Protein AF-A0A1Y5P737-F1 (afdb_monomer)

Secondary structure (DSSP, 8-state):
-------------------PPP-----PPP-----PPPPPHHHHHHHHHT-SSPPPHHHHHHHHHHHHHHHHHHHHHHHHH-TTS--GGGHHHHHHHHHHHS-HHHHHHHHHHHHHHHHHHHGGGS---SHHHHHHHHHHHHHHHHHHHHHHHHHHHHHHHHHHHHHHHHHHHHHHHHHHHHHHHIIIIIIHHHHHHHHHHHHHHHHHS-TT-HHHHHHHHHHHHHHHHHHHHHHHHHT-S--HHHHHH-HHHHHHHHHHH-SS-EEEEEE--S---HHHHHHHHHHHHHHHHHIIIII--S-EEEEEEE-SSEEEEEEEE-S-----TTS-HHHHHHHHHHHTTT-EEEEEE-TTS-EEEEEEEEPPPP-

Foldseek 3Di:
DDDDDDDDDDDDDDDDDDDDDDDDDDDDDDPPDPPDDPDPPVVVVVCVLLPLDAPDPVVLVVLLVVQLVVLLVVVVVVCVVPVPDQPLCSLLVSLLVSLSRDADVSSLVSLVSSLVSSCVSPVVPDDDDSVVSSCVSNVNSVVSNVVSNVVSVVVVVVVVVVVVVVVVVVVVVVVVVVVLVVVLCCLVVPVLVVLVVVLVVLVVVLVVDDPVPVVVNVVSVVVSVVSVVVSVVSVVVSVVDDDVCCVPPNQPVLLVVLQVVFPAHEAEAEDPPDHAPRLQRRLVSLVSNLLSVCCRVPFPFNYKYWHWDDDLWKIKIKIWTQGQFPDDPPPDPSVVVSQVSQVVQVKDWDWDTDGRRTIMIIIMGTGPNDD

Nearest PDB structures (foldseek):
  7ssj-assembly2_D  TM=4.673E-01  e=1.163E-09  Bacillus subtilis subsp. subtilis str. 168
  7ssj-assembly2_C  TM=4.622E-01  e=1.956E-09  Bacillus subtilis subsp. subtilis str. 168
  7ssj-assembly1_A-2  TM=4.708E-01  e=3.288E-09  Bacillus subtilis subsp. subtilis str. 168
  5iul-assembly1_A  TM=4.768E-01  e=5.247E-09  Bacillus subtilis subsp. subtilis str. 168
  3ehj-assembly1_A  TM=4.695E-01  e=3.463E-09  Bacillus subtilis

Organism: NCBI:txid171292

Structure (mmCIF, N/CA/C/O backbone):
data_AF-A0A1Y5P737-F1
#
_entry.id   AF-A0A1Y5P737-F1
#
loop_
_atom_site.group_PDB
_atom_site.id
_atom_site.type_symbol
_atom_site.label_atom_id
_atom_site.label_alt_id
_atom_site.label_comp_id
_atom_site.label_asym_id
_atom_site.label_entity_id
_atom_site.label_seq_id
_atom_site.pdbx_PDB_ins_code
_atom_site.Cartn_x
_atom_site.Cartn_y
_atom_site.Cartn_z
_atom_site.occupancy
_atom_site.B_iso_or_equiv
_atom_site.auth_seq_id
_atom_site.auth_comp_id
_atom_site.auth_asym_id
_atom_site.auth_atom_id
_atom_site.pdbx_PDB_model_num
ATOM 1 N N . MET A 1 1 ? 46.935 15.663 -20.132 1.00 41.62 1 MET A N 1
ATOM 2 C CA . MET A 1 1 ? 47.816 14.736 -19.391 1.00 41.62 1 MET A CA 1
ATOM 3 C C . MET A 1 1 ? 48.047 15.292 -17.988 1.00 41.62 1 MET A C 1
ATOM 5 O O . MET A 1 1 ? 49.109 15.807 -17.687 1.00 41.62 1 MET A O 1
ATOM 9 N N . ALA A 1 2 ? 46.988 15.275 -17.180 1.00 34.03 2 ALA A N 1
ATOM 10 C CA . ALA A 1 2 ? 46.934 15.628 -15.762 1.00 34.03 2 ALA A CA 1
ATOM 11 C C . ALA A 1 2 ? 45.534 15.211 -15.271 1.00 34.03 2 ALA A C 1
ATOM 13 O O . ALA A 1 2 ? 44.588 15.318 -16.048 1.00 34.03 2 ALA A O 1
ATOM 14 N N . LEU A 1 3 ? 45.431 14.748 -14.022 1.00 28.42 3 LEU A N 1
ATOM 15 C CA . LEU A 1 3 ? 44.257 14.159 -13.347 1.00 28.42 3 LEU A CA 1
ATOM 16 C C . LEU A 1 3 ? 43.964 12.678 -13.643 1.00 28.42 3 LEU A C 1
ATOM 18 O O . LEU A 1 3 ? 42.928 12.307 -14.185 1.00 28.42 3 LEU A O 1
ATOM 22 N N . LEU A 1 4 ? 44.865 11.812 -13.180 1.00 31.41 4 LEU A N 1
ATOM 23 C CA . LEU A 1 4 ? 44.533 10.425 -12.844 1.00 31.41 4 LEU A CA 1
ATOM 24 C C . LEU A 1 4 ? 45.466 9.940 -11.727 1.00 31.41 4 LEU A C 1
ATOM 26 O O . LEU A 1 4 ? 46.283 9.057 -11.937 1.00 31.41 4 LEU A O 1
ATOM 30 N N . LEU A 1 5 ? 45.416 10.587 -10.557 1.00 33.75 5 LEU A N 1
ATOM 31 C CA . LEU A 1 5 ? 46.092 10.094 -9.353 1.00 33.75 5 LEU A CA 1
ATOM 32 C C . LEU A 1 5 ? 45.532 10.781 -8.096 1.00 33.75 5 LEU A C 1
ATOM 34 O O . LEU A 1 5 ? 46.070 11.771 -7.614 1.00 33.75 5 LEU A O 1
ATOM 38 N N . ALA A 1 6 ? 44.422 10.271 -7.572 1.00 31.41 6 ALA A N 1
ATOM 39 C CA . ALA A 1 6 ? 44.030 10.515 -6.190 1.00 31.41 6 ALA A CA 1
ATOM 40 C C . ALA A 1 6 ? 43.152 9.359 -5.711 1.00 31.41 6 ALA A C 1
ATOM 42 O O . ALA A 1 6 ? 42.260 8.916 -6.426 1.00 31.41 6 ALA A O 1
ATOM 43 N N . VAL A 1 7 ? 43.394 8.945 -4.469 1.00 32.78 7 VAL A N 1
ATOM 44 C CA . VAL A 1 7 ? 42.656 7.939 -3.692 1.00 32.78 7 VAL A CA 1
ATOM 45 C C . VAL A 1 7 ? 43.139 6.497 -3.887 1.00 32.78 7 VAL A C 1
ATOM 47 O O . VAL A 1 7 ? 42.413 5.599 -4.298 1.00 32.78 7 VAL A O 1
ATOM 50 N N . ASN A 1 8 ? 44.390 6.264 -3.486 1.00 30.38 8 ASN A N 1
ATOM 51 C CA . ASN A 1 8 ? 44.770 5.010 -2.844 1.00 30.38 8 ASN A CA 1
ATOM 52 C C . ASN A 1 8 ? 45.718 5.317 -1.667 1.00 30.38 8 ASN A C 1
ATOM 54 O O . ASN A 1 8 ? 46.573 6.192 -1.785 1.00 30.38 8 ASN A O 1
ATOM 58 N N . LEU A 1 9 ? 45.546 4.581 -0.566 1.00 30.70 9 LEU A N 1
ATOM 59 C CA . LEU A 1 9 ? 46.277 4.600 0.715 1.00 30.70 9 LEU A CA 1
ATOM 60 C C . LEU A 1 9 ? 46.005 5.725 1.734 1.00 30.70 9 LEU A C 1
ATOM 62 O O . LEU A 1 9 ? 46.575 6.811 1.679 1.00 30.70 9 LEU A O 1
ATOM 66 N N . ARG A 1 10 ? 45.261 5.350 2.781 1.00 30.25 10 ARG A N 1
ATOM 67 C CA . ARG A 1 10 ? 45.612 5.371 4.225 1.00 30.25 10 ARG A CA 1
ATOM 68 C C . ARG A 1 10 ? 44.331 4.912 4.944 1.00 30.25 10 ARG A C 1
ATOM 70 O O . ARG A 1 10 ? 43.278 5.480 4.708 1.00 30.25 10 ARG A O 1
ATOM 77 N N . LEU A 1 11 ? 44.302 3.842 5.733 1.00 30.62 11 LEU A N 1
ATOM 78 C CA . LEU A 1 11 ? 45.020 3.686 6.994 1.00 30.62 11 LEU A CA 1
ATOM 79 C C . LEU A 1 11 ? 45.148 2.196 7.356 1.00 30.62 11 LEU A C 1
ATOM 81 O O . LEU A 1 11 ? 44.162 1.462 7.384 1.00 30.62 11 LEU A O 1
ATOM 85 N N . THR A 1 12 ? 46.369 1.791 7.687 1.00 33.66 12 THR A N 1
ATOM 86 C CA . THR A 1 12 ? 46.697 0.605 8.482 1.00 33.66 12 THR A CA 1
ATOM 87 C C . THR A 1 12 ? 47.042 1.058 9.899 1.00 33.66 12 THR A C 1
ATOM 89 O O . THR A 1 12 ? 47.738 2.057 10.075 1.00 33.66 12 THR A O 1
ATOM 92 N N . GLY A 1 13 ? 46.600 0.279 10.885 1.00 30.41 13 GLY A N 1
ATOM 93 C CA . GLY A 1 13 ? 46.921 0.404 12.310 1.00 30.41 13 GLY A CA 1
ATOM 94 C C . GLY A 1 13 ? 45.636 0.493 13.131 1.00 30.41 13 GLY A C 1
ATOM 95 O O . GLY A 1 13 ? 44.731 1.225 12.762 1.00 30.41 13 GLY A O 1
ATOM 96 N N . THR A 1 14 ? 45.420 -0.236 14.218 1.00 32.50 14 THR A N 1
ATOM 97 C CA . THR A 1 14 ? 46.247 -1.132 15.040 1.00 32.50 14 THR A CA 1
ATOM 98 C C . THR A 1 14 ? 45.265 -1.910 15.935 1.00 32.50 14 THR A C 1
ATOM 100 O O . THR A 1 14 ? 44.120 -1.495 16.100 1.00 32.50 14 THR A O 1
ATOM 103 N N . GLY A 1 15 ? 45.692 -3.063 16.453 1.00 35.00 15 GLY A N 1
ATOM 104 C CA . GLY A 1 15 ? 44.832 -4.084 17.058 1.00 35.00 15 GLY A CA 1
ATOM 105 C C . GLY A 1 15 ? 44.081 -3.715 18.342 1.00 35.00 15 GLY A C 1
ATOM 106 O O . GLY A 1 15 ? 44.490 -2.842 19.101 1.00 35.00 15 GLY A O 1
ATOM 107 N N . ALA A 1 16 ? 43.016 -4.477 18.602 1.00 33.59 16 ALA A N 1
ATOM 108 C CA . ALA A 1 16 ? 42.427 -4.661 19.923 1.00 33.59 16 ALA A CA 1
ATOM 109 C C . ALA A 1 16 ? 41.564 -5.939 19.972 1.00 33.59 16 ALA A C 1
ATOM 111 O O . ALA A 1 16 ? 40.724 -6.165 19.107 1.00 33.59 16 ALA A O 1
ATOM 112 N N . ALA A 1 17 ? 41.777 -6.703 21.046 1.00 35.06 17 ALA A N 1
ATOM 113 C CA . ALA A 1 17 ? 40.810 -7.532 21.770 1.00 35.06 17 ALA A CA 1
ATOM 114 C C . ALA A 1 17 ? 40.202 -8.774 21.082 1.00 35.06 17 ALA A C 1
ATOM 116 O O . ALA A 1 17 ? 39.165 -8.745 20.426 1.00 35.06 17 ALA A O 1
ATOM 117 N N . SER A 1 18 ? 40.809 -9.919 21.394 1.00 37.03 18 SER A N 1
ATOM 118 C CA . SER A 1 18 ? 40.209 -11.251 21.357 1.00 37.03 18 SER A CA 1
ATOM 119 C C . SER A 1 18 ? 39.154 -11.422 22.465 1.00 37.03 18 SER A C 1
ATOM 121 O O . SER A 1 18 ? 39.492 -11.370 23.647 1.00 37.03 18 SER A O 1
ATOM 123 N N . GLY A 1 19 ? 37.904 -11.689 22.081 1.00 33.59 19 GLY A N 1
ATOM 124 C CA . GLY A 1 19 ? 36.803 -12.131 22.948 1.00 33.59 19 GLY A CA 1
ATOM 125 C C . GLY A 1 19 ? 35.781 -12.944 22.130 1.00 33.59 19 GLY A C 1
ATOM 126 O O . GLY A 1 19 ? 35.601 -12.646 20.947 1.00 33.59 19 GLY A O 1
ATOM 127 N N . PRO A 1 20 ? 35.170 -14.010 22.682 1.00 40.16 20 PRO A N 1
ATOM 128 C CA . PRO A 1 20 ? 34.612 -15.104 21.889 1.00 40.16 20 PRO A CA 1
ATOM 129 C C . PRO A 1 20 ? 33.174 -14.809 21.444 1.00 40.16 20 PRO A C 1
ATOM 131 O O . PRO A 1 20 ? 32.269 -14.719 22.269 1.00 40.16 20 PRO A O 1
ATOM 134 N N . TYR A 1 21 ? 32.946 -14.707 20.134 1.00 38.41 21 TYR A N 1
ATOM 135 C CA . TYR A 1 21 ? 31.598 -14.636 19.571 1.00 38.41 21 TYR A CA 1
ATOM 136 C C . TYR A 1 21 ? 31.090 -16.013 19.143 1.00 38.41 21 TYR A C 1
ATOM 138 O O . TYR A 1 21 ? 31.778 -16.800 18.490 1.00 38.41 21 TYR A O 1
ATOM 146 N N . HIS A 1 22 ? 29.845 -16.260 19.540 1.00 37.84 22 HIS A N 1
ATOM 147 C CA . HIS A 1 22 ? 29.014 -17.410 19.235 1.00 37.84 22 HIS A CA 1
ATOM 148 C C . HIS A 1 22 ? 29.027 -17.807 17.751 1.00 37.84 22 HIS A C 1
ATOM 150 O O . HIS A 1 22 ? 28.825 -16.999 16.845 1.00 37.84 22 HIS A O 1
ATOM 156 N N . ARG A 1 23 ? 29.202 -19.112 17.539 1.00 35.31 23 ARG A N 1
ATOM 157 C CA . ARG A 1 23 ? 29.097 -19.837 16.274 1.00 35.31 23 ARG A CA 1
ATOM 158 C C . ARG A 1 23 ? 27.657 -19.747 15.738 1.00 35.31 23 ARG A C 1
ATOM 160 O O . ARG A 1 23 ? 26.801 -20.525 16.146 1.00 35.31 23 ARG A O 1
ATOM 167 N N . PHE A 1 24 ? 27.389 -18.810 14.829 1.00 38.69 24 PHE A N 1
ATOM 168 C CA . PHE A 1 24 ? 26.179 -18.831 14.004 1.00 38.69 24 PHE A CA 1
ATOM 169 C C . PHE A 1 24 ? 26.317 -19.921 12.936 1.00 38.69 24 PHE A C 1
ATOM 171 O O . PHE A 1 24 ? 27.240 -19.898 12.123 1.00 38.69 24 PHE A O 1
ATOM 178 N N . HIS A 1 25 ? 25.394 -20.882 12.952 1.00 38.81 25 HIS A N 1
ATOM 179 C CA . HIS A 1 25 ? 25.195 -21.826 11.861 1.00 38.81 25 HIS A CA 1
ATOM 180 C C . HIS A 1 25 ? 24.855 -21.056 10.579 1.00 38.81 25 HIS A C 1
ATOM 182 O O . HIS A 1 25 ? 23.812 -20.411 10.487 1.00 38.81 25 HIS A O 1
ATOM 188 N N . THR A 1 26 ? 25.724 -21.145 9.575 1.00 38.00 26 THR A N 1
ATOM 189 C CA . THR A 1 26 ? 25.394 -20.792 8.197 1.00 38.00 26 THR A CA 1
ATOM 190 C C . THR A 1 26 ? 24.377 -21.803 7.679 1.00 38.00 26 THR A C 1
ATOM 192 O O . THR A 1 26 ? 24.716 -22.927 7.317 1.00 38.00 26 THR A O 1
ATOM 195 N N . MET A 1 27 ? 23.106 -21.406 7.679 1.00 38.50 27 MET A N 1
ATOM 196 C CA . MET A 1 27 ? 22.050 -22.109 6.963 1.00 38.50 27 MET A CA 1
ATOM 197 C C . MET A 1 27 ? 22.341 -21.951 5.467 1.00 38.50 27 MET A C 1
ATOM 199 O O . MET A 1 27 ? 22.311 -20.847 4.924 1.00 38.50 27 MET A O 1
ATOM 203 N N . THR A 1 28 ? 22.718 -23.047 4.819 1.00 42.53 28 THR A N 1
ATOM 204 C CA . THR A 1 28 ? 22.858 -23.126 3.367 1.00 42.53 28 THR A CA 1
ATOM 205 C C . THR A 1 28 ? 21.511 -22.783 2.719 1.00 42.53 28 THR A C 1
ATOM 207 O O . THR A 1 28 ? 20.488 -23.342 3.123 1.00 42.53 28 THR A O 1
ATOM 210 N N . PRO A 1 29 ? 21.453 -21.869 1.734 1.00 41.94 29 PRO A N 1
ATOM 211 C CA . PRO A 1 29 ? 20.212 -21.619 1.020 1.00 41.94 29 PRO A CA 1
ATOM 212 C C . PRO A 1 29 ? 19.857 -22.865 0.201 1.00 41.94 29 PRO A C 1
ATOM 214 O O . PRO A 1 29 ? 20.634 -23.324 -0.635 1.00 41.94 29 PRO A O 1
ATOM 217 N N . SER A 1 30 ? 18.681 -23.425 0.484 1.00 41.75 30 SER A N 1
ATOM 218 C CA . SER A 1 30 ? 18.059 -24.497 -0.294 1.00 41.75 30 SER A CA 1
ATOM 219 C C . SER A 1 30 ? 17.845 -24.034 -1.746 1.00 41.75 30 SER A C 1
ATOM 221 O O . SER A 1 30 ? 17.353 -22.918 -1.944 1.00 41.75 30 SER A O 1
ATOM 223 N N . PRO A 1 31 ? 18.186 -24.838 -2.773 1.00 44.78 31 PRO A N 1
ATOM 224 C CA . PRO A 1 31 ? 18.017 -24.468 -4.171 1.00 44.78 31 PRO A CA 1
ATOM 225 C C . PRO A 1 31 ? 16.554 -24.680 -4.583 1.00 44.78 31 PRO A C 1
ATOM 227 O O . PRO A 1 31 ? 16.226 -25.600 -5.328 1.00 44.78 31 PRO A O 1
ATOM 230 N N . ALA A 1 32 ? 15.648 -23.839 -4.085 1.00 42.06 32 ALA A N 1
ATOM 231 C CA . ALA A 1 32 ? 14.312 -23.735 -4.653 1.00 42.06 32 ALA A CA 1
ATOM 232 C C . ALA A 1 32 ? 14.412 -22.898 -5.935 1.00 42.06 32 ALA A C 1
ATOM 234 O O . ALA A 1 32 ? 14.660 -21.694 -5.896 1.00 42.06 32 ALA A O 1
ATOM 235 N N . ALA A 1 33 ? 14.290 -23.577 -7.073 1.00 44.97 33 ALA A N 1
ATOM 236 C CA . ALA A 1 33 ? 14.306 -23.004 -8.407 1.00 44.97 33 ALA A CA 1
ATOM 237 C C . ALA A 1 33 ? 13.268 -21.874 -8.548 1.00 44.97 33 ALA A C 1
ATOM 239 O O . ALA A 1 33 ? 12.065 -22.125 -8.633 1.00 44.97 33 ALA A O 1
ATOM 240 N N . ASP A 1 34 ? 13.750 -20.630 -8.612 1.00 40.72 34 ASP A N 1
ATOM 241 C CA . ASP A 1 34 ? 12.986 -19.464 -9.064 1.00 40.72 34 ASP A CA 1
ATOM 242 C C . ASP A 1 34 ? 12.695 -19.659 -10.562 1.00 40.72 34 ASP A C 1
ATOM 244 O O . ASP A 1 34 ? 13.468 -19.286 -11.442 1.00 40.72 34 ASP A O 1
ATOM 248 N N . SER A 1 35 ? 11.596 -20.350 -10.855 1.00 46.31 35 SER A N 1
ATOM 249 C CA . SER A 1 35 ? 11.109 -20.670 -12.199 1.00 46.31 35 SER A CA 1
ATOM 250 C C . SER A 1 35 ? 10.329 -19.490 -12.779 1.00 46.31 35 SER A C 1
ATOM 252 O O . SER A 1 35 ? 9.206 -19.621 -13.259 1.00 46.31 35 SER A O 1
ATOM 254 N N . ARG A 1 36 ? 10.926 -18.294 -12.739 1.00 58.28 36 ARG A N 1
ATOM 255 C CA . ARG A 1 36 ? 10.372 -17.149 -13.462 1.00 58.28 36 ARG A CA 1
ATOM 256 C C . ARG A 1 36 ? 10.733 -17.291 -14.937 1.00 58.28 36 ARG A C 1
ATOM 258 O O . ARG A 1 36 ? 11.915 -17.472 -15.246 1.00 58.28 36 ARG A O 1
ATOM 265 N N . PRO A 1 37 ? 9.760 -17.195 -15.861 1.00 56.06 37 PRO A N 1
ATOM 266 C CA . PRO A 1 37 ? 10.079 -17.102 -17.274 1.00 56.06 37 PRO A CA 1
ATOM 267 C C . PRO A 1 37 ? 11.027 -15.917 -17.463 1.00 56.06 37 PRO A C 1
ATOM 269 O O . PRO A 1 37 ? 10.791 -14.821 -16.949 1.00 56.06 37 PRO A O 1
ATOM 272 N N . GLY A 1 38 ? 12.152 -16.168 -18.137 1.00 56.00 38 GLY A N 1
ATOM 273 C CA . GLY A 1 38 ? 13.115 -15.120 -18.446 1.00 56.00 38 GLY A CA 1
ATOM 274 C C . GLY A 1 38 ? 12.430 -13.959 -19.177 1.00 56.00 38 GLY A C 1
ATOM 275 O O . GLY A 1 38 ? 11.394 -14.169 -19.810 1.00 56.00 38 GLY A O 1
ATOM 276 N N . PRO A 1 39 ? 12.997 -12.744 -19.111 1.00 65.19 39 PRO A N 1
ATOM 277 C CA . PRO A 1 39 ? 12.400 -11.586 -19.762 1.00 65.19 39 PRO A CA 1
ATOM 278 C C . PRO A 1 39 ? 12.158 -11.876 -21.257 1.00 65.19 39 PRO A C 1
ATOM 280 O O . PRO A 1 39 ? 12.942 -12.626 -21.860 1.00 65.19 39 PRO A O 1
ATOM 283 N N . PRO A 1 40 ? 11.078 -11.332 -21.848 1.00 71.56 40 PRO A N 1
ATOM 284 C CA . PRO A 1 40 ? 10.706 -11.598 -23.235 1.00 71.56 40 PRO A CA 1
ATOM 285 C C . PRO A 1 40 ? 11.872 -11.297 -24.197 1.00 71.56 40 PRO A C 1
ATOM 287 O O . PRO A 1 40 ? 12.730 -10.462 -23.921 1.00 71.56 40 PRO A O 1
ATOM 290 N N . LEU A 1 41 ? 11.930 -11.997 -25.339 1.00 61.22 41 LEU A N 1
ATOM 291 C CA . LEU A 1 41 ? 13.010 -11.890 -26.341 1.00 61.22 41 LEU A CA 1
ATOM 292 C C . LEU A 1 41 ? 13.486 -10.450 -26.664 1.00 61.22 41 LEU A C 1
ATOM 294 O O . LEU A 1 41 ? 14.704 -10.254 -26.706 1.00 61.22 41 LEU A O 1
ATOM 298 N N . PRO A 1 42 ? 12.609 -9.439 -26.846 1.00 59.12 42 PRO A N 1
ATOM 299 C CA . PRO A 1 42 ? 13.048 -8.054 -27.050 1.00 59.12 42 PRO A CA 1
ATOM 300 C C . PRO A 1 42 ? 13.845 -7.480 -25.867 1.00 59.12 42 PRO A C 1
ATOM 302 O O . PRO A 1 42 ? 14.872 -6.839 -26.082 1.00 59.12 42 PRO A O 1
ATOM 305 N N . ASP A 1 43 ? 13.462 -7.779 -24.627 1.00 57.41 43 ASP A N 1
ATOM 306 C CA . ASP A 1 43 ? 14.156 -7.296 -23.427 1.00 57.41 43 ASP A CA 1
ATOM 307 C C . ASP A 1 43 ? 15.539 -7.935 -23.274 1.00 57.41 43 ASP A C 1
ATOM 309 O O . ASP A 1 43 ? 16.485 -7.290 -22.823 1.00 57.41 43 ASP A O 1
ATOM 313 N N . ARG A 1 44 ? 15.698 -9.194 -23.706 1.00 62.19 44 ARG A N 1
ATOM 314 C CA . ARG A 1 44 ? 17.010 -9.862 -23.745 1.00 62.19 44 ARG A CA 1
ATOM 315 C C . ARG A 1 44 ? 17.953 -9.213 -24.751 1.00 62.19 44 ARG A C 1
ATOM 317 O O . ARG A 1 44 ? 19.131 -9.037 -24.444 1.00 62.19 44 ARG A O 1
ATOM 324 N N . LEU A 1 45 ? 17.447 -8.852 -25.929 1.00 53.66 45 LEU A N 1
ATOM 325 C CA . LEU A 1 45 ? 18.226 -8.159 -26.956 1.00 53.66 45 LEU A CA 1
ATOM 326 C C . LEU A 1 45 ? 18.619 -6.751 -26.493 1.00 53.66 45 LEU A C 1
ATOM 328 O O . LEU A 1 45 ? 19.784 -6.372 -26.612 1.00 53.66 45 LEU A O 1
ATOM 332 N N . LEU A 1 46 ? 17.691 -6.017 -25.874 1.00 57.09 46 LEU A N 1
ATOM 333 C CA . LEU A 1 46 ? 17.966 -4.705 -25.284 1.00 57.09 46 LEU A CA 1
ATOM 334 C C . LEU A 1 46 ? 18.973 -4.789 -24.126 1.00 57.09 46 LEU A C 1
ATOM 336 O O . LEU A 1 46 ? 19.886 -3.969 -24.053 1.00 57.09 46 LEU A O 1
ATOM 340 N N . ALA A 1 47 ? 18.886 -5.810 -23.271 1.00 60.25 47 ALA A N 1
ATOM 341 C CA . ALA A 1 47 ? 19.843 -6.034 -22.186 1.00 60.25 47 ALA A CA 1
ATOM 342 C C . ALA A 1 47 ? 21.249 -6.421 -22.687 1.00 60.25 47 ALA A C 1
ATOM 344 O O . ALA A 1 47 ? 22.254 -6.080 -22.062 1.00 60.25 47 ALA A O 1
ATOM 345 N N . LEU A 1 48 ? 21.344 -7.121 -23.823 1.00 60.12 48 LEU A N 1
ATOM 346 C CA . LEU A 1 48 ? 22.615 -7.432 -24.485 1.00 60.12 48 LEU A CA 1
ATOM 347 C C . LEU A 1 48 ? 23.255 -6.196 -25.128 1.00 60.12 48 LEU A C 1
ATOM 349 O O . LEU A 1 48 ? 24.475 -6.049 -25.062 1.00 60.12 48 LEU A O 1
ATOM 353 N N . LEU A 1 49 ? 22.445 -5.307 -25.707 1.00 56.88 49 LEU A N 1
ATOM 354 C CA . LEU A 1 49 ? 22.905 -4.049 -26.301 1.00 56.88 49 LEU A CA 1
ATOM 355 C C . LEU A 1 49 ? 23.320 -3.025 -25.230 1.00 56.88 49 LEU A C 1
ATOM 357 O O . LEU A 1 49 ? 24.332 -2.335 -25.375 1.00 56.88 49 LEU A O 1
ATOM 361 N N . ILE A 1 50 ? 22.590 -2.971 -24.114 1.00 60.03 50 ILE A N 1
ATOM 362 C CA . ILE A 1 50 ? 22.816 -2.038 -23.002 1.00 60.03 50 ILE A CA 1
ATOM 363 C C . ILE A 1 50 ? 23.508 -2.773 -21.848 1.00 60.03 50 ILE A C 1
ATOM 365 O O . ILE A 1 50 ? 23.074 -2.753 -20.697 1.00 60.03 50 ILE A O 1
ATOM 369 N N . ARG A 1 51 ? 24.624 -3.447 -22.145 1.00 63.78 51 ARG A N 1
ATOM 370 C CA . ARG A 1 51 ? 25.493 -3.941 -21.072 1.00 63.78 51 ARG A CA 1
ATOM 371 C C . ARG A 1 51 ? 26.118 -2.751 -20.332 1.00 63.78 51 ARG A C 1
ATOM 373 O O . ARG A 1 51 ? 26.622 -1.838 -20.989 1.00 63.78 51 ARG A O 1
ATOM 380 N N . PRO A 1 52 ? 26.111 -2.746 -18.986 1.00 60.28 52 PRO A N 1
ATOM 381 C CA . PRO A 1 52 ? 26.592 -1.614 -18.193 1.00 60.28 52 PRO A CA 1
ATOM 382 C C . PRO A 1 52 ? 28.111 -1.415 -18.279 1.00 60.28 52 PRO A C 1
ATOM 384 O O . PRO A 1 52 ? 28.596 -0.320 -18.009 1.00 60.28 52 PRO A O 1
ATOM 387 N N . THR A 1 53 ? 28.868 -2.437 -18.692 1.00 66.12 53 THR A N 1
ATOM 388 C CA . THR A 1 53 ? 30.321 -2.362 -18.878 1.00 66.12 53 THR A CA 1
ATOM 389 C C . THR A 1 53 ? 30.728 -2.794 -20.289 1.00 66.12 53 THR A C 1
ATOM 391 O O . THR A 1 53 ? 30.155 -3.747 -20.831 1.00 66.12 53 THR A O 1
ATOM 394 N N . PRO A 1 54 ? 31.706 -2.107 -20.912 1.00 67.69 54 PRO A N 1
ATOM 395 C CA . PRO A 1 54 ? 32.225 -2.522 -22.205 1.00 67.69 54 PRO A CA 1
ATOM 396 C C . PRO A 1 54 ? 32.944 -3.879 -22.074 1.00 67.69 54 PRO A C 1
ATOM 398 O O . PRO A 1 54 ? 33.629 -4.119 -21.075 1.00 67.69 54 PRO A O 1
ATOM 401 N N . PRO A 1 55 ? 32.806 -4.778 -23.064 1.00 75.19 55 PRO A N 1
ATOM 402 C CA . PRO A 1 55 ? 33.534 -6.041 -23.094 1.00 75.19 55 PRO A CA 1
ATOM 403 C C . PRO A 1 55 ? 35.057 -5.826 -23.208 1.00 75.19 55 PRO A C 1
ATOM 405 O O . PRO A 1 55 ? 35.512 -4.726 -23.537 1.00 75.19 55 PRO A O 1
ATOM 408 N N . PRO A 1 56 ? 35.875 -6.868 -22.954 1.00 85.50 56 PRO A N 1
ATOM 409 C CA . PRO A 1 56 ? 37.328 -6.738 -22.965 1.00 85.50 56 PRO A CA 1
ATOM 410 C C . PRO A 1 56 ? 37.847 -6.223 -24.314 1.00 85.50 56 PRO A C 1
ATOM 412 O O . PRO A 1 56 ? 37.353 -6.612 -25.375 1.00 85.50 56 PRO A O 1
ATOM 415 N N . LEU A 1 57 ? 38.888 -5.388 -24.269 1.00 86.06 57 LEU A N 1
ATOM 416 C CA . LEU A 1 57 ? 39.528 -4.796 -25.447 1.00 86.06 57 LEU A CA 1
ATOM 417 C C . LEU A 1 57 ? 39.932 -5.807 -26.546 1.00 86.06 57 LEU A C 1
ATOM 419 O O . LEU A 1 57 ? 39.636 -5.521 -27.707 1.00 86.06 57 LEU A O 1
ATOM 423 N N . PRO A 1 58 ? 40.549 -6.977 -26.255 1.00 87.94 58 PRO A N 1
ATOM 424 C CA . PRO A 1 58 ? 40.969 -7.906 -27.313 1.00 87.94 58 PRO A CA 1
ATOM 425 C C . PRO A 1 58 ? 39.794 -8.442 -28.139 1.00 87.94 58 PRO A C 1
ATOM 427 O O . PRO A 1 58 ? 39.917 -8.592 -29.353 1.00 87.94 58 PRO A O 1
ATOM 430 N N . TRP A 1 59 ? 38.629 -8.645 -27.518 1.00 88.88 59 TRP A N 1
ATOM 431 C CA . TRP A 1 59 ? 37.418 -9.044 -28.238 1.00 88.88 59 TRP A CA 1
ATOM 432 C C . TRP A 1 59 ? 36.921 -7.948 -29.175 1.00 88.88 59 TRP A C 1
ATOM 434 O O . TRP A 1 59 ? 36.410 -8.251 -30.250 1.00 88.88 59 TRP A O 1
ATOM 444 N N . GLY A 1 60 ? 37.108 -6.683 -28.803 1.00 87.12 60 GLY A N 1
ATOM 445 C CA . GLY A 1 60 ? 36.763 -5.550 -29.656 1.00 87.12 60 GLY A CA 1
ATOM 446 C C . GLY A 1 60 ? 37.643 -5.460 -30.883 1.00 87.12 60 GLY A C 1
ATOM 447 O O . GLY A 1 60 ? 37.128 -5.305 -31.983 1.00 87.12 60 GLY A O 1
ATOM 448 N N . VAL A 1 61 ? 38.956 -5.617 -30.710 1.00 89.88 61 VAL A N 1
ATOM 449 C CA . VAL A 1 61 ? 39.899 -5.632 -31.837 1.00 89.88 61 VAL A CA 1
ATOM 450 C C . VAL A 1 61 ? 39.584 -6.792 -32.781 1.00 89.88 61 VAL A C 1
ATOM 452 O O . VAL A 1 61 ? 39.507 -6.589 -33.989 1.00 89.88 61 VAL A O 1
ATOM 455 N N . LEU A 1 62 ? 39.325 -7.988 -32.243 1.00 92.69 62 LEU A N 1
ATOM 456 C CA . LEU A 1 62 ? 38.951 -9.154 -33.044 1.00 92.69 62 LEU A CA 1
ATOM 457 C C . LEU A 1 62 ? 37.634 -8.933 -33.805 1.00 92.69 62 LEU A C 1
ATOM 459 O O . LEU A 1 62 ? 37.545 -9.253 -34.987 1.00 92.69 62 LEU A O 1
ATOM 463 N N . THR A 1 63 ? 36.641 -8.328 -33.151 1.00 90.81 63 THR A N 1
ATOM 464 C CA . THR A 1 63 ? 35.362 -7.968 -33.779 1.00 90.81 63 THR A CA 1
ATOM 465 C C . THR A 1 63 ? 35.576 -6.950 -34.899 1.00 90.81 63 THR A C 1
ATOM 467 O O . THR A 1 63 ? 35.103 -7.166 -36.011 1.00 90.81 63 THR A O 1
ATOM 470 N N . ALA A 1 64 ? 36.347 -5.887 -34.650 1.00 91.12 64 ALA A N 1
ATOM 471 C CA . ALA A 1 64 ? 36.664 -4.862 -35.642 1.00 91.12 64 ALA A CA 1
ATOM 472 C C . ALA A 1 64 ? 37.359 -5.457 -36.876 1.00 91.12 64 ALA A C 1
ATOM 474 O O . ALA A 1 64 ? 36.932 -5.211 -38.001 1.00 91.12 64 ALA A O 1
ATOM 475 N N . LEU A 1 65 ? 38.384 -6.290 -36.673 1.00 93.56 65 LEU A N 1
ATOM 476 C CA . LEU A 1 65 ? 39.094 -6.964 -37.762 1.00 93.56 65 LEU A CA 1
ATOM 477 C C . LEU A 1 65 ? 38.175 -7.906 -38.547 1.00 93.56 65 LEU A C 1
ATOM 479 O O . LEU A 1 65 ? 38.223 -7.918 -39.775 1.00 93.56 65 LEU A O 1
ATOM 483 N N . SER A 1 66 ? 37.318 -8.661 -37.854 1.00 93.06 66 SER A N 1
ATOM 484 C CA . SER A 1 66 ? 36.353 -9.559 -38.492 1.00 93.06 66 SER A CA 1
ATOM 485 C C . SER A 1 66 ? 35.357 -8.798 -39.364 1.00 93.06 66 SER A C 1
ATOM 487 O O . SER A 1 66 ? 35.079 -9.242 -40.476 1.00 93.06 66 SER A O 1
ATOM 489 N N . PHE A 1 67 ? 34.829 -7.668 -38.885 1.00 93.31 67 PHE A N 1
ATOM 490 C CA . PHE A 1 67 ? 33.920 -6.832 -39.670 1.00 93.31 67 PHE A CA 1
ATOM 491 C C . PHE A 1 67 ? 34.627 -6.237 -40.882 1.00 93.31 67 PHE A C 1
ATOM 493 O O . PHE A 1 67 ? 34.155 -6.437 -41.994 1.00 93.31 67 PHE A O 1
ATOM 500 N N . ILE A 1 68 ? 35.797 -5.619 -40.701 1.00 91.06 68 ILE A N 1
ATOM 501 C CA . ILE A 1 68 ? 36.553 -5.024 -41.811 1.00 91.06 68 ILE A CA 1
ATOM 502 C C . ILE A 1 68 ? 36.861 -6.075 -42.887 1.00 91.06 68 ILE A C 1
ATOM 504 O O . ILE A 1 68 ? 36.679 -5.811 -44.076 1.00 91.06 68 ILE A O 1
ATOM 508 N N . ALA A 1 69 ? 37.295 -7.277 -42.492 1.00 92.00 69 ALA A N 1
ATOM 509 C CA . ALA A 1 69 ? 37.571 -8.366 -43.426 1.00 92.00 69 ALA A CA 1
ATOM 510 C C . ALA A 1 69 ? 36.300 -8.835 -44.154 1.00 92.00 69 ALA A C 1
ATOM 512 O O . ALA A 1 69 ? 36.303 -8.952 -45.380 1.00 92.00 69 ALA A O 1
ATOM 513 N N . ALA A 1 70 ? 35.206 -9.064 -43.422 1.00 92.25 70 ALA A N 1
ATOM 514 C CA . ALA A 1 70 ? 33.941 -9.514 -43.996 1.00 92.25 70 ALA A CA 1
ATOM 515 C C . ALA A 1 70 ? 33.339 -8.473 -44.953 1.00 92.25 70 ALA A C 1
ATOM 517 O O . ALA A 1 70 ? 32.986 -8.805 -46.083 1.00 92.25 70 ALA A O 1
ATOM 518 N N . GLU A 1 71 ? 33.277 -7.209 -44.539 1.00 92.12 71 GLU A N 1
ATOM 519 C CA . GLU A 1 71 ? 32.784 -6.087 -45.343 1.00 92.12 71 GLU A CA 1
ATOM 520 C C . GLU A 1 71 ? 33.619 -5.910 -46.613 1.00 92.12 71 GLU A C 1
ATOM 522 O O . GLU A 1 71 ? 33.066 -5.740 -47.697 1.00 92.12 71 GLU A O 1
ATOM 527 N N . THR A 1 72 ? 34.944 -6.050 -46.506 1.00 89.25 72 THR A N 1
ATOM 528 C CA . THR A 1 72 ? 35.860 -6.020 -47.654 1.00 89.25 72 THR A CA 1
ATOM 529 C C . THR A 1 72 ? 35.553 -7.131 -48.660 1.00 89.25 72 THR A C 1
ATOM 531 O O . THR A 1 72 ? 35.460 -6.868 -49.861 1.00 89.25 72 THR A O 1
ATOM 534 N N . VAL A 1 73 ? 35.356 -8.369 -48.192 1.00 90.69 73 VAL A N 1
ATOM 535 C CA . VAL A 1 73 ? 34.995 -9.506 -49.057 1.00 90.69 73 VAL A CA 1
ATOM 536 C C . VAL A 1 73 ? 33.640 -9.271 -49.726 1.00 90.69 73 VAL A C 1
ATOM 538 O O . VAL A 1 73 ? 33.511 -9.479 -50.932 1.00 90.69 73 VAL A O 1
ATOM 541 N N . ILE A 1 74 ? 32.648 -8.793 -48.972 1.00 88.50 74 ILE A N 1
ATOM 542 C CA . ILE A 1 74 ? 31.306 -8.492 -49.485 1.00 88.50 74 ILE A CA 1
ATOM 543 C C . ILE A 1 74 ? 31.377 -7.427 -50.581 1.00 88.50 74 ILE A C 1
ATOM 545 O O . ILE A 1 74 ? 30.853 -7.639 -51.673 1.00 88.50 74 ILE A O 1
ATOM 549 N N . VAL A 1 75 ? 32.059 -6.307 -50.329 1.00 86.69 75 VAL A N 1
ATOM 550 C CA . VAL A 1 75 ? 32.204 -5.218 -51.306 1.00 86.69 75 VAL A CA 1
ATOM 551 C C . VAL A 1 75 ? 32.942 -5.697 -52.556 1.00 86.69 75 VAL A C 1
ATOM 553 O O . VAL A 1 75 ? 32.539 -5.358 -53.669 1.00 86.69 75 VAL A O 1
ATOM 556 N N . HIS A 1 76 ? 33.974 -6.530 -52.402 1.00 86.38 76 HIS A N 1
ATOM 557 C CA . HIS A 1 76 ? 34.701 -7.114 -53.531 1.00 86.38 76 HIS A CA 1
ATOM 558 C C . HIS A 1 76 ? 33.813 -8.005 -54.407 1.00 86.38 76 HIS A C 1
ATOM 560 O O . HIS A 1 76 ? 33.870 -7.918 -55.633 1.00 86.38 76 HIS A O 1
ATOM 566 N N . VAL A 1 77 ? 32.965 -8.838 -53.799 1.00 87.06 77 VAL A N 1
ATOM 567 C CA . VAL A 1 77 ? 32.002 -9.677 -54.529 1.00 87.06 77 VAL A CA 1
ATOM 568 C C . VAL A 1 77 ? 30.933 -8.818 -55.206 1.00 87.06 77 VAL A C 1
ATOM 570 O O . VAL A 1 77 ? 30.660 -9.016 -56.388 1.00 87.06 77 VAL A O 1
ATOM 573 N N . LEU A 1 78 ? 30.370 -7.832 -54.504 1.00 85.25 78 LEU A N 1
ATOM 574 C CA . LEU A 1 78 ? 29.328 -6.954 -55.044 1.00 85.25 78 LEU A CA 1
ATOM 575 C C . LEU A 1 78 ? 29.819 -6.126 -56.234 1.00 85.25 78 LEU A C 1
ATOM 577 O O . LEU A 1 78 ? 29.096 -5.993 -57.220 1.00 85.25 78 LEU A O 1
ATOM 581 N N . LYS A 1 79 ? 31.068 -5.647 -56.203 1.00 81.62 79 LYS A N 1
ATOM 582 C CA . LYS A 1 79 ? 31.667 -4.929 -57.337 1.00 81.62 79 LYS A CA 1
ATOM 583 C C . LYS A 1 79 ? 31.805 -5.773 -58.602 1.00 81.62 79 LYS A C 1
ATOM 585 O O . LYS A 1 79 ? 31.794 -5.209 -59.689 1.00 81.62 79 LYS A O 1
ATOM 590 N N . ARG A 1 80 ? 31.903 -7.105 -58.493 1.00 84.88 80 ARG A N 1
ATOM 591 C CA . ARG A 1 80 ? 31.892 -7.990 -59.674 1.00 84.88 80 ARG A CA 1
ATOM 592 C C . ARG A 1 80 ? 30.529 -8.033 -60.360 1.00 84.88 80 ARG A C 1
ATOM 594 O O . ARG A 1 80 ? 30.469 -8.343 -61.543 1.00 84.88 80 ARG A O 1
ATOM 601 N N . VAL A 1 81 ? 29.457 -7.765 -59.616 1.00 85.00 81 VAL A N 1
ATOM 602 C CA . VAL A 1 81 ? 28.072 -7.856 -60.096 1.00 85.00 81 VAL A CA 1
ATOM 603 C C . VAL A 1 81 ? 27.542 -6.487 -60.527 1.00 85.00 81 VAL A C 1
ATOM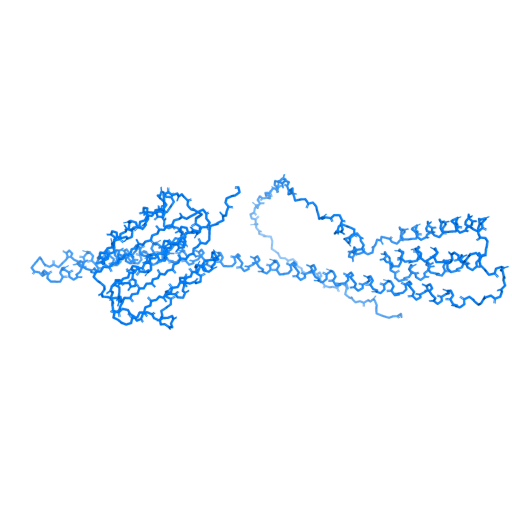 605 O O . VAL A 1 81 ? 26.863 -6.392 -61.543 1.00 85.00 81 VAL A O 1
ATOM 608 N N . ALA A 1 82 ? 27.855 -5.429 -59.775 1.00 81.81 82 ALA A N 1
ATOM 609 C CA . ALA A 1 82 ? 27.378 -4.070 -60.021 1.00 81.81 82 ALA A CA 1
ATOM 610 C C . ALA A 1 82 ? 28.508 -3.043 -59.785 1.00 81.81 82 ALA A C 1
ATOM 612 O O . ALA A 1 82 ? 28.579 -2.440 -58.711 1.00 81.81 82 ALA A O 1
ATOM 613 N N . PRO A 1 83 ? 29.419 -2.859 -60.756 1.00 77.19 83 PRO A N 1
ATOM 614 C CA . PRO A 1 83 ? 30.627 -2.043 -60.591 1.00 77.19 83 PRO A CA 1
ATOM 615 C C . PRO A 1 83 ? 30.352 -0.546 -60.372 1.00 77.19 83 PRO A C 1
ATOM 617 O O . PRO A 1 83 ? 31.135 0.114 -59.687 1.00 77.19 83 PRO A O 1
ATOM 620 N N . ASP A 1 84 ? 29.223 -0.040 -60.874 1.00 73.50 84 ASP A N 1
ATOM 621 C CA . ASP A 1 84 ? 28.869 1.386 -60.826 1.00 73.50 84 ASP A CA 1
ATOM 622 C C . ASP A 1 84 ? 28.180 1.817 -59.514 1.00 73.50 84 ASP A C 1
ATOM 624 O O . ASP A 1 84 ? 27.968 3.006 -59.277 1.00 73.50 84 ASP A O 1
ATOM 628 N N . ASN A 1 85 ? 27.844 0.872 -58.625 1.00 72.44 85 ASN A N 1
ATOM 629 C CA . ASN A 1 85 ? 27.133 1.160 -57.377 1.00 72.44 85 ASN A CA 1
ATOM 630 C C . ASN A 1 85 ? 28.087 1.475 -56.211 1.00 72.44 85 ASN A C 1
ATOM 632 O O . ASN A 1 85 ? 29.069 0.773 -55.955 1.00 72.44 85 ASN A O 1
ATOM 636 N N . ALA A 1 86 ? 27.746 2.504 -55.430 1.00 71.38 86 ALA A N 1
ATOM 637 C CA . ALA A 1 86 ? 28.483 2.882 -54.227 1.00 71.38 86 ALA A CA 1
ATOM 638 C C . ALA A 1 86 ? 28.027 2.057 -53.006 1.00 71.38 86 ALA A C 1
ATOM 640 O O . ALA A 1 86 ? 27.043 2.383 -52.347 1.00 71.38 86 ALA A O 1
ATOM 641 N N . PHE A 1 87 ? 28.776 1.006 -52.659 1.00 79.81 87 PHE A N 1
ATOM 642 C CA . PHE A 1 87 ? 28.495 0.128 -51.507 1.00 79.81 87 PHE A CA 1
ATOM 643 C C . PHE A 1 87 ? 29.164 0.581 -50.194 1.00 79.81 87 PHE A C 1
ATOM 645 O O . PHE A 1 87 ? 29.312 -0.199 -49.254 1.00 79.81 87 PHE A O 1
ATOM 652 N N . GLY A 1 88 ? 29.576 1.849 -50.105 1.00 75.50 88 GLY A N 1
ATOM 653 C CA . GLY A 1 88 ? 30.357 2.385 -48.983 1.00 75.50 88 GLY A CA 1
ATOM 654 C C . GLY A 1 88 ? 29.691 2.293 -47.611 1.00 75.50 88 GLY A C 1
ATOM 655 O O . GLY A 1 88 ? 30.382 2.138 -46.608 1.00 75.50 88 GLY A O 1
ATOM 656 N N . ALA A 1 89 ? 28.357 2.325 -47.565 1.00 82.88 89 ALA A N 1
ATOM 657 C CA . ALA A 1 89 ? 27.598 2.224 -46.321 1.00 82.88 89 ALA A CA 1
ATOM 658 C C . ALA A 1 89 ? 27.791 0.878 -45.597 1.00 82.88 89 ALA A C 1
ATOM 660 O O . ALA A 1 89 ? 27.570 0.808 -44.392 1.00 82.88 89 ALA A O 1
ATOM 661 N N . ILE A 1 90 ? 28.243 -0.171 -46.295 1.00 87.38 90 ILE A N 1
ATOM 662 C CA . ILE A 1 90 ? 28.520 -1.481 -45.689 1.00 87.38 90 ILE A CA 1
ATOM 663 C C . ILE A 1 90 ? 29.619 -1.364 -44.627 1.00 87.38 90 ILE A C 1
ATOM 665 O O . ILE A 1 90 ? 29.474 -1.937 -43.554 1.00 87.38 90 ILE A O 1
ATOM 669 N N . PHE A 1 91 ? 30.643 -0.537 -44.866 1.00 87.12 91 PHE A N 1
ATOM 670 C CA . PHE A 1 91 ? 31.730 -0.308 -43.907 1.00 87.12 91 PHE A CA 1
ATOM 671 C C . PHE A 1 91 ? 31.298 0.460 -42.644 1.00 87.12 91 PHE A C 1
ATOM 673 O O . PHE A 1 91 ? 32.059 0.562 -41.683 1.00 87.12 91 PHE A O 1
ATOM 680 N N . LEU A 1 92 ? 30.086 1.030 -42.621 1.00 89.88 92 LEU A N 1
ATOM 681 C CA . LEU A 1 92 ? 29.551 1.660 -41.414 1.00 89.88 92 LEU A CA 1
ATOM 682 C C . LEU A 1 92 ? 29.068 0.620 -40.399 1.00 89.88 92 LEU A C 1
ATOM 684 O O . LEU A 1 92 ? 29.008 0.940 -39.215 1.00 89.88 92 LEU A O 1
ATOM 688 N N . LEU A 1 93 ? 28.741 -0.609 -40.813 1.00 89.94 93 LEU A N 1
ATOM 689 C CA . LEU A 1 93 ? 28.193 -1.624 -39.909 1.00 89.94 93 LEU A CA 1
ATOM 690 C C . LEU A 1 93 ? 29.194 -1.988 -38.808 1.00 89.94 93 LEU A C 1
ATOM 692 O O . LEU A 1 93 ? 28.868 -1.884 -37.624 1.00 89.94 93 LEU A O 1
ATOM 696 N N . GLY A 1 94 ? 30.429 -2.319 -39.176 1.00 88.75 94 GLY A N 1
ATOM 697 C CA . GLY A 1 94 ? 31.511 -2.612 -38.245 1.00 88.75 94 GLY A CA 1
ATOM 698 C C . GLY A 1 94 ? 31.830 -1.425 -37.346 1.00 88.75 94 GLY A C 1
ATOM 699 O O . GLY A 1 94 ? 31.981 -1.586 -36.133 1.00 88.75 94 GLY A O 1
ATOM 700 N N . VAL A 1 95 ? 31.843 -0.212 -37.906 1.00 90.19 95 VAL A N 1
ATOM 701 C CA . VAL A 1 95 ? 32.058 1.022 -37.139 1.00 90.19 95 VAL A CA 1
ATOM 702 C C . VAL A 1 95 ? 30.959 1.231 -36.100 1.00 90.19 95 VAL A C 1
ATOM 704 O O . VAL A 1 95 ? 31.275 1.511 -34.944 1.00 90.19 95 VAL A O 1
ATOM 707 N N . LEU A 1 96 ? 29.686 1.058 -36.459 1.00 91.31 96 LEU A N 1
ATOM 708 C CA . LEU A 1 96 ? 28.555 1.212 -35.541 1.00 91.31 96 LEU A CA 1
ATOM 709 C C . LEU A 1 96 ? 28.574 0.150 -34.438 1.00 91.31 96 LEU A C 1
ATOM 711 O O . LEU A 1 96 ? 28.426 0.491 -33.265 1.00 91.31 96 LEU A O 1
ATOM 715 N N . VAL A 1 97 ? 28.812 -1.118 -34.787 1.00 90.12 97 VAL A N 1
ATOM 716 C CA . VAL A 1 97 ? 28.869 -2.226 -33.820 1.00 90.12 97 VAL A CA 1
ATOM 717 C C . VAL A 1 97 ? 30.008 -2.019 -32.824 1.00 90.12 97 VAL A C 1
ATOM 719 O O . VAL A 1 97 ? 29.805 -2.134 -31.613 1.00 90.12 97 VAL A O 1
ATOM 722 N N . VAL A 1 98 ? 31.199 -1.665 -33.309 1.00 90.56 98 VAL A N 1
ATOM 723 C CA . VAL A 1 98 ? 32.360 -1.447 -32.442 1.00 90.56 98 VAL A CA 1
ATOM 724 C C . VAL A 1 98 ? 32.192 -0.187 -31.589 1.00 90.56 98 VAL A C 1
ATOM 726 O O . VAL A 1 98 ? 32.518 -0.217 -30.404 1.00 90.56 98 VAL A O 1
ATOM 729 N N . SER A 1 99 ? 31.615 0.884 -32.143 1.00 89.88 99 SER A N 1
ATOM 730 C CA . SER A 1 99 ? 31.342 2.132 -31.410 1.00 89.88 99 SER A CA 1
ATOM 731 C C . SER A 1 99 ? 30.242 1.983 -30.362 1.00 89.88 99 SER A C 1
ATOM 733 O O . SER A 1 99 ? 30.280 2.645 -29.330 1.00 89.88 99 SER A O 1
ATOM 735 N N . ALA A 1 100 ? 29.259 1.115 -30.603 1.00 87.06 100 ALA A N 1
ATOM 736 C CA . ALA A 1 100 ? 28.247 0.782 -29.612 1.00 87.06 100 ALA A CA 1
ATOM 737 C C . ALA A 1 100 ? 28.817 -0.135 -28.522 1.00 87.06 100 ALA A C 1
ATOM 739 O O . ALA A 1 100 ? 28.493 0.010 -27.346 1.00 87.06 100 ALA A O 1
ATOM 740 N N . GLY A 1 101 ? 29.662 -1.102 -28.883 1.00 85.44 101 GLY A N 1
ATOM 741 C CA . GLY A 1 101 ? 30.182 -2.094 -27.944 1.00 85.44 101 GLY A CA 1
ATOM 742 C C . GLY A 1 101 ? 31.295 -1.563 -27.040 1.00 85.44 101 GLY A C 1
ATOM 743 O O . GLY A 1 101 ? 31.244 -1.754 -25.823 1.00 85.44 101 GLY A O 1
ATOM 744 N N . TRP A 1 102 ? 32.274 -0.866 -27.612 1.00 89.12 102 TRP A N 1
ATOM 745 C CA . TRP A 1 102 ? 33.547 -0.531 -26.971 1.00 89.12 102 TRP A CA 1
ATOM 746 C C . TRP A 1 102 ? 33.765 0.977 -26.839 1.00 89.12 102 TRP A C 1
ATOM 748 O O . TRP A 1 102 ? 32.970 1.786 -27.294 1.00 89.12 102 TRP A O 1
ATOM 758 N N . GLY A 1 103 ? 34.845 1.353 -26.151 1.00 85.56 103 GLY A N 1
ATOM 759 C CA . GLY A 1 103 ? 35.152 2.750 -25.862 1.00 85.56 103 GLY A CA 1
ATOM 760 C C . GLY A 1 103 ? 35.642 3.560 -27.066 1.00 85.56 103 GLY A C 1
ATOM 761 O O . GLY A 1 103 ? 36.082 3.025 -28.086 1.00 85.56 103 GLY A O 1
ATOM 762 N N . PHE A 1 104 ? 35.662 4.878 -26.862 1.00 87.12 104 PHE A N 1
ATOM 763 C CA . PHE A 1 104 ? 36.030 5.914 -27.833 1.00 87.12 104 PHE A CA 1
ATOM 764 C C . PHE A 1 104 ? 37.271 5.593 -28.680 1.00 87.12 104 PHE A C 1
ATOM 766 O O . PHE A 1 104 ? 37.244 5.752 -29.897 1.00 87.12 104 PHE A O 1
ATOM 773 N N . GLY A 1 105 ? 38.357 5.116 -28.062 1.00 86.69 105 GLY A N 1
ATOM 774 C CA . GLY A 1 105 ? 39.605 4.848 -28.784 1.00 86.69 105 GLY A CA 1
ATOM 775 C C . GLY A 1 105 ? 39.453 3.784 -29.874 1.00 86.69 105 GLY A C 1
ATOM 776 O O . GLY A 1 105 ? 39.957 3.957 -30.981 1.00 86.69 105 GLY A O 1
ATOM 777 N N . LEU A 1 106 ? 38.707 2.711 -29.589 1.00 89.94 106 LEU A N 1
ATOM 778 C CA . LEU A 1 106 ? 38.487 1.638 -30.556 1.00 89.94 106 LEU A CA 1
ATOM 779 C C . LEU A 1 106 ? 37.487 2.055 -31.644 1.00 89.94 106 LEU A C 1
ATOM 781 O O . LEU A 1 106 ? 37.668 1.684 -32.802 1.00 89.94 106 LEU A O 1
ATOM 785 N N . ALA A 1 107 ? 36.485 2.868 -31.295 1.00 89.25 107 ALA A N 1
ATOM 786 C CA . ALA A 1 107 ? 35.554 3.468 -32.251 1.00 89.25 107 ALA A CA 1
ATOM 787 C C . ALA A 1 107 ? 36.294 4.316 -33.302 1.00 89.25 107 ALA A C 1
ATOM 789 O O . ALA A 1 107 ? 36.121 4.114 -34.505 1.00 89.25 107 ALA A O 1
ATOM 790 N N . VAL A 1 108 ? 37.191 5.204 -32.855 1.00 91.31 108 VAL A N 1
ATOM 791 C CA . VAL A 1 108 ? 38.009 6.047 -33.744 1.00 91.31 108 VAL A CA 1
ATOM 792 C C . VAL A 1 108 ? 38.963 5.199 -34.587 1.00 91.31 108 VAL A C 1
ATOM 794 O O . VAL A 1 108 ? 39.021 5.381 -35.802 1.00 91.31 108 VAL A O 1
ATOM 797 N N . ALA A 1 109 ? 39.670 4.239 -33.981 1.00 91.12 109 ALA A N 1
ATOM 798 C CA . ALA A 1 109 ? 40.591 3.364 -34.708 1.00 91.12 109 ALA A CA 1
ATOM 799 C C . ALA A 1 109 ? 39.878 2.550 -35.803 1.00 91.12 109 ALA A C 1
ATOM 801 O O . ALA A 1 109 ? 40.347 2.492 -36.940 1.00 91.12 109 ALA A O 1
ATOM 802 N N . THR A 1 110 ? 38.711 1.983 -35.484 1.00 91.81 110 THR A N 1
ATOM 803 C CA . THR A 1 110 ? 37.898 1.207 -36.435 1.00 91.81 110 THR A CA 1
ATOM 804 C C . THR A 1 110 ? 37.345 2.097 -37.541 1.00 91.81 110 THR A C 1
ATOM 806 O O . THR A 1 110 ? 37.375 1.706 -38.704 1.00 91.81 110 THR A O 1
ATOM 809 N N . SER A 1 111 ? 36.905 3.316 -37.216 1.00 91.06 111 SER A N 1
ATOM 810 C CA . SER A 1 111 ? 36.453 4.306 -38.199 1.00 91.06 111 SER A CA 1
ATOM 811 C C . SER A 1 111 ? 37.558 4.676 -39.189 1.00 91.06 111 SER A C 1
ATOM 813 O O . SER A 1 111 ? 37.315 4.705 -40.395 1.00 91.06 111 SER A O 1
ATOM 815 N N . LEU A 1 112 ? 38.778 4.933 -38.707 1.00 91.94 112 LEU A N 1
ATOM 816 C CA . LEU A 1 112 ? 39.922 5.254 -39.566 1.00 91.94 112 LEU A CA 1
ATOM 817 C C . LEU A 1 112 ? 40.309 4.065 -40.455 1.00 91.94 112 LEU A C 1
ATOM 819 O O . LEU A 1 112 ? 40.476 4.237 -41.661 1.00 91.94 112 LEU A O 1
ATOM 823 N N . ALA A 1 113 ? 40.381 2.857 -39.886 1.00 90.88 113 ALA A N 1
ATOM 824 C CA . ALA A 1 113 ? 40.682 1.637 -40.636 1.00 90.88 113 ALA A CA 1
ATOM 825 C C . ALA A 1 113 ? 39.623 1.345 -41.716 1.00 90.88 113 ALA A C 1
ATOM 827 O O . ALA A 1 113 ? 39.968 1.060 -42.862 1.00 90.88 113 ALA A O 1
ATOM 828 N N . SER A 1 114 ? 38.341 1.499 -41.378 1.00 89.56 114 SER A N 1
ATOM 829 C CA . SER A 1 114 ? 37.219 1.299 -42.305 1.00 89.56 114 SER A CA 1
ATOM 830 C C . SER A 1 114 ? 37.182 2.373 -43.392 1.00 89.56 114 SER A C 1
ATOM 832 O O . SER A 1 114 ? 36.896 2.070 -44.547 1.00 89.56 114 SER A O 1
ATOM 834 N N . THR A 1 115 ? 37.553 3.616 -43.065 1.00 88.62 115 THR A N 1
ATOM 835 C CA . THR A 1 115 ? 37.683 4.685 -44.066 1.00 88.62 115 THR A CA 1
ATOM 836 C C . THR A 1 115 ? 38.818 4.387 -45.043 1.00 88.62 115 THR A C 1
ATOM 838 O O . THR A 1 115 ? 38.654 4.558 -46.247 1.00 88.62 115 THR A O 1
ATOM 841 N N . MET A 1 116 ? 39.959 3.894 -44.556 1.00 87.25 116 MET A N 1
ATOM 842 C CA . MET A 1 116 ? 41.081 3.507 -45.413 1.00 87.25 116 MET A CA 1
ATOM 843 C C . MET A 1 116 ? 40.710 2.339 -46.341 1.00 87.25 116 MET A C 1
ATOM 845 O O . MET A 1 116 ? 41.019 2.384 -47.533 1.00 87.25 116 MET A O 1
ATOM 849 N N . ALA A 1 117 ? 39.975 1.343 -45.833 1.00 86.06 117 ALA A N 1
ATOM 850 C CA . ALA A 1 117 ? 39.421 0.261 -46.647 1.00 86.06 117 ALA A CA 1
ATOM 851 C C . ALA A 1 117 ? 38.421 0.785 -47.696 1.00 86.06 117 ALA A C 1
ATOM 853 O O . ALA A 1 117 ? 38.529 0.452 -48.875 1.00 86.06 117 ALA A O 1
ATOM 854 N N . TYR A 1 118 ? 37.496 1.670 -47.309 1.00 84.81 118 TYR A N 1
ATOM 855 C CA . TYR A 1 118 ? 36.548 2.309 -48.226 1.00 84.81 118 TYR A CA 1
ATOM 856 C C . TYR A 1 118 ? 37.261 3.017 -49.387 1.00 84.81 118 TYR A C 1
ATOM 858 O O . TYR A 1 118 ? 36.914 2.816 -50.555 1.00 84.81 118 TYR A O 1
ATOM 866 N N . VAL A 1 119 ? 38.289 3.801 -49.059 1.00 80.19 119 VAL A N 1
ATOM 867 C CA . VAL A 1 119 ? 39.099 4.578 -50.001 1.00 80.19 119 VAL A CA 1
ATOM 868 C C . VAL A 1 119 ? 39.821 3.677 -50.992 1.00 80.19 119 VAL A C 1
ATOM 870 O O . VAL A 1 119 ? 39.751 3.939 -52.190 1.00 80.19 119 VAL A O 1
ATOM 873 N N . TRP A 1 120 ? 40.435 2.588 -50.520 1.00 81.38 120 TRP A N 1
ATOM 874 C CA . TRP A 1 120 ? 41.109 1.610 -51.376 1.00 81.38 120 TRP A CA 1
ATOM 875 C C . TRP A 1 120 ? 40.196 1.077 -52.488 1.00 81.38 120 TRP A C 1
ATOM 877 O O . TRP A 1 120 ? 40.606 0.975 -53.642 1.00 81.38 120 TRP A O 1
ATOM 887 N N . PHE A 1 121 ? 38.931 0.793 -52.168 1.00 76.56 121 PHE A N 1
ATOM 888 C CA . PHE A 1 121 ? 37.981 0.287 -53.157 1.00 76.56 121 PHE A CA 1
ATOM 889 C C . PHE A 1 121 ? 37.370 1.377 -54.046 1.00 76.56 121 PHE A C 1
ATOM 891 O O . PHE A 1 121 ? 37.000 1.063 -55.176 1.00 76.56 121 PHE A O 1
ATOM 898 N N . HIS A 1 122 ? 37.220 2.621 -53.578 1.00 73.69 122 HIS A N 1
ATOM 899 C CA . HIS A 1 122 ? 36.417 3.643 -54.273 1.00 73.69 122 HIS A CA 1
ATOM 900 C C . HIS A 1 122 ? 37.231 4.763 -54.946 1.00 73.69 122 HIS A C 1
ATOM 902 O O . HIS A 1 122 ? 36.758 5.314 -55.938 1.00 73.69 122 HIS A O 1
ATOM 908 N N . VAL A 1 123 ? 38.445 5.088 -54.483 1.00 64.38 123 VAL A N 1
ATOM 909 C CA . VAL A 1 123 ? 39.215 6.255 -54.973 1.00 64.38 123 VAL A CA 1
ATOM 910 C C . VAL A 1 123 ? 39.966 5.999 -56.290 1.00 64.38 123 VAL A C 1
ATOM 912 O O . VAL A 1 123 ? 40.259 6.950 -57.012 1.00 64.38 123 VAL A O 1
ATOM 915 N N . ASN A 1 124 ? 40.156 4.741 -56.704 1.00 59.66 124 ASN A N 1
ATOM 916 C CA . ASN A 1 124 ? 40.752 4.404 -58.009 1.00 59.66 124 ASN A CA 1
ATOM 917 C C . ASN A 1 124 ? 39.880 4.757 -59.241 1.00 59.66 124 ASN A C 1
ATOM 919 O O . ASN A 1 124 ? 40.308 4.500 -60.361 1.00 59.66 124 ASN A O 1
ATOM 923 N N . GLN A 1 125 ? 38.684 5.342 -59.066 1.00 60.66 125 GLN A N 1
ATOM 924 C CA . GLN A 1 125 ? 37.752 5.678 -60.160 1.00 60.66 125 GLN A CA 1
ATOM 925 C C . GLN A 1 125 ? 37.628 7.187 -60.474 1.00 60.66 125 GLN A C 1
ATOM 927 O O . GLN A 1 125 ? 36.853 7.552 -61.351 1.00 60.66 125 GLN A O 1
ATOM 932 N N . GLY A 1 126 ? 38.404 8.065 -59.820 1.00 53.06 126 GLY A N 1
ATOM 933 C CA . GLY A 1 126 ? 38.481 9.494 -60.173 1.00 53.06 126 GLY A CA 1
ATOM 934 C C . GLY A 1 126 ? 38.287 10.451 -58.991 1.00 53.06 126 GLY A C 1
ATOM 935 O O . GLY A 1 126 ? 37.172 10.675 -58.538 1.00 53.06 126 GLY A O 1
ATOM 936 N N . SER A 1 127 ? 39.402 11.008 -58.501 1.00 51.38 127 SER A N 1
ATOM 937 C CA . SER A 1 127 ? 39.549 12.293 -57.781 1.00 51.38 127 SER A CA 1
ATOM 938 C C . SER A 1 127 ? 38.435 12.746 -56.813 1.00 51.38 127 SER A C 1
ATOM 940 O O . SER A 1 127 ? 38.048 13.914 -56.814 1.00 51.38 127 SER A O 1
ATOM 942 N N . GLY A 1 128 ? 37.935 11.864 -55.948 1.00 60.34 128 GLY A N 1
ATOM 943 C CA . GLY A 1 128 ? 37.120 12.259 -54.796 1.00 60.34 128 GLY A CA 1
ATOM 944 C C . GLY A 1 128 ? 37.994 12.605 -53.587 1.00 60.34 128 GLY A C 1
ATOM 945 O O . GLY A 1 128 ? 38.927 11.871 -53.266 1.00 60.34 128 GLY A O 1
ATOM 946 N N . SER A 1 129 ? 37.702 13.706 -52.890 1.00 69.50 129 SER A N 1
ATOM 947 C CA . SER A 1 129 ? 38.360 14.036 -51.616 1.00 69.50 129 SER A CA 1
ATOM 948 C C . SER A 1 129 ? 38.055 12.971 -50.551 1.00 69.50 129 SER A C 1
ATOM 950 O O . SER A 1 129 ? 36.925 12.499 -50.455 1.00 69.50 129 SER A O 1
ATOM 952 N N . LEU A 1 130 ? 39.040 12.615 -49.716 1.00 73.62 130 LEU A N 1
ATOM 953 C CA . LEU A 1 130 ? 38.871 11.687 -48.580 1.00 73.62 130 LEU A CA 1
ATOM 954 C C . LEU A 1 130 ? 38.020 12.291 -47.452 1.00 73.62 130 LEU A C 1
ATOM 956 O O . LEU A 1 130 ? 37.487 11.576 -46.603 1.00 73.62 130 LEU A O 1
ATOM 960 N N . VAL A 1 131 ? 37.906 13.619 -47.447 1.00 80.06 131 VAL A N 1
ATOM 961 C CA . VAL A 1 131 ? 37.323 14.402 -46.357 1.00 80.06 131 VAL A CA 1
ATOM 962 C C . VAL A 1 131 ? 35.868 14.012 -46.062 1.00 80.06 131 VAL A C 1
ATOM 964 O O . VAL A 1 131 ? 35.581 13.750 -44.896 1.00 80.06 131 VAL A O 1
ATOM 967 N N . PRO A 1 132 ? 34.948 13.880 -47.041 1.00 83.19 132 PRO A N 1
ATOM 968 C CA . PRO A 1 132 ? 33.556 13.540 -46.748 1.00 83.19 132 PRO A CA 1
ATOM 969 C C . PRO A 1 132 ? 33.399 12.158 -46.101 1.00 83.19 132 PRO A C 1
ATOM 971 O O . PRO A 1 132 ? 32.608 12.010 -45.174 1.00 83.19 132 PRO A O 1
ATOM 974 N N . ALA A 1 133 ? 34.179 11.159 -46.530 1.00 82.81 133 ALA A N 1
ATOM 975 C CA . ALA A 1 133 ? 34.119 9.813 -45.960 1.00 82.81 133 ALA A CA 1
ATOM 976 C C . ALA A 1 133 ? 34.636 9.796 -44.516 1.00 82.81 133 ALA A C 1
ATOM 978 O O . ALA A 1 133 ? 33.949 9.308 -43.624 1.00 82.81 133 ALA A O 1
ATOM 979 N N . VAL A 1 134 ? 35.798 10.408 -44.263 1.00 86.62 134 VAL A N 1
ATOM 980 C CA . VAL A 1 134 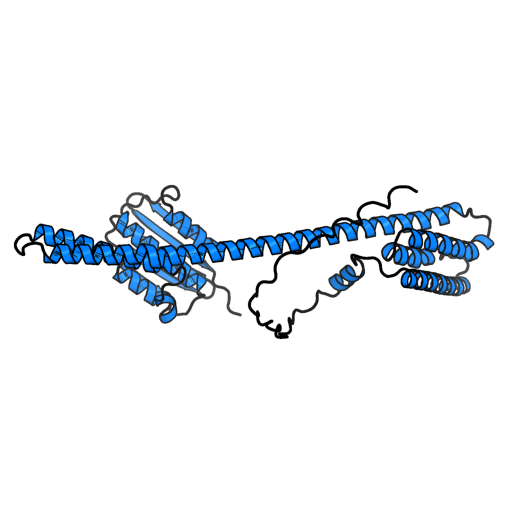? 36.350 10.529 -42.903 1.00 86.62 134 VAL A CA 1
ATOM 981 C C . VAL A 1 134 ? 35.361 11.246 -41.981 1.00 86.62 134 VAL A C 1
ATOM 983 O O . VAL A 1 134 ? 35.123 10.787 -40.865 1.00 86.62 134 VAL A O 1
ATOM 986 N N . VAL A 1 135 ? 34.748 12.339 -42.450 1.00 89.44 135 VAL A N 1
ATOM 987 C CA . VAL A 1 135 ? 33.761 13.104 -41.675 1.00 89.44 135 VAL A CA 1
ATOM 988 C C . VAL A 1 135 ? 32.535 12.252 -41.354 1.00 89.44 135 VAL A C 1
ATOM 990 O O . VAL A 1 135 ? 32.155 12.182 -40.189 1.00 89.44 135 VAL A O 1
ATOM 993 N N . VAL A 1 136 ? 31.934 11.564 -42.328 1.00 90.19 136 VAL A N 1
ATOM 994 C CA . VAL A 1 136 ? 30.748 10.717 -42.091 1.00 90.19 136 VAL A CA 1
ATOM 995 C C . VAL A 1 136 ? 31.067 9.573 -41.125 1.00 90.19 136 VAL A C 1
ATOM 997 O O . VAL A 1 136 ? 30.358 9.383 -40.141 1.00 90.19 136 VAL A O 1
ATOM 1000 N N . PHE A 1 137 ? 32.156 8.839 -41.350 1.00 89.56 137 PHE A N 1
ATOM 1001 C CA . PHE A 1 137 ? 32.503 7.683 -40.523 1.00 89.56 137 PHE A CA 1
ATOM 1002 C C . PHE A 1 137 ? 32.825 8.097 -39.084 1.00 89.56 137 PHE A C 1
ATOM 1004 O O . PHE A 1 137 ? 32.280 7.517 -38.142 1.00 89.56 137 PHE A O 1
ATOM 1011 N N . LEU A 1 138 ? 33.638 9.145 -38.901 1.00 90.19 138 LEU A N 1
ATOM 1012 C CA . LEU A 1 138 ? 33.971 9.635 -37.565 1.00 90.19 138 LEU A CA 1
ATOM 1013 C C . LEU A 1 138 ? 32.750 10.229 -36.865 1.00 90.19 138 LEU A C 1
ATOM 1015 O O . LEU A 1 138 ? 32.537 9.942 -35.691 1.00 90.19 138 LEU A O 1
ATOM 1019 N N . THR A 1 139 ? 31.925 11.024 -37.551 1.00 92.69 139 THR A N 1
ATOM 1020 C CA . THR A 1 139 ? 30.728 11.611 -36.923 1.00 92.69 139 THR A CA 1
ATOM 1021 C C . THR A 1 139 ? 29.751 10.534 -36.458 1.00 92.69 139 THR A C 1
ATOM 1023 O O . THR A 1 139 ? 29.305 10.599 -35.313 1.00 92.69 139 THR A O 1
ATOM 1026 N N . LEU A 1 140 ? 29.482 9.503 -37.269 1.00 91.75 140 LEU A N 1
ATOM 1027 C CA . LEU A 1 140 ? 28.630 8.381 -36.865 1.00 91.75 140 LEU A CA 1
ATOM 1028 C C . LEU A 1 140 ? 29.245 7.566 -35.722 1.00 91.75 140 LEU A C 1
ATOM 1030 O O . LEU A 1 140 ? 28.532 7.227 -34.775 1.00 91.75 140 LEU A O 1
ATOM 1034 N N . ALA A 1 141 ? 30.548 7.272 -35.776 1.00 89.94 141 ALA A N 1
ATOM 1035 C CA . ALA A 1 141 ? 31.246 6.535 -34.721 1.00 89.94 141 ALA A CA 1
ATOM 1036 C C . ALA A 1 141 ? 31.150 7.266 -33.374 1.00 89.94 141 ALA A C 1
ATOM 1038 O O . ALA A 1 141 ? 30.765 6.688 -32.355 1.00 89.94 141 ALA A O 1
ATOM 1039 N N . LEU A 1 142 ? 31.446 8.567 -33.382 1.00 92.06 142 LEU A N 1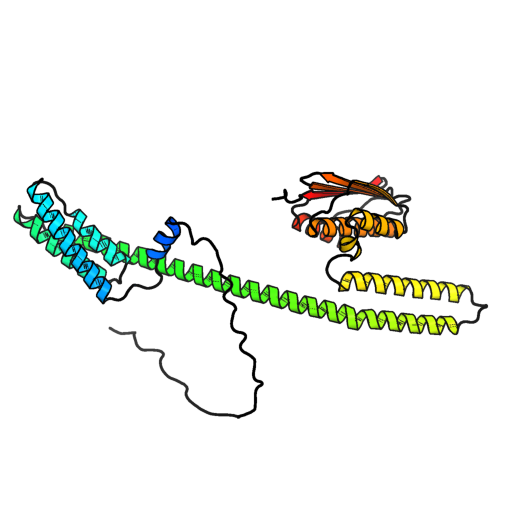
ATOM 1040 C CA . LEU A 1 142 ? 31.417 9.408 -32.193 1.00 92.06 142 LEU A CA 1
ATOM 1041 C C . LEU A 1 142 ? 30.001 9.581 -31.651 1.00 92.06 142 LEU A C 1
ATOM 1043 O O . LEU A 1 142 ? 29.790 9.396 -30.453 1.00 92.06 142 LEU A O 1
ATOM 1047 N N . LEU A 1 143 ? 29.034 9.883 -32.520 1.00 93.94 143 LEU A N 1
ATOM 1048 C CA . LEU A 1 143 ? 27.636 10.031 -32.129 1.00 93.94 143 LEU A CA 1
ATOM 1049 C C . LEU A 1 143 ? 27.107 8.738 -31.500 1.00 93.94 143 LEU A C 1
ATOM 1051 O O . LEU A 1 143 ? 26.522 8.777 -30.421 1.00 93.94 143 LEU A O 1
ATOM 1055 N N . THR A 1 144 ? 27.379 7.589 -32.122 1.00 90.44 144 THR A N 1
ATOM 1056 C CA . THR A 1 144 ? 26.959 6.277 -31.609 1.00 90.44 144 THR A CA 1
ATOM 1057 C C . THR A 1 144 ? 27.585 5.991 -30.248 1.00 90.44 144 THR A C 1
ATOM 1059 O O . THR A 1 144 ? 26.874 5.634 -29.309 1.00 90.44 144 THR A O 1
ATOM 1062 N N . ASN A 1 145 ? 28.894 6.210 -30.102 1.00 90.12 145 ASN A N 1
ATOM 1063 C CA . ASN A 1 145 ? 29.597 5.992 -28.840 1.00 90.12 145 ASN A CA 1
ATOM 1064 C C . ASN A 1 145 ? 29.065 6.907 -27.716 1.00 90.12 145 ASN A C 1
ATOM 1066 O O . ASN A 1 145 ? 28.883 6.455 -26.585 1.00 90.12 145 ASN A O 1
ATOM 1070 N N . VAL A 1 146 ? 28.756 8.175 -28.016 1.00 91.00 146 VAL A N 1
ATOM 1071 C CA . VAL A 1 146 ? 28.166 9.111 -27.042 1.00 91.00 146 VAL A CA 1
ATOM 1072 C C . VAL A 1 146 ? 26.747 8.694 -26.655 1.00 91.00 146 VAL A C 1
ATOM 1074 O O . VAL A 1 146 ? 26.447 8.617 -25.463 1.00 91.00 146 VAL A O 1
ATOM 1077 N N . LEU A 1 147 ? 25.882 8.387 -27.626 1.00 91.19 147 LEU A N 1
ATOM 1078 C CA . LEU A 1 147 ? 24.486 8.013 -27.370 1.00 91.19 147 LEU A CA 1
ATOM 1079 C C . LEU A 1 147 ? 24.383 6.718 -26.559 1.00 91.19 147 LEU A C 1
ATOM 1081 O O . LEU A 1 147 ? 23.649 6.661 -25.570 1.00 91.19 147 LEU A O 1
ATOM 1085 N N . VAL A 1 148 ? 25.155 5.694 -26.928 1.00 88.75 148 VAL A N 1
ATOM 1086 C CA . VAL A 1 148 ? 25.183 4.424 -26.192 1.00 88.75 148 VAL A CA 1
ATOM 1087 C C . VAL A 1 148 ? 25.807 4.614 -24.808 1.00 88.75 148 VAL A C 1
ATOM 1089 O O . VAL A 1 148 ? 25.302 4.061 -23.830 1.00 88.75 148 VAL A O 1
ATOM 1092 N N . GLY A 1 149 ? 26.845 5.448 -24.684 1.00 86.38 149 GLY A N 1
ATOM 1093 C CA . GLY A 1 149 ? 27.423 5.825 -23.394 1.00 86.38 149 GLY A CA 1
ATOM 1094 C C . GLY A 1 149 ? 26.400 6.480 -22.459 1.00 86.38 149 GLY A C 1
ATOM 1095 O O . GLY A 1 149 ? 26.259 6.063 -21.309 1.00 86.38 149 GLY A O 1
ATOM 1096 N N . GLN A 1 150 ? 25.625 7.447 -22.957 1.00 89.38 150 GLN A N 1
ATOM 1097 C CA . GLN A 1 150 ? 24.552 8.084 -22.186 1.00 89.38 150 GLN A CA 1
ATOM 1098 C C . GLN A 1 150 ? 23.441 7.098 -21.804 1.00 89.38 150 GLN A C 1
ATOM 1100 O O . GLN A 1 150 ? 22.969 7.124 -20.666 1.00 89.38 150 GLN A O 1
ATOM 1105 N N . ALA A 1 151 ? 23.043 6.209 -22.717 1.00 87.00 151 ALA A N 1
ATOM 1106 C CA . ALA A 1 151 ? 22.040 5.184 -22.438 1.00 87.00 151 ALA A CA 1
ATOM 1107 C C . ALA A 1 151 ? 22.494 4.227 -21.322 1.00 87.00 151 ALA A C 1
ATOM 1109 O O . ALA A 1 151 ? 21.720 3.938 -20.409 1.00 87.00 151 ALA A O 1
ATOM 1110 N N . ARG A 1 152 ? 23.764 3.796 -21.340 1.00 85.69 152 ARG A N 1
ATOM 1111 C CA . ARG A 1 152 ? 24.355 2.945 -20.291 1.00 85.69 152 ARG A CA 1
ATOM 1112 C C . ARG A 1 152 ? 24.382 3.635 -18.931 1.00 85.69 152 ARG A C 1
ATOM 1114 O O . ARG A 1 152 ? 24.021 3.009 -17.937 1.00 85.69 152 ARG A O 1
ATOM 1121 N N . LEU A 1 153 ? 24.762 4.915 -18.885 1.00 87.88 153 LEU A N 1
ATOM 1122 C CA . LEU A 1 153 ? 24.776 5.694 -17.642 1.00 87.88 153 LEU A CA 1
ATOM 1123 C C . LEU A 1 153 ? 23.373 5.815 -17.038 1.00 87.88 153 LEU A C 1
ATOM 1125 O O . LEU A 1 153 ? 23.188 5.502 -15.864 1.00 87.88 153 LEU A O 1
ATOM 1129 N N . ARG A 1 154 ? 22.371 6.176 -17.851 1.00 89.06 154 ARG A N 1
ATOM 1130 C CA . ARG A 1 154 ? 20.972 6.267 -17.398 1.00 89.06 154 ARG A CA 1
ATOM 1131 C C . ARG A 1 154 ? 20.429 4.921 -16.923 1.00 89.06 154 ARG A C 1
ATOM 1133 O O . ARG A 1 154 ? 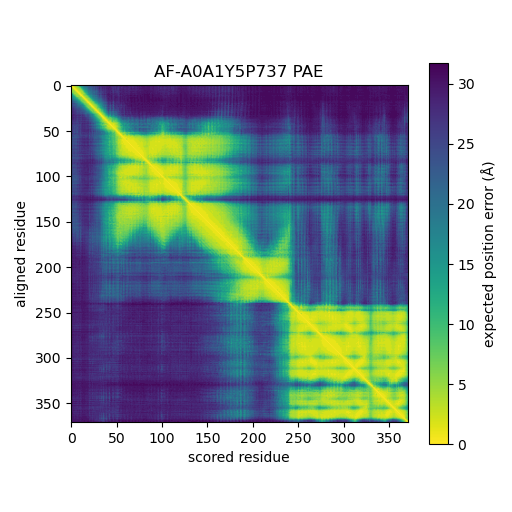19.740 4.866 -15.910 1.00 89.06 154 ARG A O 1
ATOM 1140 N N . ALA A 1 155 ? 20.751 3.834 -17.624 1.00 86.25 155 ALA A N 1
ATOM 1141 C CA . ALA A 1 155 ? 20.348 2.490 -17.218 1.00 86.25 155 ALA A CA 1
ATOM 1142 C C . ALA A 1 155 ? 20.977 2.089 -15.871 1.00 86.25 155 ALA A C 1
ATOM 1144 O O . ALA A 1 155 ? 20.282 1.564 -15.001 1.00 86.25 155 ALA A O 1
ATOM 1145 N N . ALA A 1 156 ? 22.266 2.379 -15.668 1.00 86.19 156 ALA A N 1
ATOM 1146 C CA . ALA A 1 156 ? 22.953 2.107 -14.407 1.00 86.19 156 ALA A CA 1
ATOM 1147 C C . ALA A 1 156 ? 22.356 2.911 -13.239 1.00 86.19 156 ALA A C 1
ATOM 1149 O O . ALA A 1 156 ? 22.133 2.360 -12.159 1.00 86.19 156 ALA A O 1
ATOM 1150 N N . GLU A 1 157 ? 22.042 4.188 -13.460 1.00 90.06 157 GLU A N 1
ATOM 1151 C CA . GLU A 1 157 ? 21.398 5.048 -12.465 1.00 90.06 157 GLU A CA 1
ATOM 1152 C C . GLU A 1 157 ? 19.979 4.571 -12.126 1.00 90.06 157 GLU A C 1
ATOM 1154 O O . GLU A 1 157 ? 19.639 4.440 -10.950 1.00 90.06 157 GLU A O 1
ATOM 1159 N N . ALA A 1 158 ? 19.178 4.200 -13.129 1.00 87.38 158 ALA A N 1
ATOM 1160 C CA . ALA A 1 158 ? 17.840 3.652 -12.918 1.00 87.38 158 ALA A CA 1
ATOM 1161 C C . ALA A 1 158 ? 17.864 2.344 -12.106 1.00 87.38 158 ALA A C 1
ATOM 1163 O O . ALA A 1 158 ? 17.062 2.165 -11.186 1.00 87.38 158 ALA A O 1
ATOM 1164 N N . ILE A 1 159 ? 18.809 1.442 -12.400 1.00 86.88 159 ILE A N 1
ATOM 1165 C CA . ILE A 1 159 ? 19.006 0.208 -11.625 1.00 86.88 159 ILE A CA 1
ATOM 1166 C C . ILE A 1 159 ? 19.386 0.544 -10.182 1.00 86.88 159 ILE A C 1
ATOM 1168 O O . ILE A 1 159 ? 18.810 -0.025 -9.252 1.00 86.88 159 ILE A O 1
ATOM 1172 N N . ARG A 1 160 ? 20.312 1.488 -9.979 1.00 88.44 160 ARG A N 1
ATOM 1173 C CA . ARG A 1 160 ? 20.743 1.918 -8.646 1.00 88.44 160 ARG A CA 1
ATOM 1174 C C . ARG A 1 160 ? 19.580 2.484 -7.830 1.00 88.44 160 ARG A C 1
ATOM 1176 O O . ARG A 1 160 ? 19.341 2.002 -6.727 1.00 88.44 160 ARG A O 1
ATOM 1183 N N . ILE A 1 161 ? 18.822 3.429 -8.386 1.00 90.38 161 ILE A N 1
ATOM 1184 C CA . ILE A 1 161 ? 17.642 4.021 -7.734 1.00 90.38 161 ILE A CA 1
ATOM 1185 C C . ILE A 1 161 ? 16.613 2.933 -7.401 1.00 90.38 161 ILE A C 1
ATOM 1187 O O . ILE A 1 161 ? 16.057 2.912 -6.304 1.00 90.38 161 ILE A O 1
ATOM 1191 N N . SER A 1 162 ? 16.383 1.984 -8.314 1.00 87.69 162 SER A N 1
ATOM 1192 C CA . SER A 1 162 ? 15.467 0.863 -8.080 1.00 87.69 162 SER A CA 1
ATOM 1193 C C . SER A 1 162 ? 15.909 -0.016 -6.904 1.00 87.69 162 SER A C 1
ATOM 1195 O O . SER A 1 162 ? 15.083 -0.400 -6.073 1.00 87.69 162 SER A O 1
ATOM 1197 N N . LEU A 1 163 ? 17.206 -0.321 -6.798 1.00 90.19 163 LEU A N 1
ATOM 1198 C CA . LEU A 1 163 ? 17.766 -1.088 -5.683 1.00 90.19 163 LEU A CA 1
ATOM 1199 C C . LEU A 1 163 ? 17.690 -0.316 -4.361 1.00 90.19 163 LEU A C 1
ATOM 1201 O O . LEU A 1 163 ? 17.268 -0.887 -3.357 1.00 90.19 163 LEU A O 1
ATOM 1205 N N . GLU A 1 164 ? 18.027 0.975 -4.362 1.00 88.75 164 GLU A N 1
ATOM 1206 C CA . GLU A 1 164 ? 17.927 1.842 -3.182 1.00 88.75 164 GLU A CA 1
ATOM 1207 C C . GLU A 1 164 ? 16.475 1.962 -2.694 1.00 88.75 164 GLU A C 1
ATOM 1209 O O . GLU A 1 164 ? 16.210 1.827 -1.496 1.00 88.75 164 GLU A O 1
ATOM 1214 N N . LEU A 1 165 ? 15.511 2.114 -3.609 1.00 87.69 165 LEU A N 1
ATOM 1215 C CA . LEU A 1 165 ? 14.087 2.152 -3.280 1.00 87.69 165 LEU A CA 1
ATOM 1216 C C . LEU A 1 165 ? 13.600 0.816 -2.706 1.00 87.69 165 LEU A C 1
ATOM 1218 O O . LEU A 1 165 ? 12.880 0.808 -1.707 1.00 87.69 165 LEU A O 1
ATOM 1222 N N . ARG A 1 166 ? 14.004 -0.318 -3.296 1.00 81.12 166 ARG A N 1
ATOM 1223 C CA . ARG A 1 166 ? 13.682 -1.655 -2.766 1.00 81.12 166 ARG A CA 1
ATOM 1224 C C . ARG A 1 166 ? 14.264 -1.858 -1.368 1.00 81.12 166 ARG A C 1
ATOM 1226 O O . ARG A 1 166 ? 13.544 -2.305 -0.480 1.00 81.12 166 ARG A O 1
ATOM 1233 N N . ALA A 1 167 ? 15.523 -1.480 -1.150 1.00 86.19 167 ALA A N 1
ATOM 1234 C CA . ALA A 1 167 ? 16.171 -1.570 0.156 1.00 86.19 167 ALA A CA 1
ATOM 1235 C C . ALA A 1 167 ? 15.513 -0.646 1.195 1.00 86.19 167 ALA A C 1
ATOM 1237 O O . ALA A 1 167 ? 15.327 -1.033 2.348 1.00 86.19 167 ALA A O 1
ATOM 1238 N N . SER A 1 168 ? 15.121 0.568 0.798 1.00 81.81 168 SER A N 1
ATOM 1239 C CA . SER A 1 168 ? 14.376 1.498 1.652 1.00 81.81 168 SER A CA 1
ATOM 1240 C C . SER A 1 168 ? 13.017 0.925 2.061 1.00 81.81 168 SER A C 1
ATOM 1242 O O . SER A 1 168 ? 12.716 0.849 3.251 1.00 81.81 168 SER A O 1
ATOM 1244 N N . ARG A 1 169 ? 12.238 0.414 1.097 1.00 79.75 169 ARG A N 1
ATOM 1245 C CA . ARG A 1 169 ? 10.946 -0.240 1.360 1.00 79.75 169 ARG A CA 1
ATOM 1246 C C . ARG A 1 169 ? 11.090 -1.437 2.295 1.00 79.75 169 ARG A C 1
ATOM 1248 O O . ARG A 1 169 ? 10.319 -1.546 3.240 1.00 79.75 169 ARG A O 1
ATOM 1255 N N . ALA A 1 170 ? 12.094 -2.289 2.080 1.00 77.62 170 ALA A N 1
ATOM 1256 C CA . ALA A 1 170 ? 12.360 -3.421 2.964 1.00 77.62 170 ALA A CA 1
ATOM 1257 C C . ALA A 1 170 ? 12.649 -2.965 4.404 1.00 77.62 170 ALA A C 1
ATOM 1259 O O . ALA A 1 170 ? 12.079 -3.514 5.341 1.00 77.62 170 ALA A O 1
ATOM 1260 N N . ARG A 1 171 ? 13.463 -1.915 4.592 1.00 83.00 171 ARG A N 1
ATOM 1261 C CA . ARG A 1 171 ? 13.735 -1.348 5.925 1.00 83.00 171 ARG A CA 1
ATOM 1262 C C . ARG A 1 171 ? 12.481 -0.792 6.596 1.00 83.00 171 ARG A C 1
ATOM 1264 O O . ARG A 1 171 ? 12.291 -1.043 7.780 1.00 83.00 171 ARG A O 1
ATOM 1271 N N . ILE A 1 172 ? 11.629 -0.078 5.856 1.00 80.94 172 ILE A N 1
ATOM 1272 C CA . ILE A 1 172 ? 10.366 0.462 6.384 1.00 80.94 172 ILE A CA 1
ATOM 1273 C C . ILE A 1 172 ? 9.437 -0.671 6.823 1.00 80.94 172 ILE A C 1
ATOM 1275 O O . ILE A 1 172 ? 8.902 -0.613 7.924 1.00 80.94 172 ILE A O 1
ATOM 1279 N N . VAL A 1 173 ? 9.278 -1.716 6.003 1.00 72.81 173 VAL A N 1
ATOM 1280 C CA . VAL A 1 173 ? 8.437 -2.875 6.345 1.00 72.81 173 VAL A CA 1
ATOM 1281 C C . VAL A 1 173 ? 8.960 -3.573 7.599 1.00 72.81 173 VAL A C 1
ATOM 1283 O O . VAL A 1 173 ? 8.187 -3.813 8.521 1.00 72.81 173 VAL A O 1
ATOM 1286 N N . THR A 1 174 ? 10.267 -3.834 7.684 1.00 76.38 174 THR A N 1
ATOM 1287 C CA . THR A 1 174 ? 10.865 -4.455 8.875 1.00 76.38 174 THR A CA 1
ATOM 1288 C C . THR A 1 174 ? 10.699 -3.582 10.119 1.00 76.38 174 THR A C 1
ATOM 1290 O O . THR A 1 174 ? 10.370 -4.101 11.184 1.00 76.38 174 THR A O 1
ATOM 1293 N N . ALA A 1 175 ? 10.890 -2.265 10.002 1.00 74.06 175 ALA A N 1
ATOM 1294 C CA . ALA A 1 175 ? 10.704 -1.334 11.112 1.00 74.06 175 ALA A CA 1
ATOM 1295 C C . ALA A 1 175 ? 9.236 -1.272 11.567 1.00 74.06 175 ALA A C 1
ATOM 1297 O O . ALA A 1 175 ? 8.968 -1.304 12.765 1.00 74.06 175 ALA A O 1
ATOM 1298 N N . ALA A 1 176 ? 8.285 -1.247 10.629 1.00 65.25 176 ALA A N 1
ATOM 1299 C CA . ALA A 1 176 ? 6.855 -1.275 10.927 1.00 65.25 176 ALA A CA 1
ATOM 1300 C C . ALA A 1 176 ? 6.440 -2.585 11.612 1.00 65.25 176 ALA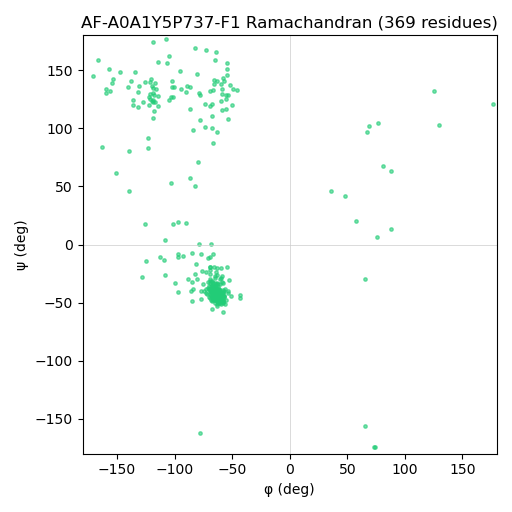 A C 1
ATOM 1302 O O . ALA A 1 176 ? 5.697 -2.561 12.587 1.00 65.25 176 ALA A O 1
ATOM 1303 N N . ASP A 1 177 ? 6.961 -3.722 11.153 1.00 66.19 177 ASP A N 1
ATOM 1304 C CA . ASP A 1 177 ? 6.703 -5.043 11.732 1.00 66.19 177 ASP A CA 1
ATOM 1305 C C . ASP A 1 177 ? 7.315 -5.189 13.142 1.00 66.19 177 ASP A C 1
ATOM 1307 O O . ASP A 1 177 ? 6.703 -5.735 14.058 1.00 66.19 177 ASP A O 1
ATOM 1311 N N . GLN A 1 178 ? 8.509 -4.633 13.367 1.00 69.62 178 GLN A N 1
ATOM 1312 C CA . GLN A 1 178 ? 9.107 -4.543 14.703 1.00 69.62 178 GLN A CA 1
ATOM 1313 C C . GLN A 1 178 ? 8.313 -3.630 15.643 1.00 69.62 178 GLN A C 1
ATOM 1315 O O . GLN A 1 178 ? 8.054 -4.030 16.777 1.00 69.62 178 GLN A O 1
ATOM 1320 N N . ALA A 1 179 ? 7.905 -2.445 15.180 1.00 63.59 179 ALA A N 1
ATOM 1321 C CA . ALA A 1 179 ? 7.086 -1.522 15.959 1.00 63.59 179 ALA A CA 1
ATOM 1322 C C . ALA A 1 179 ? 5.736 -2.154 16.311 1.00 63.59 179 ALA A C 1
ATOM 1324 O O . ALA A 1 179 ? 5.339 -2.131 17.470 1.00 63.59 179 ALA A O 1
ATOM 1325 N N . ARG A 1 180 ? 5.078 -2.802 15.341 1.00 68.50 180 ARG A N 1
ATOM 1326 C CA . ARG A 1 180 ? 3.832 -3.543 15.549 1.00 68.50 180 ARG A CA 1
ATOM 1327 C C . ARG A 1 180 ? 3.989 -4.615 16.625 1.00 68.50 180 ARG A C 1
ATOM 1329 O O . ARG A 1 180 ? 3.217 -4.609 17.571 1.00 68.50 180 ARG A O 1
ATOM 1336 N N . ARG A 1 181 ? 5.006 -5.481 16.536 1.00 63.19 181 ARG A N 1
ATOM 1337 C CA . ARG A 1 181 ? 5.274 -6.492 17.577 1.00 63.19 181 ARG A CA 1
ATOM 1338 C C . ARG A 1 181 ? 5.576 -5.879 18.946 1.00 63.19 181 ARG A C 1
ATOM 1340 O O . ARG A 1 181 ? 5.249 -6.484 19.961 1.00 63.19 181 ARG A O 1
ATOM 1347 N N . GLY A 1 182 ? 6.228 -4.716 18.976 1.00 62.84 182 GLY A N 1
ATOM 1348 C CA . GLY A 1 182 ? 6.457 -3.947 20.200 1.00 62.84 182 GLY A CA 1
ATOM 1349 C C . GLY A 1 182 ? 5.141 -3.492 20.826 1.00 62.84 182 GLY A C 1
ATOM 1350 O O . GLY A 1 182 ? 4.872 -3.828 21.972 1.00 62.84 182 GLY A O 1
ATOM 1351 N N . PHE A 1 183 ? 4.281 -2.839 20.040 1.00 61.88 183 PHE A N 1
ATOM 1352 C CA . PHE A 1 183 ? 2.946 -2.426 20.475 1.00 61.88 183 PHE A CA 1
ATOM 1353 C C . PHE A 1 183 ? 2.076 -3.608 20.906 1.00 61.88 183 PHE A C 1
ATOM 1355 O O . PHE A 1 183 ? 1.435 -3.530 21.947 1.00 61.88 183 PHE A O 1
ATOM 1362 N N . GLU A 1 184 ? 2.062 -4.708 20.149 1.00 61.31 184 GLU A N 1
ATOM 1363 C CA . GLU A 1 184 ? 1.316 -5.919 20.509 1.00 61.31 184 GLU A CA 1
ATOM 1364 C C . GLU A 1 184 ? 1.770 -6.461 21.871 1.00 61.31 184 GLU A C 1
ATOM 1366 O O . GLU A 1 184 ? 0.923 -6.804 22.693 1.00 61.31 184 GLU A O 1
ATOM 1371 N N . ARG A 1 185 ? 3.083 -6.470 22.146 1.00 67.19 185 ARG A N 1
ATOM 1372 C CA . ARG A 1 185 ? 3.646 -6.910 23.431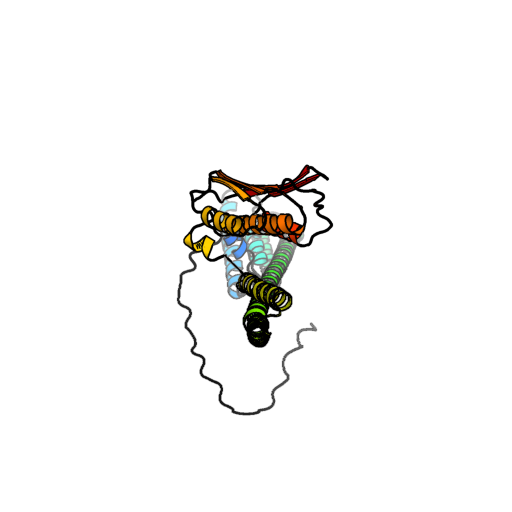 1.00 67.19 185 ARG A CA 1
ATOM 1373 C C . ARG A 1 185 ? 3.338 -5.940 24.570 1.00 67.19 185 ARG A C 1
ATOM 1375 O O . ARG A 1 185 ? 2.916 -6.383 25.629 1.00 67.19 185 ARG A O 1
ATOM 1382 N N . ASP A 1 186 ? 3.496 -4.637 24.360 1.00 65.12 186 ASP A N 1
ATOM 1383 C CA . ASP A 1 186 ? 3.219 -3.627 25.390 1.00 65.12 186 ASP A CA 1
ATOM 1384 C C . ASP A 1 186 ? 1.723 -3.583 25.747 1.00 65.12 186 ASP A C 1
ATOM 1386 O O . ASP A 1 186 ? 1.356 -3.430 26.916 1.00 65.12 186 ASP A O 1
ATOM 1390 N N . LEU A 1 187 ? 0.847 -3.781 24.755 1.00 66.38 187 LEU A N 1
ATOM 1391 C CA . LEU A 1 187 ? -0.596 -3.911 24.962 1.00 66.38 187 LEU A CA 1
ATOM 1392 C C . LEU A 1 187 ? -0.948 -5.221 25.678 1.00 66.38 187 LEU A C 1
ATOM 1394 O O . LEU A 1 187 ? -1.732 -5.196 26.628 1.00 66.38 187 LEU A O 1
ATOM 1398 N N . HIS A 1 188 ? -0.377 -6.348 25.245 1.00 65.62 188 HIS A N 1
ATOM 1399 C CA . HIS A 1 188 ? -0.660 -7.661 25.824 1.00 65.62 188 HIS A CA 1
ATOM 1400 C C . HIS A 1 188 ? -0.134 -7.772 27.257 1.00 65.62 188 HIS A C 1
ATOM 1402 O O . HIS A 1 188 ? -0.891 -8.037 28.182 1.00 65.62 188 HIS A O 1
ATOM 1408 N N . ASP A 1 189 ? 1.151 -7.516 27.470 1.00 68.00 189 ASP A N 1
ATOM 1409 C CA . ASP A 1 189 ? 1.784 -7.759 28.762 1.00 68.00 189 ASP A CA 1
ATOM 1410 C C . ASP A 1 189 ? 1.559 -6.584 29.721 1.00 68.00 189 ASP A C 1
ATOM 1412 O O . ASP A 1 189 ? 1.312 -6.789 30.904 1.00 68.00 189 ASP A O 1
ATOM 1416 N N . GLY A 1 190 ? 1.588 -5.342 29.232 1.00 69.69 190 GLY A N 1
ATOM 1417 C CA . GLY A 1 190 ? 1.521 -4.157 30.089 1.00 69.69 190 GLY A CA 1
ATOM 1418 C C . GLY A 1 190 ? 0.103 -3.729 30.461 1.00 69.69 190 GLY A C 1
ATOM 1419 O O . GLY A 1 190 ? -0.177 -3.450 31.631 1.00 69.69 190 GLY A O 1
ATOM 1420 N N . ALA A 1 191 ? -0.792 -3.636 29.475 1.00 73.06 191 ALA A N 1
ATOM 1421 C CA . ALA A 1 191 ? -2.139 -3.111 29.690 1.00 73.06 191 ALA A CA 1
ATOM 1422 C C . ALA A 1 191 ? -3.124 -4.191 30.174 1.00 73.06 191 ALA A C 1
ATOM 1424 O O . ALA A 1 191 ? -3.889 -3.923 31.102 1.00 73.06 191 ALA A O 1
ATOM 1425 N N . GLN A 1 192 ? -3.070 -5.427 29.652 1.00 74.25 192 GLN A N 1
ATOM 1426 C CA . GLN A 1 192 ? -3.968 -6.492 30.131 1.00 74.25 192 GLN A CA 1
ATOM 1427 C C . GLN A 1 192 ? -3.666 -6.900 31.574 1.00 74.25 192 GLN A C 1
ATOM 1429 O O . GLN A 1 192 ? -4.604 -7.058 32.353 1.00 74.25 192 GLN A O 1
ATOM 1434 N N . GLN A 1 193 ? -2.388 -7.019 31.961 1.00 76.56 193 GLN A N 1
ATOM 1435 C CA . GLN A 1 193 ? -2.029 -7.343 33.348 1.00 76.56 193 GLN A CA 1
ATOM 1436 C C . GLN A 1 193 ? -2.546 -6.286 34.326 1.00 76.56 193 GLN A C 1
ATOM 1438 O O . GLN A 1 193 ? -3.094 -6.645 35.362 1.00 76.56 193 GLN A O 1
ATOM 1443 N N . ARG A 1 194 ? -2.457 -4.992 33.984 1.00 79.56 194 ARG A N 1
ATOM 1444 C CA . ARG A 1 194 ? -3.016 -3.924 34.831 1.00 79.56 194 ARG A CA 1
ATOM 1445 C C . ARG A 1 194 ? -4.528 -4.026 34.972 1.00 79.56 194 ARG A C 1
ATOM 1447 O O . ARG A 1 194 ? -5.014 -3.878 36.084 1.00 79.56 194 ARG A O 1
ATOM 1454 N N . ILE A 1 195 ? -5.257 -4.296 33.887 1.00 84.62 195 ILE A N 1
ATOM 1455 C CA . ILE A 1 195 ? -6.722 -4.443 33.936 1.00 84.62 195 ILE A CA 1
ATOM 1456 C C . ILE A 1 195 ? -7.119 -5.647 34.800 1.00 84.62 195 ILE A C 1
ATOM 1458 O O . ILE A 1 195 ? -8.020 -5.531 35.627 1.00 84.62 195 ILE A O 1
ATOM 1462 N N . VAL A 1 196 ? -6.424 -6.781 34.657 1.00 83.00 196 VAL A N 1
ATOM 1463 C CA . VAL A 1 196 ? -6.671 -7.979 35.476 1.00 83.00 196 VAL A CA 1
ATOM 1464 C C . VAL A 1 196 ? -6.381 -7.705 36.953 1.00 83.00 196 VAL A C 1
ATOM 1466 O O . VAL A 1 196 ? -7.208 -8.039 37.799 1.00 83.00 196 VAL A O 1
ATOM 1469 N N . SER A 1 197 ? -5.254 -7.061 37.270 1.00 84.50 197 SER A N 1
ATOM 1470 C CA . SER A 1 197 ? -4.913 -6.687 38.648 1.00 84.50 197 SER A CA 1
ATOM 1471 C C . SER A 1 197 ? -5.942 -5.733 39.252 1.00 84.50 197 SER A C 1
ATOM 1473 O O . SER A 1 197 ? -6.421 -5.986 40.354 1.00 84.50 197 SER A O 1
ATOM 1475 N N . LEU A 1 198 ? -6.357 -4.697 38.513 1.00 87.19 198 LEU A N 1
ATOM 1476 C CA . LEU A 1 198 ? -7.385 -3.759 38.970 1.00 87.19 198 LEU A CA 1
ATOM 1477 C C . LEU A 1 198 ? -8.728 -4.472 39.201 1.00 87.19 198 LEU A C 1
ATOM 1479 O O . LEU A 1 198 ? -9.415 -4.208 40.182 1.00 87.19 198 LEU A O 1
ATOM 1483 N N . GLY A 1 199 ? -9.093 -5.418 38.329 1.00 85.38 199 GLY A N 1
ATOM 1484 C CA . GLY A 1 199 ? -10.298 -6.233 38.490 1.00 85.38 199 GLY A CA 1
ATOM 1485 C C . GLY A 1 199 ? -10.264 -7.121 39.739 1.00 85.38 199 GLY A C 1
ATOM 1486 O O . GLY A 1 199 ? -11.283 -7.271 40.412 1.00 85.38 199 GLY A O 1
ATOM 1487 N N . LEU A 1 200 ? -9.100 -7.683 40.081 1.00 86.31 200 LEU A N 1
ATOM 1488 C CA . LEU A 1 200 ? -8.902 -8.453 41.314 1.00 86.31 200 LEU A CA 1
ATOM 1489 C C . LEU A 1 200 ? -8.982 -7.564 42.563 1.00 86.31 200 LEU A C 1
ATOM 1491 O O . LEU A 1 200 ? -9.647 -7.945 43.525 1.00 86.31 200 LEU A O 1
ATOM 1495 N N . GLU A 1 201 ? -8.364 -6.380 42.537 1.00 86.75 201 GLU A N 1
ATOM 1496 C CA . GLU A 1 201 ? -8.449 -5.394 43.624 1.00 86.75 201 GLU A CA 1
ATOM 1497 C C . GLU A 1 201 ? -9.898 -4.942 43.863 1.00 86.75 201 GLU A C 1
ATOM 1499 O O . GLU A 1 201 ? -10.355 -4.911 45.005 1.00 86.75 201 GLU A O 1
ATOM 1504 N N . MET A 1 202 ? -10.658 -4.682 42.794 1.00 87.00 202 MET A N 1
ATOM 1505 C CA . MET A 1 202 ? -12.065 -4.283 42.897 1.00 87.00 202 MET A CA 1
ATOM 1506 C C . MET A 1 202 ? -12.960 -5.413 43.420 1.00 87.00 202 MET A C 1
ATOM 1508 O O . MET A 1 202 ? -13.833 -5.154 44.243 1.00 87.00 202 MET A O 1
ATOM 1512 N N . ARG A 1 203 ? -12.714 -6.675 43.037 1.00 86.12 203 ARG A N 1
ATOM 1513 C CA . ARG A 1 203 ? -13.417 -7.838 43.622 1.00 86.12 203 ARG A CA 1
ATOM 1514 C C . ARG A 1 203 ? -13.092 -8.036 45.103 1.00 86.12 203 ARG A C 1
ATOM 1516 O O . ARG A 1 203 ? -13.965 -8.416 45.878 1.00 86.12 203 ARG A O 1
ATOM 1523 N N . ALA A 1 204 ? -11.847 -7.788 45.507 1.00 86.88 204 ALA A N 1
ATOM 1524 C CA . ALA A 1 204 ? -11.459 -7.846 46.914 1.00 86.88 204 ALA A CA 1
ATOM 1525 C C . ALA A 1 204 ? -12.145 -6.738 47.729 1.00 86.88 204 ALA A C 1
ATOM 1527 O O . ALA A 1 204 ? -12.620 -6.997 48.835 1.00 86.88 204 ALA A O 1
ATOM 1528 N N . LEU A 1 205 ? -12.255 -5.532 47.159 1.00 87.88 205 LEU A N 1
ATOM 1529 C CA . LEU A 1 205 ? -13.019 -4.441 47.755 1.00 87.88 205 LEU A CA 1
ATOM 1530 C C . LEU A 1 205 ? -14.506 -4.809 47.865 1.00 87.88 205 LEU A C 1
ATOM 1532 O O . LEU A 1 205 ? -15.084 -4.616 48.930 1.00 87.88 205 LEU A O 1
ATOM 1536 N N . GLU A 1 206 ? -15.098 -5.423 46.835 1.00 85.38 206 GLU A N 1
ATOM 1537 C CA . GLU A 1 206 ? -16.498 -5.880 46.839 1.00 85.38 206 GLU A CA 1
ATOM 1538 C C . GLU A 1 206 ? -16.790 -6.838 47.988 1.00 85.38 206 GLU A C 1
ATOM 1540 O O . GLU A 1 206 ? -17.766 -6.655 48.712 1.00 85.38 206 GLU A O 1
ATOM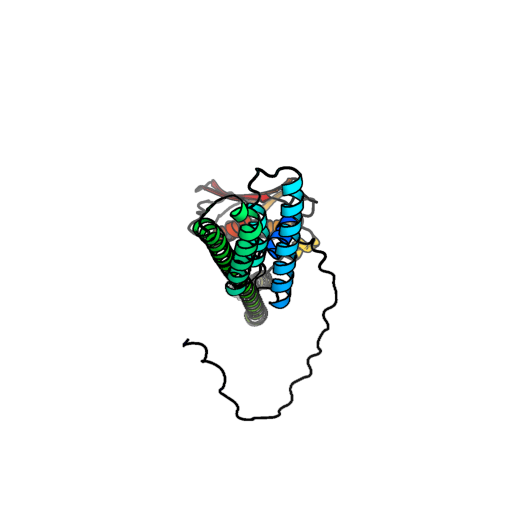 1545 N N . ALA A 1 207 ? -15.900 -7.806 48.208 1.00 85.88 207 ALA A N 1
ATOM 1546 C CA . ALA A 1 207 ? -16.019 -8.776 49.291 1.00 85.88 207 ALA A CA 1
ATOM 1547 C C . ALA A 1 207 ? -15.891 -8.155 50.696 1.00 85.88 207 ALA A C 1
ATOM 1549 O O . ALA A 1 207 ? -16.293 -8.778 51.677 1.00 85.88 207 ALA A O 1
ATOM 1550 N N . SER A 1 208 ? -15.321 -6.950 50.809 1.00 86.12 208 SER A N 1
ATOM 1551 C CA . SER A 1 208 ? -15.170 -6.223 52.077 1.00 86.12 208 SER A CA 1
ATOM 1552 C C . SER A 1 208 ? -16.326 -5.263 52.388 1.00 86.12 208 SER A C 1
ATOM 1554 O O . SER A 1 208 ? -16.409 -4.744 53.502 1.00 86.12 208 SER A O 1
ATOM 1556 N N . VAL A 1 209 ? -17.228 -5.030 51.427 1.00 88.12 209 VAL A N 1
ATOM 1557 C CA . VAL A 1 209 ? -18.410 -4.179 51.610 1.00 88.12 209 VAL A CA 1
ATOM 1558 C C . VAL A 1 209 ? -19.501 -4.964 52.362 1.00 88.12 209 VAL A C 1
ATOM 1560 O O . VAL A 1 209 ? -19.827 -6.080 51.957 1.00 88.12 209 VAL A O 1
ATOM 1563 N N . PRO A 1 210 ? -20.106 -4.404 53.431 1.00 88.06 210 PRO A N 1
ATOM 1564 C CA . PRO A 1 210 ? -21.209 -5.048 54.146 1.00 88.06 210 PRO A CA 1
ATOM 1565 C C . PRO A 1 210 ? -22.397 -5.371 53.227 1.00 88.06 210 PRO A C 1
ATOM 1567 O O . PRO A 1 210 ? -22.780 -4.545 52.398 1.00 88.06 210 PRO A O 1
ATOM 1570 N N . GLU A 1 211 ? -23.031 -6.533 53.424 1.00 81.31 211 GLU A N 1
ATOM 1571 C CA . GLU A 1 211 ? -24.194 -7.006 52.640 1.00 81.31 211 GLU A CA 1
ATOM 1572 C C . GLU A 1 211 ? -25.342 -5.980 52.566 1.00 81.31 211 GLU A C 1
ATOM 1574 O O . GLU A 1 211 ? -26.042 -5.886 51.561 1.00 81.31 211 GLU A O 1
ATOM 1579 N N . GLU A 1 212 ? -25.504 -5.158 53.603 1.00 86.50 212 GLU A N 1
ATOM 1580 C CA . GLU A 1 212 ? -26.548 -4.131 53.706 1.00 86.50 212 GLU A CA 1
ATOM 1581 C C . GLU A 1 212 ? -26.343 -2.959 52.724 1.00 86.50 212 GLU A C 1
ATOM 1583 O O . GLU A 1 212 ? -27.297 -2.267 52.366 1.00 86.50 212 GLU A O 1
ATOM 1588 N N . SER A 1 213 ? -25.113 -2.747 52.239 1.00 85.75 213 SER A N 1
ATOM 1589 C CA . SER A 1 213 ? -24.740 -1.648 51.334 1.00 85.75 213 SER A CA 1
ATOM 1590 C C . SER A 1 213 ? -24.971 -2.014 49.863 1.00 85.75 213 SER A C 1
ATOM 1592 O O . SER A 1 213 ? -24.063 -1.974 49.029 1.00 85.75 213 SER A O 1
ATOM 1594 N N . THR A 1 214 ? -26.212 -2.378 49.544 1.00 83.25 214 THR A N 1
ATOM 1595 C CA . THR A 1 214 ? -26.640 -2.894 48.229 1.00 83.25 214 THR A CA 1
ATOM 1596 C C . THR A 1 214 ? -26.330 -1.955 47.060 1.00 83.25 214 THR A C 1
ATOM 1598 O O . THR A 1 214 ? -25.904 -2.425 46.007 1.00 83.25 214 THR A O 1
ATOM 1601 N N . GLU A 1 215 ? -26.469 -0.639 47.242 1.00 86.38 215 GLU A N 1
ATOM 1602 C CA . GLU A 1 215 ? -26.165 0.355 46.200 1.00 86.38 215 GLU A CA 1
ATOM 1603 C C . GLU A 1 215 ? -24.666 0.388 45.846 1.00 86.38 215 GLU A C 1
ATOM 1605 O O . GLU A 1 215 ? -24.299 0.379 44.673 1.00 86.38 215 GLU A O 1
ATOM 1610 N N . ILE A 1 216 ? -23.786 0.337 46.854 1.00 85.81 216 ILE A N 1
ATOM 1611 C CA . ILE A 1 216 ? -22.326 0.339 46.657 1.00 85.81 216 ILE A CA 1
ATOM 1612 C C . ILE A 1 216 ? -21.881 -0.958 45.973 1.00 85.81 216 ILE A C 1
ATOM 1614 O O . ILE A 1 216 ? -21.080 -0.920 45.041 1.00 85.81 216 ILE A O 1
ATOM 1618 N N . ARG A 1 217 ? -22.437 -2.107 46.384 1.00 83.62 217 ARG A N 1
ATOM 1619 C CA . ARG A 1 217 ? -22.174 -3.396 45.725 1.00 83.62 217 ARG A CA 1
ATOM 1620 C C . ARG A 1 217 ? -22.591 -3.392 44.258 1.00 83.62 217 ARG A C 1
ATOM 1622 O O . ARG A 1 217 ? -21.842 -3.883 43.421 1.00 83.62 217 ARG A O 1
ATOM 1629 N N . LYS A 1 218 ? -23.752 -2.817 43.933 1.00 83.75 218 LYS A N 1
ATOM 1630 C CA . LYS A 1 218 ? -24.220 -2.713 42.546 1.00 83.75 218 LYS A CA 1
ATOM 1631 C C . LYS A 1 218 ? -23.269 -1.870 41.690 1.00 83.75 218 LYS A C 1
ATOM 1633 O O . LYS A 1 218 ? -22.873 -2.317 40.618 1.00 83.75 218 LYS A O 1
ATOM 1638 N N . GLN A 1 219 ? -22.855 -0.702 42.182 1.00 82.38 219 GLN A N 1
ATOM 1639 C CA . GLN A 1 219 ? -21.897 0.163 41.481 1.00 82.38 219 GLN A CA 1
ATOM 1640 C C . GLN A 1 219 ? -20.548 -0.532 41.266 1.00 82.38 219 GLN A C 1
ATOM 1642 O O . GLN A 1 219 ? -19.941 -0.418 40.202 1.00 82.38 219 GLN A O 1
ATOM 1647 N N . LEU A 1 220 ? -20.078 -1.292 42.256 1.00 86.31 220 LEU A N 1
ATOM 1648 C CA . LEU A 1 220 ? -18.813 -2.008 42.152 1.00 86.31 220 LEU A CA 1
ATOM 1649 C C . LEU A 1 220 ? -18.889 -3.181 41.165 1.00 86.31 220 LEU A C 1
ATOM 1651 O O . LEU A 1 220 ? -17.961 -3.372 40.381 1.00 86.31 220 LEU A O 1
ATOM 1655 N N . ALA A 1 221 ? -20.015 -3.900 41.137 1.00 81.12 221 ALA A N 1
ATOM 1656 C CA . ALA A 1 221 ? -20.285 -4.937 40.147 1.00 81.12 221 ALA A CA 1
ATOM 1657 C C . ALA A 1 221 ? -20.315 -4.374 38.714 1.00 81.12 221 ALA A C 1
ATOM 1659 O O . ALA A 1 221 ? -19.717 -4.970 37.820 1.00 81.12 221 ALA A O 1
ATOM 1660 N N . GLU A 1 222 ? -20.927 -3.202 38.495 1.00 77.00 222 GLU A N 1
ATOM 1661 C CA . GLU A 1 222 ? -20.911 -2.508 37.195 1.00 77.00 222 GLU A CA 1
ATOM 1662 C C . GLU A 1 222 ? -19.482 -2.128 36.762 1.00 77.00 222 GLU A C 1
ATOM 1664 O O . GLU A 1 222 ? -19.118 -2.299 35.597 1.00 77.00 222 GLU A O 1
ATOM 1669 N N . ILE A 1 223 ? -18.632 -1.675 37.692 1.00 82.06 223 ILE A N 1
ATOM 1670 C CA . ILE A 1 223 ? -17.224 -1.361 37.394 1.00 82.06 223 ILE A CA 1
ATOM 1671 C C . ILE A 1 223 ? -16.421 -2.630 37.065 1.00 82.06 223 ILE A C 1
ATOM 1673 O O . ILE A 1 223 ? -15.607 -2.623 36.138 1.00 82.06 223 ILE A O 1
ATOM 1677 N N . ILE A 1 224 ? -16.642 -3.725 37.799 1.00 82.12 224 ILE A N 1
ATOM 1678 C CA . ILE A 1 224 ? -15.987 -5.018 37.549 1.00 82.12 224 ILE A CA 1
ATOM 1679 C C . ILE A 1 224 ? -16.381 -5.569 36.173 1.00 82.12 224 ILE A C 1
ATOM 1681 O O . ILE A 1 224 ? -15.515 -6.057 35.442 1.00 82.12 224 ILE A O 1
ATOM 1685 N N . ASP A 1 225 ? -17.656 -5.462 35.800 1.00 73.62 225 ASP A N 1
ATOM 1686 C CA . ASP A 1 225 ? -18.147 -5.872 34.482 1.00 73.62 225 ASP A CA 1
ATOM 1687 C C . ASP A 1 225 ? -17.552 -4.993 33.366 1.00 73.62 225 ASP A C 1
ATOM 1689 O O . ASP A 1 225 ? -17.022 -5.498 32.373 1.00 73.62 225 ASP A O 1
ATOM 1693 N N . GLY A 1 226 ? -17.493 -3.675 33.587 1.00 71.19 226 GLY A N 1
ATOM 1694 C CA . GLY A 1 226 ? -16.821 -2.727 32.696 1.00 71.19 226 GLY A CA 1
ATOM 1695 C C . GLY A 1 226 ? -15.335 -3.039 32.467 1.00 71.19 226 GLY A C 1
ATOM 1696 O O . GLY A 1 226 ? -14.862 -2.974 31.331 1.00 71.19 226 GLY A O 1
ATOM 1697 N N . LEU A 1 227 ? -14.596 -3.440 33.509 1.00 77.38 227 LEU A N 1
ATOM 1698 C CA . LEU A 1 227 ? -13.201 -3.899 33.395 1.00 77.38 227 LEU A CA 1
ATOM 1699 C C . LEU A 1 227 ? -13.080 -5.201 32.586 1.00 77.38 227 LEU A C 1
ATOM 1701 O O . LEU A 1 227 ? -12.119 -5.364 31.830 1.00 77.38 227 LEU A O 1
ATOM 1705 N N . GLY A 1 228 ? -14.054 -6.108 32.702 1.00 68.94 228 GLY A N 1
ATOM 1706 C CA . GLY A 1 228 ? -14.131 -7.331 31.899 1.00 68.94 228 GLY A CA 1
ATOM 1707 C C . GLY A 1 228 ? -14.339 -7.054 30.407 1.00 68.94 228 GLY A C 1
ATOM 1708 O O . GLY A 1 228 ? -13.666 -7.653 29.559 1.00 68.94 228 GLY A O 1
ATOM 1709 N N . HIS A 1 229 ? -15.209 -6.098 30.078 1.00 68.94 229 HIS A N 1
ATOM 1710 C CA . HIS A 1 229 ? -15.402 -5.632 28.703 1.00 68.94 229 HIS A CA 1
ATOM 1711 C C . HIS A 1 229 ? -14.142 -4.954 28.149 1.00 68.94 229 HIS A C 1
ATOM 1713 O O . HIS A 1 229 ? -13.655 -5.350 27.093 1.00 68.94 229 HIS A O 1
ATOM 1719 N N . LEU A 1 230 ? -13.524 -4.044 28.911 1.00 72.25 230 LEU A N 1
ATOM 1720 C CA . LEU A 1 230 ? -12.255 -3.398 28.544 1.00 72.25 230 LEU A CA 1
ATOM 1721 C C . LEU A 1 230 ? -11.117 -4.399 28.295 1.00 72.25 230 LEU A C 1
ATOM 1723 O O . LEU A 1 230 ? -10.332 -4.225 27.363 1.00 72.25 230 LEU A O 1
ATOM 1727 N N . HIS A 1 231 ? -11.021 -5.458 29.106 1.00 73.62 231 HIS A N 1
ATOM 1728 C CA . HIS A 1 231 ? -10.051 -6.532 28.886 1.00 73.62 231 HIS A CA 1
ATOM 1729 C C . HIS A 1 231 ? -10.294 -7.249 27.553 1.00 73.62 231 HIS A C 1
ATOM 1731 O O . HIS A 1 231 ? -9.345 -7.511 26.814 1.00 73.62 231 HIS A O 1
ATOM 1737 N N . THR A 1 232 ? -11.559 -7.538 27.239 1.00 63.38 232 THR A N 1
ATOM 1738 C CA . THR A 1 232 ? -11.959 -8.214 25.999 1.00 63.38 232 THR A CA 1
ATOM 1739 C C . THR A 1 232 ? -11.650 -7.349 24.776 1.00 63.38 232 THR A C 1
ATOM 1741 O O . THR A 1 232 ? -10.982 -7.822 23.858 1.00 63.38 232 THR A O 1
ATOM 1744 N N . ASP A 1 233 ? -12.020 -6.068 24.804 1.00 65.31 233 ASP A N 1
ATOM 1745 C CA . ASP A 1 233 ? -11.750 -5.109 23.725 1.00 65.31 233 ASP A CA 1
ATOM 1746 C C . ASP A 1 233 ? -10.242 -4.953 23.474 1.00 65.31 233 ASP A C 1
ATOM 1748 O O . ASP A 1 233 ? -9.768 -5.006 22.336 1.00 65.31 233 ASP A O 1
ATOM 1752 N N . LEU A 1 234 ? -9.448 -4.837 24.545 1.00 69.31 234 LEU A N 1
ATOM 1753 C CA . LEU A 1 234 ? -7.990 -4.765 24.454 1.00 69.31 234 LEU A CA 1
ATOM 1754 C C . LEU A 1 234 ? -7.384 -6.060 23.889 1.00 69.31 234 LEU A C 1
ATOM 1756 O O . LEU A 1 234 ? -6.381 -6.019 23.175 1.00 69.31 234 LEU A O 1
ATOM 1760 N N . GLN A 1 235 ? -7.980 -7.215 24.186 1.00 64.75 235 GLN A N 1
ATOM 1761 C CA . GLN A 1 235 ? -7.551 -8.505 23.652 1.00 64.75 235 GLN A CA 1
ATOM 1762 C C . GLN A 1 235 ? -7.861 -8.645 22.153 1.00 64.75 235 GLN A C 1
ATOM 1764 O O . GLN A 1 235 ? -7.064 -9.228 21.414 1.00 64.75 235 GLN A O 1
ATOM 1769 N N . GLU A 1 236 ? -8.986 -8.097 21.692 1.00 61.84 236 GLU A N 1
ATOM 1770 C CA . GLU A 1 236 ? -9.347 -8.040 20.272 1.00 61.84 236 GLU A CA 1
ATOM 1771 C C . GLU A 1 236 ? -8.439 -7.076 19.493 1.00 61.84 236 GLU A C 1
ATOM 1773 O O . GLU A 1 236 ? -7.984 -7.410 18.397 1.00 61.84 236 GLU A O 1
ATOM 1778 N N . LEU A 1 237 ? -8.089 -5.931 20.086 1.00 61.31 237 LEU A N 1
ATOM 1779 C CA . LEU A 1 237 ? -7.157 -4.958 19.507 1.00 61.31 237 LEU A CA 1
ATOM 1780 C C . LEU A 1 237 ? -5.710 -5.480 19.457 1.00 61.31 237 LEU A C 1
ATOM 1782 O O . LEU A 1 237 ? -5.029 -5.323 18.444 1.00 61.31 237 LEU A O 1
ATOM 1786 N N . SER A 1 238 ? -5.243 -6.138 20.524 1.00 56.00 238 SER A N 1
ATOM 1787 C CA . SER A 1 238 ? -3.874 -6.668 20.653 1.00 56.00 238 SER A CA 1
ATOM 1788 C C . SER A 1 238 ? -3.556 -7.782 19.651 1.00 56.00 238 SER A C 1
ATOM 1790 O O . SER A 1 238 ? -2.410 -7.921 19.234 1.00 56.00 238 SER A O 1
ATOM 1792 N N . ARG A 1 239 ? -4.553 -8.560 19.213 1.00 55.88 239 ARG A N 1
ATOM 1793 C CA . ARG A 1 239 ? -4.329 -9.638 18.233 1.00 55.88 239 ARG A CA 1
ATOM 1794 C C . ARG A 1 239 ? -4.158 -9.143 16.802 1.00 55.88 239 ARG A C 1
ATOM 1796 O O . ARG A 1 239 ? -3.808 -9.943 15.939 1.00 55.88 239 ARG A O 1
ATOM 1803 N N . GLY A 1 240 ? -4.378 -7.856 16.537 1.00 50.94 240 GLY A N 1
ATOM 1804 C CA . GLY A 1 240 ? -4.061 -7.186 15.278 1.00 50.94 240 GLY A CA 1
ATOM 1805 C C . GLY A 1 240 ? -4.843 -7.642 14.038 1.00 50.94 240 GLY A C 1
ATOM 1806 O O . GLY A 1 240 ? -5.029 -6.833 13.135 1.00 50.94 240 GLY A O 1
ATOM 1807 N N . ILE A 1 241 ? -5.289 -8.897 13.935 1.00 44.56 241 ILE A N 1
ATOM 1808 C CA . ILE A 1 241 ? -5.913 -9.496 12.754 1.00 44.56 241 ILE A CA 1
ATOM 1809 C C . ILE A 1 241 ? -6.797 -10.681 13.183 1.00 44.56 241 ILE A C 1
ATOM 1811 O O . ILE A 1 241 ? -6.363 -11.574 13.906 1.00 44.56 241 ILE A O 1
ATOM 1815 N N . HIS A 1 242 ? -8.014 -10.672 12.635 1.00 51.22 242 HIS A N 1
ATOM 1816 C CA . HIS A 1 242 ? -8.991 -11.755 12.521 1.00 51.22 242 HIS A CA 1
ATOM 1817 C C . HIS A 1 242 ? -9.659 -12.245 13.827 1.00 51.22 242 HIS A C 1
ATOM 1819 O O . HIS A 1 242 ? -9.105 -13.063 14.565 1.00 51.22 242 HIS A O 1
ATOM 1825 N N . PRO A 1 243 ? -10.913 -11.821 14.088 1.00 59.12 243 PRO A N 1
ATOM 1826 C CA . PRO A 1 243 ? -11.771 -12.462 15.078 1.00 59.12 243 PRO A CA 1
ATOM 1827 C C . PRO A 1 243 ? -11.784 -13.975 14.839 1.00 59.12 243 PRO A C 1
ATOM 1829 O O . PRO A 1 243 ? -12.204 -14.426 13.776 1.00 59.12 243 PRO A O 1
ATOM 1832 N N . ALA A 1 244 ? -11.350 -14.777 15.816 1.00 58.44 244 ALA A N 1
ATOM 1833 C CA . ALA A 1 244 ? -11.218 -16.236 15.677 1.00 58.44 244 ALA A CA 1
ATOM 1834 C C . ALA A 1 244 ? -12.512 -16.940 15.208 1.00 58.44 244 ALA A C 1
ATOM 1836 O O . ALA A 1 244 ? -12.481 -18.062 14.696 1.00 58.44 244 ALA A O 1
ATOM 1837 N N . ILE A 1 245 ? -13.655 -16.270 15.367 1.00 62.88 245 ILE A N 1
ATOM 1838 C CA . ILE A 1 245 ? -14.960 -16.710 14.885 1.00 62.88 245 ILE A CA 1
ATOM 1839 C C . ILE A 1 245 ? -15.071 -16.725 13.351 1.00 62.88 245 ILE A C 1
ATOM 1841 O O . ILE A 1 245 ? -15.702 -17.632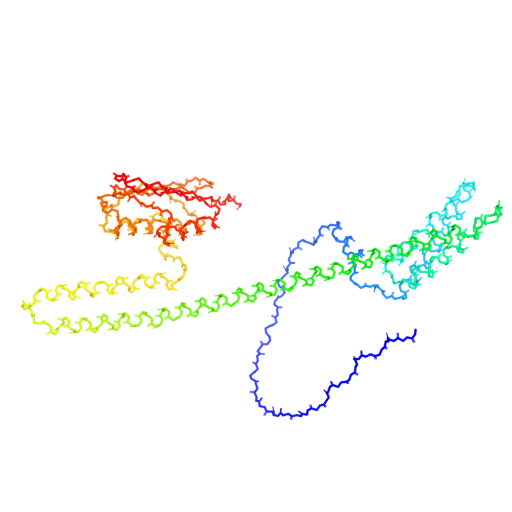 12.808 1.00 62.88 245 ILE A O 1
ATOM 1845 N N . LEU A 1 246 ? -14.392 -15.8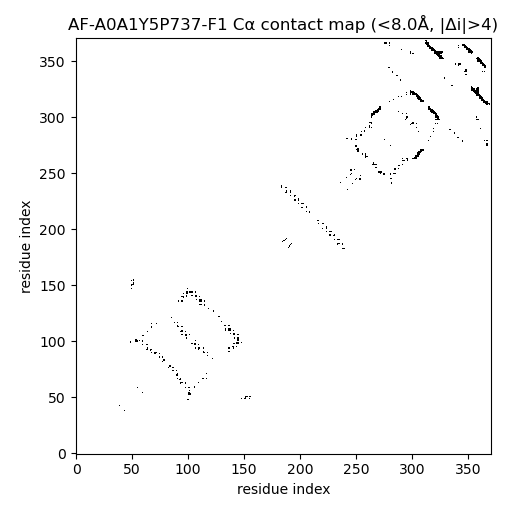15 12.643 1.00 67.44 246 LEU A N 1
ATOM 1846 C CA . LEU A 1 246 ? -14.327 -15.819 11.180 1.00 67.44 246 LEU A CA 1
ATOM 1847 C C . LEU A 1 246 ? -13.529 -17.032 10.667 1.00 67.44 246 LEU A C 1
ATOM 1849 O O . LEU A 1 246 ? -13.944 -17.661 9.698 1.00 67.44 246 LEU A O 1
ATOM 1853 N N . SER A 1 247 ? -12.473 -17.481 11.360 1.00 62.62 247 SER A N 1
ATOM 1854 C CA . SER A 1 247 ? -11.685 -18.654 10.926 1.00 62.62 247 SER A CA 1
ATOM 1855 C C . SER A 1 247 ? -12.456 -19.964 11.039 1.00 62.62 247 SER A C 1
ATOM 1857 O O . SER A 1 247 ? -12.211 -20.891 10.271 1.00 62.62 247 SER A O 1
ATOM 1859 N N . ARG A 1 248 ? -13.387 -20.061 11.993 1.00 65.12 248 ARG A N 1
ATOM 1860 C CA . ARG A 1 248 ? -14.113 -21.308 12.283 1.00 65.12 248 ARG A CA 1
ATOM 1861 C C . ARG A 1 248 ? -15.503 -21.365 11.654 1.00 65.12 248 ARG A C 1
ATOM 1863 O O . ARG A 1 248 ? -15.931 -22.452 11.289 1.00 65.12 248 ARG A O 1
ATOM 1870 N N . GLY A 1 249 ? -16.192 -20.227 11.535 1.00 67.62 249 GLY A N 1
ATOM 1871 C CA . GLY A 1 249 ? -17.587 -20.169 11.082 1.00 67.62 249 GLY A CA 1
ATOM 1872 C C . GLY A 1 249 ? -17.857 -19.258 9.883 1.00 67.62 249 GLY A C 1
ATOM 1873 O O . GLY A 1 249 ? -18.921 -19.368 9.287 1.00 67.62 249 GLY A O 1
ATOM 1874 N N . GLY A 1 250 ? -16.925 -18.382 9.504 1.00 83.94 250 GLY A N 1
ATOM 1875 C CA . GLY A 1 250 ? -17.145 -17.387 8.451 1.00 83.94 250 GLY A CA 1
ATOM 1876 C C . GLY A 1 250 ? -18.034 -16.219 8.861 1.00 83.94 250 GLY A C 1
ATOM 1877 O O . GLY A 1 250 ? -18.387 -16.051 10.032 1.00 83.94 250 GLY A O 1
ATOM 1878 N N . LEU A 1 251 ? -18.340 -15.364 7.884 1.00 88.19 251 LEU A N 1
ATOM 1879 C CA . LEU A 1 251 ? -18.939 -14.051 8.125 1.00 88.19 251 LEU A CA 1
ATOM 1880 C C . LEU A 1 251 ? -20.329 -14.128 8.777 1.00 88.19 251 LEU A C 1
ATOM 1882 O O . LEU A 1 251 ? -20.594 -13.404 9.735 1.00 88.19 251 LEU A O 1
ATOM 1886 N N . GLY A 1 252 ? -21.200 -15.032 8.320 1.00 90.00 252 GLY A N 1
ATOM 1887 C CA . GLY A 1 252 ? -22.564 -15.171 8.848 1.00 90.00 252 GLY A CA 1
ATOM 1888 C C . GLY A 1 252 ? -22.611 -15.453 10.359 1.00 90.00 252 GLY A C 1
ATOM 1889 O O . GLY A 1 252 ? -23.199 -14.668 11.108 1.00 90.00 252 GLY A O 1
ATOM 1890 N N . PRO A 1 253 ? -21.979 -16.534 10.854 1.00 87.06 253 PRO A N 1
ATOM 1891 C CA . PRO A 1 253 ? -21.900 -16.826 12.289 1.00 87.06 253 PRO A CA 1
ATOM 1892 C C . PRO A 1 253 ? -21.222 -15.731 13.123 1.00 87.06 253 PRO A C 1
ATOM 1894 O O . PRO A 1 253 ? -21.604 -15.510 14.278 1.00 87.06 253 PRO A O 1
ATOM 1897 N N . ALA A 1 254 ? -20.246 -15.025 12.547 1.00 84.00 254 ALA A N 1
ATOM 1898 C CA . ALA A 1 254 ? -19.600 -13.900 13.211 1.00 84.00 254 ALA A CA 1
ATOM 1899 C C . ALA A 1 254 ? -20.574 -12.727 13.418 1.00 84.00 254 ALA A C 1
ATOM 1901 O O . ALA A 1 254 ? -20.711 -12.251 14.545 1.00 84.00 254 ALA A O 1
ATOM 1902 N N . ILE A 1 255 ? -21.330 -12.337 12.383 1.00 90.31 255 ILE A N 1
ATOM 1903 C CA . ILE A 1 255 ? -22.363 -11.290 12.482 1.00 90.31 255 ILE A CA 1
ATOM 1904 C C . ILE A 1 255 ? -23.461 -11.695 13.475 1.00 90.31 255 ILE A C 1
ATOM 1906 O O . ILE A 1 255 ? -23.846 -10.890 14.320 1.00 90.31 255 ILE A O 1
ATOM 1910 N N . LYS A 1 256 ? -23.911 -12.958 13.461 1.00 87.81 256 LYS A N 1
ATOM 1911 C CA . LYS A 1 256 ? -24.887 -13.475 14.444 1.00 87.81 256 LYS A CA 1
ATOM 1912 C C . LYS A 1 256 ? -24.402 -13.339 15.890 1.00 87.81 256 LYS A C 1
ATOM 1914 O O . LYS A 1 256 ? -25.202 -13.150 16.804 1.00 87.81 256 LYS A O 1
ATOM 1919 N N . THR A 1 257 ? -23.095 -13.448 16.114 1.00 80.25 257 THR A N 1
ATOM 1920 C CA . THR A 1 257 ? -22.506 -13.291 17.449 1.00 80.25 257 THR A CA 1
ATOM 1921 C C . THR A 1 257 ? -22.409 -11.831 17.866 1.00 80.25 257 THR A C 1
ATOM 1923 O O . THR A 1 257 ? -22.715 -11.531 19.017 1.00 80.25 257 THR A O 1
ATOM 1926 N N . LEU A 1 258 ? -22.053 -10.933 16.942 1.00 79.62 258 LEU A N 1
ATOM 1927 C CA . LEU A 1 258 ? -22.088 -9.489 17.183 1.00 79.62 258 LEU A CA 1
ATOM 1928 C C . LEU A 1 258 ? -23.508 -9.015 17.518 1.00 79.62 258 LEU A C 1
ATOM 1930 O O . LEU A 1 258 ? -23.705 -8.345 18.525 1.00 79.62 258 LEU A O 1
ATOM 1934 N N . ALA A 1 259 ? -24.502 -9.448 16.741 1.00 84.56 259 ALA A N 1
ATOM 1935 C CA . ALA A 1 259 ? -25.909 -9.118 16.961 1.00 84.56 259 ALA A CA 1
ATOM 1936 C C . ALA A 1 259 ? -26.400 -9.523 18.358 1.00 84.56 259 ALA A C 1
ATOM 1938 O O . ALA A 1 259 ? -27.027 -8.732 19.050 1.00 84.56 259 ALA A O 1
ATOM 1939 N N . ARG A 1 260 ? -26.042 -10.729 18.815 1.00 79.81 260 ARG A N 1
ATOM 1940 C CA . ARG A 1 260 ? -26.380 -11.225 20.161 1.00 79.81 260 ARG A CA 1
ATOM 1941 C C . ARG A 1 260 ? -25.753 -10.432 21.310 1.00 79.81 260 ARG A C 1
ATOM 1943 O O . ARG A 1 260 ? -26.234 -10.545 22.430 1.00 79.81 260 ARG A O 1
ATOM 1950 N N . ARG A 1 261 ? -24.643 -9.733 21.062 1.00 75.31 261 ARG A N 1
ATOM 1951 C CA . ARG A 1 261 ? -23.923 -8.928 22.061 1.00 75.31 261 ARG A CA 1
ATOM 1952 C C . ARG A 1 261 ? -24.297 -7.447 22.007 1.00 75.31 261 ARG A C 1
ATOM 1954 O O . ARG A 1 261 ? -23.853 -6.689 22.861 1.00 75.31 261 ARG A O 1
ATOM 1961 N N . SER A 1 262 ? -25.064 -7.033 21.000 1.00 76.00 262 SER A N 1
ATOM 1962 C CA . SER A 1 262 ? -25.501 -5.651 20.846 1.00 76.00 262 SER A CA 1
ATOM 1963 C C . SER A 1 262 ? -26.438 -5.254 21.986 1.00 76.00 262 SER A C 1
ATOM 1965 O O . SER A 1 262 ? -27.319 -6.022 22.368 1.00 76.00 262 SER A O 1
ATOM 1967 N N . ALA A 1 263 ? -26.261 -4.038 22.504 1.00 76.38 263 ALA A N 1
ATOM 1968 C CA . ALA A 1 263 ? -27.163 -3.451 23.494 1.00 76.38 263 ALA A CA 1
ATOM 1969 C C . ALA A 1 263 ? -28.514 -3.030 22.883 1.00 76.38 263 ALA A C 1
ATOM 1971 O O . ALA A 1 263 ? -29.510 -2.952 23.596 1.00 76.38 263 ALA A O 1
ATOM 1972 N N . VAL A 1 264 ? -28.546 -2.778 21.570 1.00 81.31 264 VAL A N 1
ATOM 1973 C CA . VAL A 1 264 ? -29.759 -2.471 20.796 1.00 81.31 264 VAL A CA 1
ATOM 1974 C C . VAL A 1 264 ? -30.206 -3.738 20.057 1.00 81.31 264 VAL A C 1
ATOM 1976 O O . VAL A 1 264 ? -29.335 -4.406 19.483 1.00 81.31 264 VAL A O 1
ATOM 1979 N N . PRO A 1 265 ? -31.509 -4.086 20.040 1.00 90.62 265 PRO A N 1
ATOM 1980 C CA . PRO A 1 265 ? -32.037 -5.202 19.256 1.00 90.62 265 PRO A CA 1
ATOM 1981 C C . PRO A 1 265 ? -31.569 -5.172 17.795 1.00 90.62 265 PRO A C 1
ATOM 1983 O O . PRO A 1 265 ? -31.600 -4.128 17.146 1.00 90.62 265 PRO A O 1
ATOM 1986 N N . VAL A 1 266 ? -31.127 -6.324 17.277 1.00 94.00 266 VAL A N 1
ATOM 1987 C CA . VAL A 1 266 ? -30.613 -6.444 15.903 1.00 94.00 266 VAL A CA 1
ATOM 1988 C C . VAL A 1 266 ? -31.410 -7.475 15.111 1.00 94.00 266 VAL A C 1
ATOM 1990 O O . VAL A 1 266 ? -31.394 -8.664 15.440 1.00 94.00 266 VAL A O 1
ATOM 1993 N N . SER A 1 267 ? -32.033 -7.032 14.023 1.00 95.62 267 SER A N 1
ATOM 1994 C CA . SER A 1 267 ? -32.649 -7.889 13.012 1.00 95.62 267 SER A CA 1
ATOM 1995 C C . SER A 1 267 ? -31.639 -8.243 11.921 1.00 95.62 267 SER A C 1
ATOM 1997 O O . SER A 1 267 ? -30.913 -7.386 11.409 1.00 95.62 267 SER A O 1
ATOM 1999 N N . LEU A 1 268 ? -31.554 -9.533 11.590 1.00 96.31 268 LEU A N 1
ATOM 2000 C CA . LEU A 1 268 ? -30.562 -10.080 10.668 1.00 96.31 268 LEU A CA 1
ATOM 2001 C C . LEU A 1 268 ? -31.227 -10.679 9.435 1.00 96.31 268 LEU A C 1
ATOM 2003 O O . LEU A 1 268 ? -31.975 -11.648 9.540 1.00 96.31 268 LEU A O 1
ATOM 2007 N N . ASP A 1 269 ? -30.838 -10.178 8.267 1.00 95.75 269 ASP A N 1
ATOM 2008 C CA . ASP A 1 269 ? -31.151 -10.770 6.972 1.00 95.75 269 ASP A CA 1
ATOM 2009 C C . ASP A 1 269 ? -29.846 -11.052 6.211 1.00 95.75 269 ASP A C 1
ATOM 2011 O O . ASP A 1 269 ? -29.287 -10.199 5.520 1.00 95.75 269 ASP A O 1
ATOM 2015 N N . LEU A 1 270 ? -29.315 -12.264 6.375 1.00 94.31 270 LEU A N 1
ATOM 2016 C CA . LEU A 1 270 ? -27.988 -12.645 5.896 1.00 94.31 270 LEU A CA 1
ATOM 2017 C C . LEU A 1 270 ? -28.090 -13.799 4.893 1.00 94.31 270 LEU A C 1
ATOM 2019 O O . LEU A 1 270 ? -28.568 -14.870 5.251 1.00 94.31 270 LEU A O 1
ATOM 2023 N N . ASP A 1 271 ? -27.560 -13.592 3.689 1.00 92.31 271 ASP A N 1
ATOM 2024 C CA . ASP A 1 271 ? -27.354 -14.618 2.657 1.00 92.31 271 ASP A CA 1
ATOM 2025 C C . ASP A 1 271 ? -25.860 -14.635 2.291 1.00 92.31 271 ASP A C 1
ATOM 2027 O O . ASP A 1 271 ? -25.376 -13.920 1.405 1.00 92.31 271 ASP A O 1
ATOM 2031 N N . VAL A 1 272 ? -25.096 -15.350 3.116 1.00 88.12 272 VAL A N 1
ATOM 2032 C CA . VAL A 1 272 ? -23.622 -15.394 3.115 1.00 88.12 272 VAL A CA 1
ATOM 2033 C C . VAL A 1 272 ? -23.156 -16.832 3.368 1.00 88.12 272 VAL A C 1
ATOM 2035 O O . VAL A 1 272 ? -22.280 -17.088 4.193 1.00 88.12 272 VAL A O 1
ATOM 2038 N N . ASP A 1 273 ? -23.767 -17.787 2.670 1.00 79.75 273 ASP A N 1
ATOM 2039 C CA . ASP A 1 273 ? -23.623 -19.225 2.953 1.00 79.75 273 ASP A CA 1
ATOM 2040 C C . ASP A 1 273 ? -22.320 -19.848 2.423 1.00 79.75 273 ASP A C 1
ATOM 2042 O O . ASP A 1 273 ? -22.054 -21.035 2.621 1.00 79.75 273 ASP A O 1
ATOM 2046 N N . ARG A 1 274 ? -21.465 -19.046 1.776 1.00 81.44 274 ARG A N 1
ATOM 2047 C CA . ARG A 1 274 ? -20.163 -19.476 1.253 1.00 81.44 274 ARG A CA 1
ATOM 2048 C C . ARG A 1 274 ? -19.001 -18.801 1.968 1.00 81.44 274 ARG A C 1
ATOM 2050 O O . ARG A 1 274 ? -19.119 -17.697 2.494 1.00 81.44 274 ARG A O 1
ATOM 2057 N N . ARG A 1 275 ? -17.834 -19.444 1.907 1.00 83.69 275 ARG A N 1
ATOM 2058 C CA . ARG A 1 275 ? -16.575 -18.831 2.337 1.00 83.69 275 ARG A CA 1
ATOM 2059 C C . ARG A 1 275 ? -16.158 -17.723 1.384 1.00 83.69 275 ARG A C 1
ATOM 2061 O O . ARG A 1 275 ? -16.150 -17.914 0.171 1.00 83.69 275 ARG A O 1
ATOM 2068 N N . LEU A 1 276 ? -15.800 -16.580 1.955 1.00 86.12 276 LEU A N 1
ATOM 2069 C CA . LEU A 1 276 ? -15.292 -15.431 1.219 1.00 86.12 276 LEU A CA 1
ATOM 2070 C C . LEU A 1 276 ? -13.774 -15.320 1.423 1.00 86.12 276 LEU A C 1
ATOM 2072 O O . LEU A 1 276 ? -13.236 -15.905 2.367 1.00 86.12 276 LEU A O 1
ATOM 2076 N N . PRO A 1 277 ? -13.063 -14.569 0.564 1.00 85.25 277 PRO A N 1
ATOM 2077 C CA . PRO A 1 277 ? -11.681 -14.204 0.829 1.00 85.25 277 PRO A CA 1
ATOM 2078 C C . PRO A 1 277 ? -11.555 -13.574 2.216 1.00 85.25 277 PRO A C 1
ATOM 2080 O O . PRO A 1 277 ? -12.358 -12.721 2.598 1.00 85.25 277 PRO A O 1
ATOM 2083 N N . GLU A 1 278 ? -10.518 -13.969 2.948 1.00 80.56 278 GLU A N 1
ATOM 2084 C CA . GLU A 1 278 ? -10.309 -13.569 4.341 1.00 80.56 278 GLU A CA 1
ATOM 2085 C C . GLU A 1 278 ? -10.343 -12.045 4.525 1.00 80.56 278 GLU A C 1
ATOM 2087 O O . GLU A 1 278 ? -10.952 -11.534 5.465 1.00 80.56 278 GLU A O 1
ATOM 2092 N N . SER A 1 279 ? -9.749 -11.300 3.591 1.00 79.94 279 SER A N 1
ATOM 2093 C CA . SER A 1 279 ? -9.725 -9.839 3.642 1.00 79.94 279 SER A CA 1
ATOM 2094 C C . SER A 1 279 ? -11.119 -9.210 3.529 1.00 79.94 279 SER A C 1
ATOM 2096 O O . SER A 1 279 ? -11.392 -8.219 4.209 1.00 79.94 279 SER A O 1
ATOM 2098 N N . ALA A 1 280 ? -12.017 -9.802 2.734 1.00 86.62 280 ALA A N 1
ATOM 2099 C CA . ALA A 1 280 ? -13.399 -9.352 2.586 1.00 86.62 280 ALA A CA 1
ATOM 2100 C C . ALA A 1 280 ? -14.235 -9.675 3.834 1.00 86.62 280 ALA A C 1
ATOM 2102 O O . ALA A 1 280 ? -14.979 -8.815 4.307 1.00 86.62 280 ALA A O 1
ATOM 2103 N N . GLU A 1 281 ? -14.070 -10.872 4.415 1.00 87.62 281 GLU A N 1
ATOM 2104 C CA . GLU A 1 281 ? -14.740 -11.250 5.670 1.00 87.62 281 GLU A CA 1
ATOM 2105 C C . GLU A 1 281 ? -14.347 -10.316 6.822 1.00 87.62 281 GLU A C 1
ATOM 2107 O O . GLU A 1 281 ? -15.204 -9.839 7.566 1.00 87.62 281 GLU A O 1
ATOM 2112 N N . VAL A 1 282 ? -13.052 -10.018 6.952 1.00 82.06 282 VAL A N 1
ATOM 2113 C CA . VAL A 1 282 ? -12.528 -9.140 8.005 1.00 82.06 282 VAL A CA 1
ATOM 2114 C C . VAL A 1 282 ? -13.035 -7.709 7.837 1.00 82.06 282 VAL A C 1
ATOM 2116 O O . VAL A 1 282 ? -13.468 -7.096 8.813 1.00 82.06 282 VAL A O 1
ATOM 2119 N N . ALA A 1 283 ? -13.004 -7.168 6.616 1.00 83.38 283 ALA A N 1
ATOM 2120 C CA . ALA A 1 283 ? -13.509 -5.824 6.349 1.00 83.38 283 ALA A CA 1
ATOM 2121 C C . ALA A 1 283 ? -15.004 -5.710 6.689 1.00 83.38 283 ALA A C 1
ATOM 2123 O O . ALA A 1 283 ? -15.397 -4.795 7.412 1.00 83.38 283 ALA A O 1
ATOM 2124 N N . ALA A 1 284 ? -15.818 -6.670 6.241 1.00 88.88 284 ALA A N 1
ATOM 2125 C CA . ALA A 1 284 ? -17.249 -6.702 6.525 1.00 88.88 284 ALA A CA 1
ATOM 2126 C C . ALA A 1 284 ? -17.551 -6.839 8.026 1.00 88.88 284 ALA A C 1
ATOM 2128 O O . ALA A 1 284 ? -18.418 -6.136 8.540 1.00 88.88 284 ALA A O 1
ATOM 2129 N N . TYR A 1 285 ? -16.804 -7.682 8.746 1.00 87.12 285 TYR A N 1
ATOM 2130 C CA . TYR A 1 285 ? -16.947 -7.829 10.196 1.00 87.12 285 TYR A CA 1
ATOM 2131 C C . TYR A 1 285 ? -16.743 -6.504 10.933 1.00 87.12 285 TYR A C 1
ATOM 2133 O O . TYR A 1 285 ? -17.581 -6.119 11.746 1.00 87.12 285 TYR A O 1
ATOM 2141 N N . TYR A 1 286 ? -15.649 -5.792 10.641 1.00 80.12 286 TYR A N 1
ATOM 2142 C CA . TYR A 1 286 ? -15.348 -4.536 11.328 1.00 80.12 286 TYR A CA 1
ATOM 2143 C C . TYR A 1 286 ? -16.355 -3.437 10.998 1.00 80.12 286 TYR A C 1
ATOM 2145 O O . TYR A 1 286 ? -16.718 -2.676 11.888 1.00 80.12 286 TYR A O 1
ATOM 2153 N N . VAL A 1 287 ? -16.851 -3.386 9.757 1.00 86.06 287 VAL A N 1
ATOM 2154 C CA . VAL A 1 287 ? -17.944 -2.476 9.383 1.00 86.06 287 VAL A CA 1
ATOM 2155 C C . VAL A 1 287 ? -19.176 -2.728 10.250 1.00 86.06 287 VAL A C 1
ATOM 2157 O O . VAL A 1 287 ? -19.727 -1.780 10.800 1.00 86.06 287 VAL A O 1
ATOM 2160 N N . VAL A 1 288 ? -19.595 -3.988 10.410 1.00 89.38 288 VAL A N 1
ATOM 2161 C CA . VAL A 1 288 ? -20.768 -4.326 11.231 1.00 89.38 288 VAL A CA 1
ATOM 2162 C C . VAL A 1 288 ? -20.519 -4.013 12.708 1.00 89.38 288 VAL A C 1
ATOM 2164 O O . VAL A 1 288 ? -21.357 -3.376 13.335 1.00 89.38 288 VAL A O 1
ATOM 2167 N N . ALA A 1 289 ? -19.374 -4.412 13.266 1.00 83.94 289 ALA A N 1
ATOM 2168 C CA . ALA A 1 289 ? -19.052 -4.190 14.678 1.00 83.94 289 ALA A CA 1
ATOM 2169 C C . ALA A 1 289 ? -19.026 -2.697 15.054 1.00 83.94 289 ALA A C 1
ATOM 2171 O O . ALA A 1 289 ? -19.597 -2.287 16.067 1.00 83.94 289 ALA A O 1
ATOM 2172 N N . GLU A 1 290 ? -18.397 -1.880 14.212 1.00 81.88 290 GLU A N 1
ATOM 2173 C CA . GLU A 1 290 ? -18.307 -0.434 14.401 1.00 81.88 290 GLU A CA 1
ATOM 2174 C C . GLU A 1 290 ? -19.675 0.238 14.215 1.00 81.88 290 GLU A C 1
ATOM 2176 O O . GLU A 1 290 ? -20.041 1.117 14.991 1.00 81.88 290 GLU A O 1
ATOM 2181 N N . ALA A 1 291 ? -20.474 -0.206 13.238 1.00 86.88 291 ALA A N 1
ATOM 2182 C CA . ALA A 1 291 ? -21.834 0.296 13.045 1.00 86.88 291 ALA A CA 1
ATOM 2183 C C . ALA A 1 291 ? -22.729 0.020 14.265 1.00 86.88 291 ALA A C 1
ATOM 2185 O O . ALA A 1 291 ? -23.397 0.932 14.749 1.00 86.88 291 ALA A O 1
ATOM 2186 N N . LEU A 1 292 ? -22.690 -1.202 14.810 1.00 84.56 292 LEU A N 1
ATOM 2187 C CA . LEU A 1 292 ? -23.442 -1.571 16.016 1.00 84.56 292 LEU A CA 1
ATOM 2188 C C . LEU A 1 292 ? -23.000 -0.754 17.237 1.00 84.56 292 LEU A C 1
ATOM 2190 O O . LEU A 1 292 ? -23.832 -0.280 18.009 1.00 84.56 292 LEU A O 1
ATOM 2194 N N . THR A 1 293 ? -21.693 -0.543 17.388 1.00 76.75 293 THR A N 1
ATOM 2195 C CA . THR A 1 293 ? -21.129 0.245 18.491 1.00 76.75 293 THR A CA 1
ATOM 2196 C C . THR A 1 293 ? -21.543 1.712 18.397 1.00 76.75 293 THR A C 1
ATOM 2198 O O . THR A 1 293 ? -21.923 2.316 19.401 1.00 76.75 293 THR A O 1
ATOM 2201 N N . ASN A 1 294 ? -21.506 2.287 17.194 1.00 82.44 294 ASN A N 1
ATOM 2202 C CA . ASN A 1 294 ? -21.929 3.664 16.960 1.00 82.44 294 ASN A CA 1
ATOM 2203 C C . ASN A 1 294 ? -23.428 3.844 17.205 1.00 82.44 294 ASN A C 1
ATOM 2205 O O . ASN A 1 294 ? -23.816 4.810 17.862 1.00 82.44 294 ASN A O 1
ATOM 2209 N N . ALA A 1 295 ? -24.260 2.897 16.771 1.00 85.19 295 ALA A N 1
ATOM 2210 C CA . ALA A 1 295 ? -25.688 2.929 17.059 1.00 85.19 295 ALA A CA 1
ATOM 2211 C C . ALA A 1 295 ? -25.965 2.876 18.573 1.00 85.19 295 ALA A C 1
ATOM 2213 O O . ALA A 1 295 ? -26.692 3.723 19.096 1.00 85.19 295 ALA A O 1
ATOM 2214 N N . ALA A 1 296 ? -25.301 1.970 19.299 1.00 78.69 296 ALA A N 1
ATOM 2215 C CA . ALA A 1 296 ? -25.448 1.841 20.748 1.00 78.69 296 ALA A CA 1
ATOM 2216 C C . ALA A 1 296 ? -25.001 3.098 21.521 1.00 78.69 296 ALA A C 1
ATOM 2218 O O . ALA A 1 296 ? -25.617 3.462 22.520 1.00 78.69 296 ALA A O 1
ATOM 2219 N N . LYS A 1 297 ? -23.939 3.776 21.069 1.00 75.69 297 LYS A N 1
ATOM 2220 C CA . LYS A 1 297 ? -23.397 4.966 21.749 1.00 75.69 297 LYS A CA 1
ATOM 2221 C C . LYS A 1 297 ? -24.100 6.267 21.372 1.00 75.69 297 LYS A C 1
ATOM 2223 O O . LYS A 1 297 ? -24.145 7.185 22.191 1.00 75.69 297 LYS A O 1
ATOM 2228 N N . HIS A 1 298 ? -24.584 6.382 20.137 1.00 78.94 298 HIS A N 1
ATOM 2229 C CA . HIS A 1 298 ? -24.925 7.681 19.554 1.00 78.94 298 HIS A CA 1
ATOM 2230 C C . HIS A 1 298 ? -26.332 7.761 18.958 1.00 78.94 298 HIS A C 1
ATOM 2232 O O . HIS A 1 298 ? -26.898 8.852 18.948 1.00 78.94 298 HIS A O 1
ATOM 2238 N N . ALA A 1 299 ? -26.917 6.656 18.485 1.00 80.06 299 ALA A N 1
ATOM 2239 C CA . ALA A 1 299 ? -28.142 6.730 17.688 1.00 80.06 299 ALA A CA 1
ATOM 2240 C C . ALA A 1 299 ? -29.425 6.865 18.520 1.00 80.06 299 ALA A C 1
ATOM 2242 O O . ALA A 1 299 ? -30.397 7.412 18.011 1.00 80.06 299 ALA A O 1
ATOM 2243 N N . LYS A 1 300 ? -29.453 6.405 19.782 1.00 83.69 300 LYS A N 1
ATOM 2244 C CA . LYS A 1 300 ? -30.714 6.228 20.542 1.00 83.69 300 LYS A CA 1
ATOM 2245 C C . LYS A 1 300 ? -31.772 5.473 19.712 1.00 83.69 300 LYS A C 1
ATOM 2247 O O . LYS A 1 300 ? -32.924 5.885 19.660 1.00 83.69 300 LYS A O 1
ATOM 2252 N N . ALA A 1 301 ? -31.321 4.440 19.006 1.00 87.56 301 ALA A N 1
ATOM 2253 C CA . ALA A 1 301 ? -32.137 3.600 18.142 1.00 87.56 301 ALA A CA 1
ATOM 2254 C C . ALA A 1 301 ? -32.895 2.549 18.965 1.00 87.56 301 ALA A C 1
ATOM 2256 O O . ALA A 1 301 ? -32.360 2.056 19.964 1.00 87.56 301 ALA A O 1
ATOM 2257 N N . ASP A 1 302 ? -34.095 2.196 18.517 1.00 88.69 302 ASP A N 1
ATOM 2258 C CA . ASP A 1 302 ? -34.896 1.105 19.072 1.00 88.69 302 ASP A CA 1
ATOM 2259 C C . ASP A 1 302 ? -34.549 -0.227 18.384 1.00 88.69 302 ASP A C 1
ATOM 2261 O O . ASP A 1 302 ? -34.594 -1.287 19.016 1.00 88.69 302 ASP A O 1
ATOM 2265 N N . GLU A 1 303 ? -34.129 -0.186 17.115 1.00 92.38 303 GLU A N 1
ATOM 2266 C CA . GLU A 1 303 ? -33.744 -1.368 16.347 1.00 92.38 303 GLU A CA 1
ATOM 2267 C C . GLU A 1 303 ? -32.622 -1.083 15.332 1.00 92.38 303 GLU A C 1
ATOM 2269 O O . GLU A 1 303 ? -32.507 -0.004 14.746 1.00 92.38 303 GLU A O 1
ATOM 2274 N N . ILE A 1 304 ? -31.785 -2.097 15.084 1.00 95.00 304 ILE A N 1
ATOM 2275 C CA . ILE A 1 304 ? -30.790 -2.098 14.008 1.00 95.00 304 ILE A CA 1
ATOM 2276 C C . ILE A 1 304 ? -31.085 -3.244 13.041 1.00 95.00 304 ILE A C 1
ATOM 2278 O O . ILE A 1 304 ? -31.201 -4.399 13.436 1.00 95.00 304 ILE A O 1
ATOM 2282 N N . THR A 1 305 ? -31.123 -2.956 11.745 1.00 96.12 305 THR A N 1
ATOM 2283 C CA . THR A 1 305 ? -31.220 -3.964 10.686 1.00 96.12 305 THR A CA 1
ATOM 2284 C C . THR A 1 305 ? -29.863 -4.171 10.022 1.00 96.12 305 THR A C 1
ATOM 2286 O O . THR A 1 305 ? -29.256 -3.222 9.521 1.00 96.12 305 THR A O 1
ATOM 2289 N N . VAL A 1 306 ? -29.400 -5.421 9.959 1.00 96.88 306 VAL A N 1
ATOM 2290 C CA . VAL A 1 306 ? -28.206 -5.816 9.200 1.00 96.88 306 VAL A CA 1
ATOM 2291 C C . VAL A 1 306 ? -28.613 -6.738 8.063 1.00 96.88 306 VAL A C 1
ATOM 2293 O O . VAL A 1 306 ? -29.119 -7.839 8.277 1.00 96.88 306 VAL A O 1
ATOM 2296 N N . TRP A 1 307 ? -28.323 -6.294 6.847 1.00 97.56 307 TRP A N 1
ATOM 2297 C CA . TRP A 1 307 ? -28.549 -7.031 5.618 1.00 97.56 307 TRP A CA 1
ATOM 2298 C C . TRP A 1 307 ? -27.221 -7.343 4.930 1.00 97.56 307 TRP A C 1
ATOM 2300 O O . TRP A 1 307 ? -26.364 -6.463 4.794 1.00 97.56 307 TRP A O 1
ATOM 2310 N N . ALA A 1 308 ? -27.043 -8.583 4.480 1.00 96.00 308 ALA A N 1
ATOM 2311 C CA . ALA A 1 308 ? -25.872 -8.992 3.709 1.00 96.00 308 ALA A CA 1
ATOM 2312 C C . ALA A 1 308 ? -26.258 -9.961 2.589 1.00 96.00 308 ALA A C 1
ATOM 2314 O O . ALA A 1 308 ? -27.015 -10.905 2.829 1.00 96.00 308 ALA A O 1
ATOM 2315 N N . ARG A 1 309 ? -25.709 -9.747 1.388 1.00 95.19 309 ARG A N 1
ATOM 2316 C CA . ARG A 1 309 ? -25.821 -10.646 0.228 1.00 95.19 309 ARG A CA 1
ATOM 2317 C C . ARG A 1 309 ? -24.475 -10.835 -0.438 1.00 95.19 309 ARG A C 1
ATOM 2319 O O . ARG A 1 309 ? -23.661 -9.912 -0.489 1.00 95.19 309 ARG A O 1
ATOM 2326 N N . VAL A 1 310 ? -24.275 -12.017 -1.001 1.00 93.94 310 VAL A N 1
ATOM 2327 C CA . VAL A 1 310 ? -23.087 -12.359 -1.780 1.00 93.94 310 VAL A CA 1
ATOM 2328 C C . VAL A 1 310 ? -23.502 -12.762 -3.183 1.00 93.94 310 VAL A C 1
ATOM 2330 O O . VAL A 1 310 ? -24.337 -13.639 -3.367 1.00 93.94 310 VAL A O 1
ATOM 2333 N N . THR A 1 311 ? -22.863 -12.152 -4.171 1.00 90.19 311 THR A N 1
ATOM 2334 C CA . THR A 1 311 ? -22.857 -12.623 -5.558 1.00 90.19 311 THR A CA 1
ATOM 2335 C C . THR A 1 311 ? -21.487 -13.209 -5.880 1.00 90.19 311 THR A C 1
ATOM 2337 O O . THR A 1 311 ? -20.565 -13.138 -5.064 1.00 90.19 311 THR A O 1
ATOM 2340 N N . ASP A 1 312 ? -21.305 -13.755 -7.082 1.00 84.94 312 ASP A N 1
ATOM 2341 C CA . ASP A 1 312 ? -20.005 -14.278 -7.506 1.00 84.94 312 ASP A CA 1
ATOM 2342 C C . ASP A 1 312 ? -18.893 -13.231 -7.522 1.00 84.94 312 ASP A C 1
ATOM 2344 O O . ASP A 1 312 ? -17.743 -13.568 -7.244 1.00 84.94 312 ASP A O 1
ATOM 2348 N N . THR A 1 313 ? -19.240 -11.969 -7.764 1.00 89.06 313 THR A N 1
ATOM 2349 C CA . THR A 1 313 ? -18.283 -10.881 -7.981 1.00 89.06 313 THR A CA 1
ATOM 2350 C C . THR A 1 313 ? -18.219 -9.872 -6.845 1.00 89.06 313 THR A C 1
ATOM 2352 O O . THR A 1 313 ? -17.301 -9.058 -6.825 1.00 89.06 313 THR A O 1
ATOM 2355 N N . GLU A 1 314 ? -19.169 -9.872 -5.910 1.00 93.38 314 GLU A N 1
ATOM 2356 C CA . GLU A 1 314 ? -19.201 -8.879 -4.832 1.00 93.38 314 GLU A CA 1
ATOM 2357 C C . GLU A 1 314 ? -19.973 -9.330 -3.587 1.00 93.38 314 GLU A C 1
ATOM 2359 O O . GLU A 1 314 ? -20.932 -10.099 -3.652 1.00 93.38 314 GLU A O 1
ATOM 2364 N N . LEU A 1 315 ? -19.550 -8.795 -2.442 1.00 94.19 315 LEU A N 1
ATOM 2365 C CA . LEU A 1 315 ? -20.262 -8.809 -1.170 1.00 94.19 315 LEU A CA 1
ATOM 2366 C C . LEU A 1 315 ? -20.922 -7.440 -0.961 1.00 94.19 315 LEU A C 1
ATOM 2368 O O . LEU A 1 315 ? -20.240 -6.413 -0.983 1.00 94.19 315 LEU A O 1
ATOM 2372 N N . THR A 1 316 ? -22.226 -7.421 -0.698 1.00 95.94 316 THR A N 1
ATOM 2373 C CA . THR A 1 316 ? -22.973 -6.201 -0.369 1.00 95.94 316 THR A CA 1
ATOM 2374 C C . THR A 1 316 ? -23.484 -6.270 1.064 1.00 95.94 316 THR A C 1
ATOM 2376 O O . THR A 1 316 ? -24.142 -7.236 1.447 1.00 95.94 316 THR A O 1
ATOM 2379 N N . LEU A 1 317 ? -23.198 -5.233 1.852 1.00 96.00 317 LEU A N 1
ATOM 2380 C CA . LEU A 1 317 ? -23.683 -5.056 3.218 1.00 96.00 317 LEU A CA 1
ATOM 2381 C C . LEU A 1 317 ? -24.486 -3.765 3.337 1.00 96.00 317 LEU A C 1
ATOM 2383 O O . LEU A 1 317 ? -24.105 -2.728 2.792 1.00 96.00 317 LEU A O 1
ATOM 2387 N N . ARG A 1 318 ? -25.557 -3.813 4.125 1.00 96.75 318 ARG A N 1
ATOM 2388 C CA . ARG A 1 318 ? -26.311 -2.638 4.548 1.00 96.75 318 ARG A CA 1
ATOM 2389 C C . ARG A 1 318 ? -26.638 -2.750 6.031 1.00 96.75 318 ARG A C 1
ATOM 2391 O O . ARG A 1 318 ? -27.241 -3.730 6.453 1.00 96.75 318 ARG A O 1
ATOM 2398 N N . ILE A 1 319 ? -26.247 -1.745 6.802 1.00 95.75 319 ILE A N 1
ATOM 2399 C CA . ILE A 1 319 ? -26.547 -1.630 8.228 1.00 95.75 319 ILE A CA 1
ATOM 2400 C C . ILE A 1 319 ? -27.362 -0.357 8.412 1.00 95.75 319 ILE A C 1
ATOM 2402 O O . ILE A 1 319 ? -26.917 0.701 7.971 1.00 95.75 319 ILE A O 1
ATOM 2406 N N . ALA A 1 320 ? -28.547 -0.459 9.002 1.00 94.00 320 ALA A N 1
ATOM 2407 C CA . ALA A 1 320 ? -29.433 0.675 9.229 1.00 94.00 320 ALA A CA 1
ATOM 2408 C C . ALA A 1 320 ? -29.946 0.681 10.669 1.00 94.00 320 ALA A C 1
ATOM 2410 O O . ALA A 1 320 ? -30.430 -0.345 11.134 1.00 94.00 320 ALA A O 1
ATOM 2411 N N . ASP A 1 321 ? -29.856 1.822 11.340 1.00 93.25 321 ASP A N 1
ATOM 2412 C CA . ASP A 1 321 ? -30.542 2.089 12.607 1.00 93.25 321 ASP A CA 1
ATOM 2413 C C . ASP A 1 321 ? -31.711 3.060 12.393 1.00 93.25 321 ASP A C 1
ATOM 2415 O O . ASP A 1 321 ? -31.717 3.820 11.421 1.00 93.25 321 ASP A O 1
ATOM 2419 N N . ASP A 1 322 ? -32.693 3.028 13.292 1.00 90.94 322 ASP A N 1
ATOM 2420 C CA . ASP A 1 322 ? -33.866 3.912 13.308 1.00 90.94 322 ASP A CA 1
ATOM 2421 C C . ASP A 1 322 ? -33.714 5.112 14.262 1.00 90.94 322 ASP A C 1
ATOM 2423 O O . ASP A 1 322 ? -34.693 5.748 14.651 1.00 90.94 322 ASP A O 1
ATOM 2427 N N . GLY A 1 323 ? -32.475 5.439 14.634 1.00 89.88 323 GLY A N 1
ATOM 2428 C CA . GLY A 1 323 ? -32.179 6.452 15.634 1.00 89.88 323 GLY A CA 1
ATOM 2429 C C . GLY A 1 323 ? -32.281 7.901 15.147 1.00 89.88 323 GLY A C 1
ATOM 2430 O O . GLY A 1 323 ? -32.841 8.245 14.106 1.00 89.88 323 GLY A O 1
ATOM 2431 N N . ILE A 1 324 ? -31.666 8.805 15.906 1.00 86.50 324 ILE A N 1
ATOM 2432 C CA . ILE A 1 324 ? -31.731 10.256 15.672 1.00 86.50 324 ILE A CA 1
ATOM 2433 C C . ILE A 1 324 ? -30.954 10.733 14.434 1.00 86.50 324 ILE A C 1
ATOM 2435 O O . ILE A 1 324 ? -31.122 11.882 14.031 1.00 86.50 324 ILE A O 1
ATOM 2439 N N . GLY A 1 325 ? -30.114 9.890 13.827 1.00 84.81 325 GLY A N 1
ATOM 2440 C CA . GLY A 1 325 ? -29.272 10.271 12.689 1.00 84.81 325 GLY A CA 1
ATOM 2441 C C . GLY A 1 325 ? -28.209 11.331 13.028 1.00 84.81 325 GLY A C 1
ATOM 2442 O O . GLY A 1 325 ? -27.770 11.448 14.170 1.00 84.81 325 GLY A O 1
ATOM 2443 N N . GLY A 1 326 ? -27.757 12.081 12.018 1.00 77.81 326 GLY A N 1
ATOM 2444 C CA . GLY A 1 326 ? -26.767 13.161 12.161 1.00 77.81 326 GLY A CA 1
ATOM 2445 C C . GLY A 1 326 ? -25.294 12.733 12.057 1.00 77.81 326 GLY A C 1
ATOM 2446 O O . GLY A 1 326 ? -24.390 13.502 12.390 1.00 77.81 326 GLY A O 1
ATOM 2447 N N . ALA A 1 327 ? -25.013 11.517 11.581 1.00 71.94 327 ALA A N 1
ATOM 2448 C CA . ALA A 1 327 ? -23.650 11.027 11.388 1.00 71.94 327 ALA A CA 1
ATOM 2449 C C . ALA A 1 327 ? -22.984 11.695 10.168 1.00 71.94 327 ALA A C 1
ATOM 2451 O O . ALA A 1 327 ? -23.226 11.326 9.017 1.00 71.94 327 ALA A O 1
ATOM 2452 N N . GLY A 1 328 ? -22.128 12.689 10.419 1.00 60.59 328 GLY A N 1
ATOM 2453 C CA . GLY A 1 328 ? -21.331 13.367 9.394 1.00 60.59 328 GLY A CA 1
ATOM 2454 C C . GLY A 1 328 ? -19.913 12.784 9.236 1.00 60.59 328 GLY A C 1
ATOM 2455 O O . GLY A 1 328 ? -19.307 12.370 10.225 1.00 60.59 328 GLY A O 1
ATOM 2456 N N . PRO A 1 329 ? -19.310 12.830 8.029 1.00 52.47 329 PRO A N 1
ATOM 2457 C CA . PRO A 1 329 ? -17.939 12.355 7.786 1.00 52.47 329 PRO A CA 1
ATOM 2458 C C . PRO A 1 329 ? -16.841 13.185 8.481 1.00 52.47 329 PRO A C 1
ATOM 2460 O O . PRO A 1 329 ? -15.677 12.800 8.456 1.00 52.47 329 PRO A O 1
ATOM 2463 N N . VAL A 1 330 ? -17.189 14.324 9.088 1.00 42.09 330 VAL A N 1
ATOM 2464 C CA . VAL A 1 330 ? -16.238 15.317 9.622 1.00 42.09 330 VAL A CA 1
ATOM 2465 C C . VAL A 1 330 ? -16.000 15.158 11.137 1.00 42.09 330 VAL A C 1
ATOM 2467 O O . VAL A 1 330 ? -15.077 15.762 11.673 1.00 42.09 330 VAL A O 1
ATOM 2470 N N . GLY A 1 331 ? -16.789 14.335 11.843 1.00 39.72 331 GLY A N 1
ATOM 2471 C CA . GLY A 1 331 ? -16.814 14.325 13.317 1.00 39.72 331 GLY A CA 1
ATOM 2472 C C . GLY A 1 331 ? -16.284 13.077 14.033 1.00 39.72 331 GLY A C 1
ATOM 2473 O O . GLY A 1 331 ? -16.108 13.130 15.246 1.00 39.72 331 GLY A O 1
ATOM 2474 N N . GLY A 1 332 ? -16.026 11.962 13.339 1.00 52.62 332 GLY A N 1
ATOM 2475 C CA . GLY A 1 332 ? -15.678 10.689 13.987 1.00 52.62 332 GLY A CA 1
ATOM 2476 C C . GLY A 1 332 ? -14.523 9.964 13.304 1.00 52.62 332 GLY A C 1
ATOM 2477 O O . GLY A 1 332 ? -14.629 9.583 12.139 1.00 52.62 332 GLY A O 1
ATOM 2478 N N . SER A 1 333 ? -13.434 9.724 14.039 1.00 53.53 333 SER A N 1
ATOM 2479 C CA . SER A 1 333 ? -12.265 8.966 13.562 1.00 53.53 333 SER A CA 1
ATOM 2480 C C . SER A 1 333 ? -12.613 7.535 13.118 1.00 53.53 333 SER A C 1
ATOM 2482 O O . SER A 1 333 ? -11.952 6.999 12.229 1.00 53.53 333 SER A O 1
ATOM 2484 N N . GLY A 1 334 ? -13.678 6.942 13.676 1.00 58.25 334 GLY A N 1
ATOM 2485 C CA . GLY A 1 334 ? -14.147 5.590 13.344 1.00 58.25 334 GLY A CA 1
ATOM 2486 C C . GLY A 1 334 ? -14.655 5.439 11.905 1.00 58.25 334 GLY A C 1
ATOM 2487 O O . GLY A 1 334 ? -14.262 4.508 11.204 1.00 58.25 334 GLY A O 1
ATOM 2488 N N . LEU A 1 335 ? -15.455 6.391 11.406 1.00 66.31 335 LEU A N 1
ATOM 2489 C CA . LEU A 1 335 ? -16.040 6.327 10.054 1.00 66.31 335 LEU A CA 1
ATOM 2490 C C . LEU A 1 335 ? -14.994 6.543 8.949 1.00 66.31 335 LEU A C 1
ATOM 2492 O O . LEU A 1 335 ? -15.088 5.935 7.882 1.00 66.31 335 LEU A O 1
ATOM 2496 N N . ILE A 1 336 ? -13.971 7.361 9.221 1.00 63.84 336 ILE A N 1
ATOM 2497 C CA . ILE A 1 336 ? -12.815 7.542 8.328 1.00 63.84 336 ILE A CA 1
ATOM 2498 C C . ILE A 1 336 ? -12.014 6.233 8.247 1.00 63.84 336 ILE A C 1
ATOM 2500 O O . ILE A 1 336 ? -11.740 5.748 7.151 1.00 63.84 336 ILE A O 1
ATOM 2504 N N . GLY A 1 337 ? -11.737 5.598 9.392 1.00 63.75 337 GLY A N 1
ATOM 2505 C CA . GLY A 1 337 ? -11.024 4.318 9.435 1.00 63.75 337 GLY A CA 1
ATOM 2506 C C . GLY A 1 337 ? -11.764 3.164 8.742 1.00 63.75 337 GLY A C 1
ATOM 2507 O O . GLY A 1 337 ? -11.126 2.293 8.147 1.00 63.75 337 GLY A O 1
ATOM 2508 N N . LEU A 1 338 ? -13.103 3.158 8.772 1.00 69.69 338 LEU A N 1
ATOM 2509 C CA . LEU A 1 338 ? -13.913 2.195 8.016 1.00 69.69 338 LEU A CA 1
ATOM 2510 C C . LEU A 1 338 ? -13.794 2.399 6.506 1.00 69.69 338 LEU A C 1
ATOM 2512 O O . LEU A 1 338 ? -13.649 1.423 5.767 1.00 69.69 338 LEU A O 1
ATOM 2516 N N . LYS A 1 339 ? -13.845 3.655 6.051 1.00 71.81 339 LYS A N 1
ATOM 2517 C CA . LYS A 1 339 ? -13.731 3.994 4.632 1.00 71.81 339 LYS A CA 1
ATOM 2518 C C . LYS A 1 339 ? -12.382 3.546 4.068 1.00 71.81 339 LYS A C 1
ATOM 2520 O O . LYS A 1 339 ? -12.371 2.796 3.094 1.00 71.81 339 LYS A O 1
ATOM 2525 N N . ASP A 1 340 ? -11.281 3.894 4.732 1.00 66.06 340 ASP A N 1
ATOM 2526 C CA . ASP A 1 340 ? -9.927 3.509 4.307 1.00 66.06 340 ASP A CA 1
ATOM 2527 C C . ASP A 1 340 ? -9.770 1.981 4.211 1.00 66.06 340 ASP A C 1
ATOM 2529 O O . ASP A 1 340 ? -9.159 1.449 3.281 1.00 66.06 340 ASP A O 1
ATOM 2533 N N . ARG A 1 341 ? -10.366 1.243 5.158 1.00 69.81 341 ARG A N 1
ATOM 2534 C CA . ARG A 1 341 ? -10.309 -0.225 5.196 1.00 69.81 341 ARG A CA 1
ATOM 2535 C C . ARG A 1 341 ? -11.100 -0.879 4.061 1.00 69.81 341 ARG A C 1
ATOM 2537 O O . ARG A 1 341 ? -10.653 -1.894 3.527 1.00 69.81 341 ARG A O 1
ATOM 2544 N N . VAL A 1 342 ? -12.256 -0.323 3.698 1.00 78.31 342 VAL A N 1
ATOM 2545 C CA . VAL A 1 342 ? -13.072 -0.804 2.571 1.00 78.31 342 VAL A CA 1
ATOM 2546 C C . VAL A 1 342 ? -12.410 -0.455 1.234 1.00 78.31 342 VAL A C 1
ATOM 2548 O O . VAL A 1 342 ? -12.322 -1.311 0.352 1.00 78.31 342 VAL A O 1
ATOM 2551 N N . GLU A 1 343 ? -11.868 0.756 1.097 1.00 77.94 343 GLU A N 1
ATOM 2552 C CA . GLU A 1 343 ? -11.161 1.199 -0.112 1.00 77.94 343 GLU A CA 1
ATOM 2553 C C . GLU A 1 343 ? -9.873 0.400 -0.362 1.00 77.94 343 GLU A C 1
ATOM 2555 O O . GLU A 1 343 ? -9.558 0.088 -1.511 1.00 77.94 343 GLU A O 1
ATOM 2560 N N . ALA A 1 344 ? -9.179 -0.044 0.692 1.00 72.94 344 ALA A N 1
ATOM 2561 C CA . ALA A 1 344 ? -8.032 -0.949 0.572 1.00 72.94 344 ALA A CA 1
ATOM 2562 C C . ALA A 1 344 ? -8.373 -2.296 -0.102 1.00 72.94 344 ALA A C 1
ATOM 2564 O O . ALA A 1 344 ? -7.476 -2.972 -0.604 1.00 72.94 344 ALA A O 1
ATOM 2565 N N . GLN A 1 345 ? -9.652 -2.689 -0.131 1.00 76.00 345 GLN A N 1
ATOM 2566 C CA . GLN A 1 345 ? -10.156 -3.873 -0.842 1.00 76.00 345 GLN A CA 1
ATOM 2567 C C . GLN A 1 345 ? -10.822 -3.519 -2.182 1.00 76.00 345 GLN A C 1
ATOM 2569 O O . GLN A 1 345 ? -11.578 -4.315 -2.728 1.00 76.00 345 GLN A O 1
ATOM 2574 N N . SER A 1 346 ? -10.572 -2.318 -2.718 1.00 80.62 346 SER A N 1
ATOM 2575 C CA . SER A 1 346 ? -11.284 -1.762 -3.882 1.00 80.62 346 SER A CA 1
ATOM 2576 C C . SER A 1 346 ? -12.805 -1.663 -3.683 1.00 80.62 346 SER A C 1
ATOM 2578 O O . SER A 1 346 ? -13.565 -1.602 -4.651 1.00 80.62 346 SER A O 1
ATOM 2580 N N . GLY A 1 347 ? -13.261 -1.665 -2.428 1.00 84.62 347 GLY A N 1
ATOM 2581 C CA . GLY A 1 347 ? -14.663 -1.541 -2.064 1.00 84.62 347 GLY A CA 1
ATOM 2582 C C . GLY A 1 347 ? -15.151 -0.098 -2.038 1.00 84.62 347 GLY A C 1
ATOM 2583 O O . GLY A 1 347 ? -14.371 0.853 -2.076 1.00 84.62 347 GLY A O 1
ATOM 2584 N N . ARG A 1 348 ? -16.470 0.068 -1.941 1.00 90.44 348 ARG A N 1
ATOM 2585 C CA . ARG A 1 348 ? -17.132 1.364 -1.756 1.00 90.44 348 ARG A CA 1
ATOM 2586 C C . ARG A 1 348 ? -17.925 1.363 -0.461 1.00 90.44 348 ARG A C 1
ATOM 2588 O O . ARG A 1 348 ? -18.636 0.402 -0.181 1.00 90.44 348 ARG A O 1
ATOM 2595 N N . LEU A 1 349 ? -17.828 2.457 0.288 1.00 89.50 349 LEU A N 1
ATOM 2596 C CA . LEU A 1 349 ? -18.610 2.710 1.493 1.00 89.50 349 LEU A CA 1
ATOM 2597 C C . LEU A 1 349 ? -19.387 4.018 1.320 1.00 89.50 349 LEU A C 1
ATOM 2599 O O . LEU A 1 349 ? -18.812 5.052 0.982 1.00 89.50 349 LEU A O 1
ATOM 2603 N N . GLY A 1 350 ? -20.695 3.959 1.543 1.00 88.50 350 GLY A N 1
ATOM 2604 C CA . GLY A 1 350 ? -21.603 5.099 1.547 1.00 88.50 350 GLY A CA 1
ATOM 2605 C C . GLY A 1 350 ? -22.307 5.213 2.893 1.00 88.50 350 GLY A C 1
ATOM 2606 O O . GLY A 1 350 ? -22.713 4.207 3.471 1.00 88.50 350 GLY A O 1
ATOM 2607 N N . ILE A 1 351 ? -22.456 6.440 3.382 1.00 89.69 351 ILE A N 1
ATOM 2608 C CA . ILE A 1 351 ? -23.176 6.740 4.619 1.00 89.69 351 ILE A CA 1
ATOM 2609 C C . ILE A 1 351 ? -24.300 7.703 4.262 1.00 89.69 351 ILE A C 1
ATOM 2611 O O . ILE A 1 351 ? -24.058 8.755 3.671 1.00 89.69 351 ILE A O 1
ATOM 2615 N N . ALA A 1 352 ? -25.522 7.334 4.618 1.00 88.19 352 ALA A N 1
ATOM 2616 C CA . ALA A 1 352 ? -26.691 8.187 4.539 1.00 88.19 352 ALA A CA 1
ATOM 2617 C C . ALA A 1 352 ? -27.232 8.360 5.955 1.00 88.19 352 ALA A C 1
ATOM 2619 O O . ALA A 1 352 ? -27.761 7.419 6.536 1.00 88.19 352 ALA A O 1
ATOM 2620 N N . SER A 1 353 ? -27.078 9.555 6.512 1.00 85.75 353 SER A N 1
ATOM 2621 C CA . SER A 1 353 ? -27.600 9.896 7.831 1.00 85.75 353 SER A CA 1
ATOM 2622 C C . SER A 1 353 ? -28.333 11.221 7.718 1.00 85.75 353 SER A C 1
ATOM 2624 O O . SER A 1 353 ? -27.744 12.222 7.305 1.00 85.75 353 SER A O 1
ATOM 2626 N N . LYS A 1 354 ? -29.635 11.208 7.997 1.00 82.44 354 LYS A N 1
ATOM 2627 C CA . LYS A 1 354 ? -30.476 12.408 8.029 1.00 82.44 354 LYS A CA 1
ATOM 2628 C C . LYS A 1 354 ? -31.002 12.570 9.444 1.00 82.44 354 LYS A C 1
ATOM 2630 O O . LYS A 1 354 ? -31.403 11.582 10.054 1.00 82.44 354 LYS A O 1
ATOM 2635 N N . ASP A 1 355 ? -31.026 13.803 9.929 1.00 81.75 355 ASP A N 1
ATOM 2636 C CA . ASP A 1 355 ? -31.544 14.109 11.261 1.00 81.75 355 ASP A CA 1
ATOM 2637 C C . ASP A 1 355 ? -32.983 13.589 11.403 1.00 81.75 355 ASP A C 1
ATOM 2639 O O . ASP A 1 355 ? -33.853 13.879 10.578 1.00 81.75 355 ASP A O 1
ATOM 2643 N N . GLY A 1 356 ? -33.211 12.780 12.436 1.00 78.69 356 GLY A N 1
ATOM 2644 C CA . GLY A 1 356 ? -34.489 12.147 12.757 1.00 78.69 356 GLY A CA 1
ATOM 2645 C C . GLY A 1 356 ? -34.887 10.947 11.889 1.00 78.69 356 GLY A C 1
ATOM 2646 O O . GLY A 1 356 ? -36.015 10.485 12.021 1.00 78.69 356 GLY A O 1
ATOM 2647 N N . ALA A 1 357 ? -34.019 10.453 10.998 1.00 83.25 357 ALA A N 1
ATOM 2648 C CA . ALA A 1 357 ? -34.316 9.315 10.115 1.00 83.25 357 ALA A CA 1
ATOM 2649 C C . ALA A 1 357 ? -33.282 8.175 10.209 1.00 83.25 357 ALA A C 1
ATOM 2651 O O . ALA A 1 357 ? -33.196 7.351 9.296 1.00 83.25 357 ALA A O 1
ATOM 2652 N N . GLY A 1 358 ? -32.487 8.155 11.280 1.00 88.38 358 GLY A N 1
ATOM 2653 C CA . GLY A 1 358 ? -31.458 7.150 11.519 1.00 88.38 358 GLY A CA 1
ATOM 2654 C C . GLY A 1 358 ? -30.220 7.279 10.637 1.00 88.38 358 GLY A C 1
ATOM 2655 O O . GLY A 1 358 ? -30.039 8.239 9.871 1.00 88.38 358 GLY A O 1
ATOM 2656 N N . THR A 1 359 ? -29.332 6.294 10.758 1.00 90.12 359 THR A N 1
ATOM 2657 C CA . THR A 1 359 ? -28.138 6.169 9.917 1.00 90.12 359 THR A CA 1
ATOM 2658 C C . THR A 1 359 ? -28.165 4.871 9.127 1.00 90.12 359 THR A C 1
ATOM 2660 O O . THR A 1 359 ? -28.438 3.798 9.646 1.00 90.12 359 THR A O 1
ATOM 2663 N N . THR A 1 360 ? -27.850 4.958 7.835 1.00 93.31 360 THR A N 1
ATOM 2664 C CA . THR A 1 360 ? -27.646 3.807 6.955 1.00 93.31 360 THR A CA 1
ATOM 2665 C C . THR A 1 360 ? -26.221 3.805 6.420 1.00 93.31 360 THR A C 1
ATOM 2667 O O . THR A 1 360 ? -25.797 4.734 5.731 1.00 93.31 360 THR A O 1
ATOM 2670 N N . ILE A 1 361 ? -25.500 2.718 6.673 1.00 92.69 361 ILE A N 1
ATOM 2671 C CA . ILE A 1 361 ? -24.183 2.426 6.113 1.00 92.69 361 ILE A CA 1
ATOM 2672 C C . ILE A 1 361 ? -24.358 1.362 5.033 1.00 92.69 361 ILE A C 1
ATOM 2674 O O . ILE A 1 361 ? -24.904 0.291 5.284 1.00 92.69 361 ILE A O 1
ATOM 2678 N N . SER A 1 362 ? -23.904 1.659 3.818 1.00 94.31 362 SER A N 1
ATOM 2679 C CA . SER A 1 362 ? -23.931 0.746 2.672 1.00 94.31 362 SER A CA 1
ATOM 2680 C C . SER A 1 362 ? -22.511 0.461 2.211 1.00 94.31 362 SER A C 1
ATOM 2682 O O . SER A 1 362 ? -21.736 1.388 1.982 1.00 94.31 362 SER A O 1
ATOM 2684 N N . VAL A 1 363 ? -22.166 -0.814 2.065 1.00 94.12 363 VAL A N 1
ATOM 2685 C CA . VAL A 1 363 ? -20.826 -1.259 1.682 1.00 94.12 363 VAL A CA 1
ATOM 2686 C C . VAL A 1 363 ? -20.908 -2.267 0.546 1.00 94.12 363 VAL A C 1
ATOM 2688 O O . VAL A 1 363 ? -21.724 -3.185 0.571 1.00 94.12 363 VAL A O 1
ATOM 2691 N N . THR A 1 364 ? -20.029 -2.114 -0.438 1.00 94.56 364 THR A N 1
ATOM 2692 C CA . THR A 1 364 ? -19.837 -3.073 -1.529 1.00 94.56 364 THR A CA 1
ATOM 2693 C C . THR A 1 364 ? -18.362 -3.432 -1.607 1.00 94.56 364 THR A C 1
ATOM 2695 O O . THR A 1 364 ? -17.528 -2.542 -1.767 1.00 94.56 364 THR A O 1
ATOM 2698 N N . ILE A 1 365 ? -18.029 -4.716 -1.495 1.00 92.38 365 ILE A N 1
ATOM 2699 C CA . ILE A 1 365 ? -16.657 -5.226 -1.561 1.00 92.38 365 ILE A CA 1
ATOM 2700 C C . ILE A 1 365 ? -16.556 -6.173 -2.763 1.00 92.38 365 ILE A C 1
ATOM 2702 O O . ILE A 1 365 ? -17.201 -7.224 -2.746 1.00 92.38 365 ILE A O 1
ATOM 2706 N N . PRO A 1 366 ? -15.765 -5.834 -3.796 1.00 91.12 366 PRO A N 1
ATOM 2707 C CA . PRO A 1 366 ? -15.486 -6.740 -4.898 1.00 91.12 366 PRO A CA 1
ATOM 2708 C C . PRO A 1 366 ? -14.814 -8.013 -4.396 1.00 91.12 366 PRO A C 1
ATOM 2710 O O . PRO A 1 366 ? -13.914 -7.977 -3.555 1.00 91.12 366 PRO A O 1
ATOM 2713 N N . LEU A 1 367 ? -15.235 -9.143 -4.943 1.00 88.69 367 LEU A N 1
ATOM 2714 C CA . LEU A 1 367 ? -14.625 -10.438 -4.709 1.00 88.69 367 LEU A CA 1
ATOM 2715 C C . LEU A 1 367 ? -13.761 -10.785 -5.929 1.00 88.69 367 LEU A C 1
ATOM 2717 O O . LEU A 1 367 ? -14.198 -10.580 -7.063 1.00 88.69 367 LEU A O 1
ATOM 2721 N N . PRO A 1 368 ? -12.534 -11.296 -5.734 1.00 76.38 368 PRO A N 1
ATOM 2722 C CA . PRO A 1 368 ? -11.741 -11.804 -6.836 1.00 76.38 368 PRO A CA 1
ATOM 2723 C C . PRO A 1 368 ? -12.515 -12.945 -7.500 1.00 76.38 368 PRO A C 1
ATOM 2725 O O . PRO A 1 368 ? -12.886 -13.918 -6.842 1.00 76.38 368 PRO A O 1
ATOM 2728 N N . THR A 1 369 ? -12.770 -12.817 -8.803 1.00 61.81 369 THR A N 1
ATOM 2729 C CA . THR A 1 369 ? -13.284 -13.913 -9.629 1.00 61.81 369 THR A CA 1
ATOM 2730 C C . THR A 1 369 ? -12.332 -15.092 -9.488 1.00 61.81 369 THR A C 1
ATOM 2732 O O . THR A 1 369 ? -11.154 -14.963 -9.828 1.00 61.81 369 THR A O 1
ATOM 2735 N N . GLY A 1 370 ? -12.825 -16.199 -8.930 1.00 51.75 370 GLY A N 1
ATOM 2736 C CA . GLY A 1 370 ? -12.034 -17.406 -8.713 1.00 51.75 370 GLY A CA 1
ATOM 2737 C C . GLY A 1 370 ? -11.371 -17.868 -10.010 1.00 51.75 370 GLY A C 1
ATOM 2738 O O . GLY A 1 370 ? -12.038 -17.976 -11.040 1.00 51.75 370 GLY A O 1
ATOM 2739 N N . GLY A 1 371 ? -10.059 -18.091 -9.941 1.00 31.83 371 GLY A N 1
ATOM 2740 C CA . GLY A 1 371 ? -9.288 -18.865 -10.911 1.00 31.83 371 GLY A CA 1
ATOM 2741 C C . GLY A 1 371 ? -9.012 -20.252 -10.363 1.00 31.83 371 GLY A C 1
ATOM 2742 O O . GLY A 1 371 ? -8.846 -20.351 -9.123 1.00 31.83 371 GLY A O 1
#

Radius of gyration: 38.79 Å; Cα contacts (8 Å, |Δi|>4): 381; chains: 1; bounding box: 83×40×115 Å

pLDDT: mean 76.07, std 17.38, range [28.42, 97.56]

Sequence (371 aa):
MALLLAVNLRLTGTGAASGPYHRFHTMTPSPAADSRPGPPLPDRLLALLIRPTPPPLPWGVLTALSFIAAETVIVHVLKRVAPDNAFGAIFLLGVLVVSAGWGFGLAVATSLASTMAYVWFHVNQGSGSLVPAVVVFLTLALLTNVLVGQARLRAAEAIRISLELRASRARIVTAADQARRGFERDLHDGAQQRIVSLGLEMRALEASVPEESTEIRKQLAEIIDGLGHLHTDLQELSRGIHPAILSRGGLGPAIKTLARRSAVPVSLDLDVDRRLPESAEVAAYYVVAEALTNAAKHAKADEITVWARVTDTELTLRIADDGIGGAGPVGGSGLIGLKDRVEAQSGRLGIASKDGAGTTISVTIPLPTGG

Solvent-accessible surface area (backbone atoms only — not comparable to full-atom values): 21204 Å² total; per-residue (Å²): 144,80,89,89,86,84,90,80,91,85,86,87,85,80,91,83,82,93,76,92,77,82,87,76,80,81,77,76,83,76,89,73,78,81,82,64,81,72,73,58,72,70,55,49,54,51,49,67,70,54,46,80,63,64,68,64,66,71,62,49,54,51,49,40,52,50,32,52,53,51,42,51,52,50,51,57,55,47,42,76,78,45,69,88,61,86,67,64,71,57,50,46,52,40,23,48,53,40,7,51,51,40,57,70,71,58,12,51,52,40,23,53,53,36,42,52,53,46,42,69,76,58,48,86,78,66,89,64,76,67,60,65,56,50,50,51,41,45,51,52,18,50,51,41,28,51,54,45,49,52,51,27,52,53,51,51,51,52,53,49,53,51,51,53,52,51,53,49,51,52,51,51,52,53,50,50,53,51,50,47,54,48,51,31,46,49,43,50,62,55,49,44,50,50,46,52,50,52,42,52,53,51,52,55,52,53,74,69,52,62,84,87,47,53,68,60,50,51,55,48,50,53,51,47,51,50,44,53,50,53,46,50,54,51,52,62,59,41,59,75,66,73,65,70,50,44,80,77,60,28,56,51,58,38,51,57,52,52,42,74,69,45,91,41,54,57,50,79,49,76,49,54,94,64,89,66,62,66,71,59,40,50,45,53,49,52,50,52,54,51,50,54,50,47,38,66,76,68,22,80,37,77,42,33,41,40,39,37,42,62,58,84,53,31,40,40,38,38,39,36,36,66,9,45,33,62,71,56,91,88,79,46,75,65,63,51,55,48,43,57,52,34,44,75,54,73,21,50,72,48,78,52,41,42,76,70,65,2,40,36,43,39,38,38,36,58,41,80,71,86,128

Mean predicted aligned error: 19.28 Å

InterPro domains:
  IPR003594 Histidine kinase/HSP90-like ATPase domain [PF02518] (282-368)
  IPR003594 Histidine kinase/HSP90-like ATPase domain [SM00387] (279-369)
  IPR011712 Signal transduction histidine kinase, subgroup 3, dimerisation and phosphoacceptor domain [PF07730] (180-244)
  IPR036890 Histidine kinase/HSP90-like ATPase superfamily [G3DSA:3.30.565.10] (250-367)
  IPR036890 Histidine kinase/HSP90-like ATPase superfamily [SSF55874] (258-367)
  IPR050482 Sensor Histidine Kinase Two-Component System [PTHR24421] (100-368)